Protein 8CWT (pdb70)

Solvent-accessible surface area: 28106 Å² total; per-residue (Å²): 91,124,30,1,99,104,3,66,10,79,76,89,100,20,54,18,4,5,27,66,82,65,24,170,47,192,48,85,80,110,60,34,98,167,0,10,94,13,13,147,134,21,95,13,44,114,36,10,93,42,25,0,40,147,89,32,4,56,67,10,4,1,5,2,32,8,76,72,55,3,62,130,113,95,189,120,68,29,21,8,13,26,1,33,32,137,111,78,93,27,8,0,38,84,79,47,14,93,42,5,10,102,63,16,59,148,81,21,7,0,1,2,84,46,69,11,1,36,114,96,42,96,49,70,76,12,79,70,0,3,154,97,70,68,47,92,114,92,61,0,114,64,9,30,34,23,0,12,0,31,3,31,2,3,5,30,0,81,26,1,51,93,2,30,84,14,47,24,6,86,56,23,14,8,27,49,5,0,144,29,4,72,94,92,116,47,0,89,101,1,54,11,122,78,77,95,22,52,17,3,6,24,66,82,64,26,158,51,219,50,74,75,131,60,29,75,143,0,9,114,20,12,148,159,21,92,13,45,114,37,10,92,57,20,0,39,150,83,32,3,53,66,9,3,1,4,2,33,8,73,71,58,3,60,115,113,95,175,120,68,32,22,9,12,26,1,34,38,136,109,78,95,29,10,0,36,90,73,42,14,76,44,4,8,100,64,18,58,166,73,18,6,11,0,1,70,52,70,11,1,35,115,94,42,100,48,69,74,14,69,63,0,3,144,97,69,70,45,92,111,85,65,0,108,62,9,31,35,23,1,11,0,32,2,30,2,4,6,28,0,81,25,2,42,74,1,32,79,10,52,20,4,81,58,13,12,9,23,48,2,0,145,30,4,83,94,58,127,115,49,10,88,100,2,66,12,92,61,77,112,12,54,13,4,2,9,65,77,64,26,168,52,189,52,54,78,106,65,28,92,154,0,17,99,16,12,145,137,20,93,13,47,114,37,12,94,55,42,0,41,147,84,31,7,61,50,1,2,1,5,2,34,2,35,75,59,4,76,134,110,95,190,118,67,32,22,8,12,22,0,39,40,138,112,78,88,17,8,0,46,84,78,46,15,77,43,1,5,99,57,16,59,152,74,16,5,13,0,0,62,49,69,13,1,35,114,95,42,94,50,70,74,12,80,64,0,3,157,95,69,69,46,91,114,80,66,0,96,62,8,30,34,20,0,10,0,23,2,56,3,3,4,28,0,81,29,4,16,92,1,7,65,11,54,24,4,84,59,14,12,9,22,49,5,0,139,30,3,74,94

Nearest PDB structures (foldseek):
  8cwr-assembly1_B  TM=9.914E-01  e=5.441E-19  Mycobacterium tuberculosis H37Rv
  6dcf-assembly1_F  TM=9.183E-01  e=1.509E-09  Mycolicibacterium smegmatis MC2 155
  6ccv-assembly1_F  TM=8.929E-01  e=2.202E-09  Mycolicibacterium smegmatis MC2 155
  5vi8-assembly1_F  TM=8.944E-01  e=2.202E-09  Mycolicibacterium smegmatis MC2 155
  6xlj-assembly1_F  TM=8.866E-01  e=2.905E-06  Escherichia coli O157:H7

Structure (mmCIF, N/CA/C/O backbone):
data_8CWT
#
_entry.id   8CWT
#
_cell.length_a   121.826
_cell.length_b   121.826
_cell.length_c   114.305
_cell.angle_alpha   90.000
_cell.angle_beta   90.000
_cell.angle_gamma   90.000
#
_symmetry.space_group_name_H-M   'P 43 21 2'
#
loop_
_entity.id
_entity.type
_entity.pdbx_description
1 polymer 'Redox- and pH-responsive transcriptional regulator WhiB3'
2 polymer 'RNA polymerase sigma factor SigA,DNA-directed RNA polymerase subunit beta'
3 non-polymer 'IRON/SULFUR CLUSTER'
4 non-polymer 'SULFATE ION'
5 non-polymer 'NICKEL (II) ION'
6 non-polymer 2-AMINO-2-HYDROXYMETHYL-PROPANE-1,3-DIOL
7 water water
#
loop_
_atom_site.group_PDB
_atom_site.id
_atom_site.type_symbol
_atom_site.label_atom_id
_atom_site.label_alt_id
_atom_site.label_comp_id
_atom_site.label_asym_id
_atom_site.label_entity_id
_atom_site.label_seq_id
_atom_site.pdbx_PDB_ins_code
_atom_site.Cartn_x
_atom_site.Cartn_y
_atom_site.Cartn_z
_atom_site.occupancy
_atom_site.B_iso_or_equiv
_atom_site.auth_seq_id
_atom_site.auth_comp_id
_atom_site.auth_asym_id
_atom_site.auth_atom_id
_atom_site.pdbx_PDB_model_num
ATOM 1 N N . TRP A 1 15 ? 66.21000 39.45200 23.25500 1.000 38.29386 15 TRP A N 1
ATOM 2 C CA . TRP A 1 15 ? 66.56500 39.97000 21.92700 1.000 40.25776 15 TRP A CA 1
ATOM 3 C C . TRP A 1 15 ? 67.98300 40.54900 22.05800 1.000 35.83260 15 TRP A C 1
ATOM 4 O O . TRP A 1 15 ? 68.14500 41.73800 22.31200 1.000 38.29498 15 TRP A O 1
ATOM 15 N N . ASN A 1 16 ? 68.99400 39.67300 22.01100 1.000 40.69668 16 ASN A N 1
ATOM 16 C CA A ASN A 1 16 ? 70.41400 39.89100 22.29500 0.436 39.30556 16 ASN A CA 1
ATOM 17 C CA B ASN A 1 16 ? 70.32800 40.04200 22.45100 0.564 38.60952 16 ASN A CA 1
ATOM 18 C C . ASN A 1 16 ? 71.03400 41.11200 21.60100 1.000 35.72413 16 ASN A C 1
ATOM 19 O O . ASN A 1 16 ? 71.80100 41.89500 22.16500 1.000 31.34997 16 ASN A O 1
ATOM 28 N N . TRP A 1 17 ? 70.76200 41.22300 20.30300 1.000 32.44360 17 TRP A N 1
ATOM 29 C CA . TRP A 1 17 ? 71.13900 42.40000 19.53500 1.000 28.86827 17 TRP A CA 1
ATOM 30 C C . TRP A 1 17 ? 70.68300 43.70100 20.22200 1.000 25.50388 17 TRP A C 1
ATOM 31 O O . TRP A 1 17 ? 71.29800 44.76300 20.04700 1.000 24.81295 17 TRP A O 1
ATOM 42 N N . GLN A 1 18 ? 69.57900 43.66100 20.97700 1.000 26.04919 18 GLN A N 1
ATOM 43 C CA . GLN A 1 18 ? 69.05600 44.88300 21.55200 1.000 26.03270 18 GLN A CA 1
ATOM 44 C C . GLN A 1 18 ? 70.01800 45.52300 22.54700 1.000 27.20650 18 GLN A C 1
ATOM 45 O O . GLN A 1 18 ? 69.93000 46.72800 22.76900 1.000 27.65845 18 GLN A O 1
ATOM 51 N N . LEU A 1 19 ? 70.94700 44.73400 23.09800 1.000 27.10114 19 LEU A N 1
ATOM 52 C CA . LEU A 1 19 ? 71.89400 45.29200 24.05500 1.000 28.28415 19 LEU A CA 1
ATOM 53 C C . LEU A 1 19 ? 72.81700 46.32800 23.42300 1.000 26.69770 19 LEU A C 1
ATOM 54 O O . LEU A 1 19 ? 73.45900 47.07200 24.17100 1.000 28.91292 19 LEU A O 1
ATOM 59 N N . GLN A 1 20 ? 72.89200 46.35700 22.09500 1.000 24.01891 20 GLN A N 1
ATOM 60 C CA . GLN A 1 20 ? 73.74800 47.28600 21.37700 1.000 24.14538 20 GLN A CA 1
ATOM 61 C C . GLN A 1 20 ? 72.92200 48.38700 20.70200 1.000 23.33650 20 GLN A C 1
ATOM 62 O O . GLN A 1 20 ? 73.48300 49.15900 19.95500 1.000 25.17804 20 GLN A O 1
ATOM 68 N N . GLY A 1 21 ? 71.60400 48.43400 20.90100 1.000 22.08555 21 GLY A N 1
ATOM 69 C CA . GLY A 1 21 ? 70.83800 49.41900 20.14400 1.000 23.44825 21 GLY A CA 1
ATOM 70 C C . GLY A 1 21 ? 71.21800 50.86200 20.49000 1.000 23.63059 21 GLY A C 1
ATOM 71 O O . GLY A 1 21 ? 71.31000 51.23200 21.66800 1.000 24.05340 21 GLY A O 1
ATOM 72 N N . LEU A 1 22 ? 71.36700 51.70600 19.46000 1.000 23.49003 22 LEU A N 1
ATOM 73 C CA . LEU A 1 22 ? 71.80700 53.07100 19.72200 1.000 23.69370 22 LEU A CA 1
ATOM 74 C C . LEU A 1 22 ? 70.72800 53.88400 20.44300 1.000 24.81715 22 LEU A C 1
ATOM 75 O O . LEU A 1 22 ? 71.02100 54.83700 21.19500 1.000 25.32353 22 LEU A O 1
ATOM 80 N N . CYS A 1 23 ? 69.46300 53.49000 20.24400 1.000 23.24859 23 CYS A N 1
ATOM 81 C CA . CYS A 1 23 ? 68.34200 54.20400 20.85100 1.000 22.76739 23 CYS A CA 1
ATOM 82 C C . CYS A 1 23 ? 68.10500 53.78800 22.31100 1.000 23.11037 23 CYS A C 1
ATOM 83 O O . CYS A 1 23 ? 67.17800 54.33500 22.93300 1.000 25.35920 23 CYS A O 1
ATOM 86 N N A ARG A 1 24 ? 68.80300 52.79700 22.85900 0.664 25.87408 24 ARG A N 1
ATOM 87 N N C ARG A 1 24 ? 68.81400 52.80100 22.86000 0.336 28.64702 24 ARG A N 1
ATOM 88 C CA A ARG A 1 24 ? 68.51200 52.29200 24.23900 0.664 27.93672 24 ARG A CA 1
ATOM 89 C CA C ARG A 1 24 ? 68.50200 52.29300 24.23500 0.336 30.70133 24 ARG A CA 1
ATOM 90 C C A ARG A 1 24 ? 68.33500 53.37000 25.31400 0.664 32.18063 24 ARG A C 1
ATOM 91 C C C ARG A 1 24 ? 68.34400 53.36400 25.32000 0.336 33.31091 24 ARG A C 1
ATOM 92 O O A ARG A 1 24 ? 67.37200 53.31000 26.05600 0.664 36.49518 24 ARG A O 1
ATOM 93 O O C ARG A 1 24 ? 67.37300 53.31300 26.05400 0.336 37.49342 24 ARG A O 1
ATOM 108 N N . GLY A 1 25 ? 69.20700 54.34800 25.29900 1.000 27.38326 25 GLY A N 1
ATOM 109 C CA . GLY A 1 25 ? 69.25500 55.49500 26.22600 1.000 35.58731 25 GLY A CA 1
ATOM 110 C C . GLY A 1 25 ? 68.47400 56.72100 25.76000 1.000 41.04881 25 GLY A C 1
ATOM 111 O O . GLY A 1 25 ? 68.51100 57.71500 26.46300 1.000 44.30204 25 GLY A O 1
ATOM 112 N N . MET A 1 26 ? 67.81900 56.66700 24.60000 1.000 43.24695 26 MET A N 1
ATOM 113 C CA . MET A 1 26 ? 66.96900 57.77300 24.08500 1.000 44.88887 26 MET A CA 1
ATOM 114 C C . MET A 1 26 ? 65.51700 57.53300 24.52200 1.000 42.34513 26 MET A C 1
ATOM 115 O O . MET A 1 26 ? 65.21300 56.49300 24.95600 1.000 42.05448 26 MET A O 1
ATOM 120 N N . ASP A 1 27 ? 64.66300 58.53300 24.33400 1.000 44.00587 27 ASP A N 1
ATOM 121 C CA . ASP A 1 27 ? 63.21600 58.48300 24.64300 1.000 44.99220 27 ASP A CA 1
ATOM 122 C C . ASP A 1 27 ? 62.49500 57.75400 23.51100 1.000 40.76620 27 ASP A C 1
ATOM 123 O O . ASP A 1 27 ? 62.76400 58.02600 22.39500 1.000 39.23981 27 ASP A O 1
ATOM 128 N N . SER A 1 28 ? 61.51900 56.94600 23.82500 1.000 39.21853 28 SER A N 1
ATOM 129 C CA . SER A 1 28 ? 60.82500 56.14200 22.80500 1.000 38.10070 28 SER A CA 1
ATOM 130 C C . SER A 1 28 ? 59.90300 56.99700 21.93200 1.000 35.02383 28 SER A C 1
ATOM 131 O O . SER A 1 28 ? 59.49400 56.54600 20.91000 1.000 33.19661 28 SER A O 1
ATOM 134 N N . SER A 1 29 ? 59.48300 58.14100 22.44400 1.000 37.32153 29 SER A N 1
ATOM 135 C CA . SER A 1 29 ? 58.65800 59.02700 21.63300 1.000 35.02717 29 SER A CA 1
ATOM 136 C C . SER A 1 29 ? 59.39300 59.38400 20.34400 1.000 30.91001 29 SER A C 1
ATOM 137 O O . SER A 1 29 ? 58.78700 59.82800 19.38700 1.000 30.90154 29 SER A O 1
ATOM 140 N N . MET A 1 30 ? 60.70100 59.15900 20.28900 1.000 31.26666 30 MET A N 1
ATOM 141 C CA . MET A 1 30 ? 61.45200 59.37100 19.06900 1.000 32.05844 30 MET A CA 1
ATOM 142 C C . MET A 1 30 ? 60.99700 58.35000 18.01600 1.000 28.88219 30 MET A C 1
ATOM 143 O O . MET A 1 30 ? 61.01200 58.61300 16.82500 1.000 31.56408 30 MET A O 1
ATOM 148 N N . PHE A 1 31 ? 60.56300 57.15800 18.44100 1.000 25.57588 31 PHE A N 1
ATOM 149 C CA . PHE A 1 31 ? 60.34900 56.04000 17.52000 1.000 23.57079 31 PHE A CA 1
ATOM 150 C C . PHE A 1 31 ? 58.86500 55.71700 17.31800 1.000 23.42884 31 PHE A C 1
ATOM 151 O O . PHE A 1 31 ? 58.53500 54.92500 16.42700 1.000 24.68311 31 PHE A O 1
ATOM 159 N N . PHE A 1 32 ? 57.97800 56.35400 18.09000 1.000 24.32427 32 PHE A N 1
ATOM 160 C CA . PHE A 1 32 ? 56.54500 56.09500 17.99500 1.000 25.29349 32 PHE A CA 1
ATOM 161 C C . PHE A 1 32 ? 55.82600 57.42400 17.84400 1.000 28.62662 32 PHE A C 1
ATOM 162 O O . PHE A 1 32 ? 56.14500 58.37500 18.56100 1.000 30.63672 32 PHE A O 1
ATOM 170 N N . HIS A 1 33 ? 54.85300 57.48300 16.93200 1.000 29.02296 33 HIS A N 1
ATOM 171 C CA . HIS A 1 33 ? 54.09100 58.71100 16.72200 1.000 32.05844 33 HIS A CA 1
ATOM 172 C C . HIS A 1 33 ? 52.97100 58.81600 17.74800 1.000 35.84334 33 HIS A C 1
ATOM 173 O O . HIS A 1 33 ? 52.28500 57.82100 17.99000 1.000 36.63260 33 HIS A O 1
ATOM 180 N N . PRO A 1 34 ? 52.70800 60.02300 18.31900 1.000 36.51741 34 PRO A N 1
ATOM 181 C CA . PRO A 1 34 ? 51.50500 60.23700 19.12700 1.000 40.14109 34 PRO A CA 1
ATOM 182 C C . PRO A 1 34 ? 50.27900 59.93400 18.27000 1.000 42.84707 34 PRO A C 1
ATOM 183 O O . PRO A 1 34 ? 50.27900 60.12100 17.04000 1.000 41.15306 34 PRO A O 1
ATOM 187 N N . ASP A 1 35 ? 49.23500 59.44800 18.94800 1.000 47.73953 35 ASP A N 1
ATOM 188 C CA . ASP A 1 35 ? 47.95400 59.23500 18.30200 1.000 52.52337 35 ASP A CA 1
ATOM 189 C C . ASP A 1 35 ? 47.56100 60.52800 17.57700 1.000 50.42181 35 ASP A C 1
ATOM 190 O O . ASP A 1 35 ? 47.67100 61.62400 18.13500 1.000 47.55611 35 ASP A O 1
ATOM 195 N N . GLY A 1 36 ? 47.15300 60.39900 16.30800 1.000 49.28022 36 GLY A N 1
ATOM 196 C CA . GLY A 1 36 ? 46.61200 61.51800 15.55500 1.000 51.39396 36 GLY A CA 1
ATOM 197 C C . GLY A 1 36 ? 47.66000 62.38700 14.86100 1.000 50.08676 36 GLY A C 1
ATOM 198 O O . GLY A 1 36 ? 47.28600 63.29700 14.13200 1.000 51.54558 36 GLY A O 1
ATOM 199 N N . GLU A 1 37 ? 48.95800 62.12500 15.07000 1.000 43.34761 37 GLU A N 1
ATOM 200 C CA . GLU A 1 37 ? 49.98400 62.94700 14.43600 1.000 41.80699 37 GLU A CA 1
ATOM 201 C C . GLU A 1 37 ? 50.00100 62.67700 12.92900 1.000 43.12242 37 GLU A C 1
ATOM 202 O O . GLU A 1 37 ? 50.11000 61.53300 12.47700 1.000 44.14677 37 GLU A O 1
ATOM 208 N N . ARG A 1 38 ? 49.88600 63.76400 12.14400 1.000 43.94015 38 ARG A N 1
ATOM 209 C CA . ARG A 1 38 ? 49.87300 63.62900 10.70000 1.000 47.10943 38 ARG A CA 1
ATOM 210 C C . ARG A 1 38 ? 50.74600 64.71200 10.08600 1.000 46.89395 38 ARG A C 1
ATOM 211 O O . ARG A 1 38 ? 51.25900 65.59000 10.77700 1.000 46.28044 38 ARG A O 1
ATOM 219 N N . GLY A 1 39 ? 50.90000 64.62000 8.76500 1.000 50.08045 39 GLY A N 1
ATOM 220 C CA . GLY A 1 39 ? 51.57700 65.66000 8.01900 1.000 50.85684 39 GLY A CA 1
ATOM 221 C C . GLY A 1 39 ? 53.04900 65.80700 8.40100 1.000 49.22940 39 GLY A C 1
ATOM 222 O O . GLY A 1 39 ? 53.76700 64.83700 8.65200 1.000 39.41063 39 GLY A O 1
ATOM 223 N N . ARG A 1 40 ? 53.50200 67.05600 8.44800 1.000 50.92495 40 ARG A N 1
ATOM 224 C CA . ARG A 1 40 ? 54.92100 67.35800 8.49700 1.000 51.57742 40 ARG A CA 1
ATOM 225 C C . ARG A 1 40 ? 55.49100 66.90400 9.83200 1.000 47.42141 40 ARG A C 1
ATOM 226 O O . ARG A 1 40 ? 56.61900 66.41900 9.86700 1.000 41.05426 40 ARG A O 1
ATOM 234 N N . ALA A 1 41 ? 54.71600 67.03600 10.91700 1.000 47.31201 41 ALA A N 1
ATOM 235 C CA . ALA A 1 41 ? 55.18400 66.61000 12.23100 1.000 45.11556 41 ALA A CA 1
ATOM 236 C C . ALA A 1 41 ? 55.52700 65.11700 12.22100 1.000 39.66395 41 ALA A C 1
ATOM 237 O O . ALA A 1 41 ? 56.51200 64.69600 12.82800 1.000 35.42505 41 ALA A O 1
ATOM 239 N N . ARG A 1 42 ? 54.68600 64.32100 11.54500 1.000 35.71049 42 ARG A N 1
ATOM 240 C CA . ARG A 1 42 ? 54.89500 62.88100 11.45100 1.000 36.22411 42 ARG A CA 1
ATOM 241 C C . ARG A 1 42 ? 56.18100 62.58000 10.68200 1.000 35.03096 42 ARG A C 1
ATOM 242 O O . ARG A 1 42 ? 57.00800 61.77700 11.12200 1.000 32.30759 42 ARG A O 1
ATOM 250 N N . THR A 1 43 ? 56.34400 63.22800 9.52700 1.000 37.48103 43 THR A N 1
ATOM 251 C CA . THR A 1 43 ? 57.50300 62.99100 8.68600 1.000 38.08374 43 THR A CA 1
ATOM 252 C C . THR A 1 43 ? 58.77700 63.40300 9.42200 1.000 34.53755 43 THR A C 1
ATOM 253 O O . THR A 1 43 ? 59.80100 62.71300 9.33900 1.000 32.99691 43 THR A O 1
ATOM 257 N N . GLN A 1 44 ? 58.68400 64.54500 10.02700 1.000 34.08526 44 GLN A N 1
ATOM 258 C CA A GLN A 1 44 ? 59.78900 65.06800 10.86700 0.437 36.85267 44 GLN A CA 1
ATOM 259 C CA B GLN A 1 44 ? 59.82000 65.04600 10.83600 0.563 36.52775 44 GLN A CA 1
ATOM 260 C C . GLN A 1 44 ? 60.35400 64.11800 11.97300 1.000 32.57022 44 GLN A C 1
ATOM 261 O O . GLN A 1 44 ? 61.59700 63.77800 12.25800 1.000 31.51583 44 GLN A O 1
ATOM 272 N N . ARG A 1 45 ? 59.35500 63.52200 12.63700 1.000 31.21346 45 ARG A N 1
ATOM 273 C CA . ARG A 1 45 ? 59.67100 62.57900 13.70800 1.000 28.90926 45 ARG A CA 1
ATOM 274 C C . ARG A 1 45 ? 60.31400 61.32800 13.10700 1.000 29.02009 45 ARG A C 1
ATOM 275 O O . ARG A 1 45 ? 61.32400 60.81600 13.60800 1.000 26.07781 45 ARG A O 1
ATOM 283 N N . GLU A 1 46 ? 59.73200 60.82100 12.02000 1.000 27.96637 46 GLU A N 1
ATOM 284 C CA . GLU A 1 46 ? 60.26100 59.61500 11.38600 1.000 28.36245 46 GLU A CA 1
ATOM 285 C C . GLU A 1 46 ? 61.69300 59.84500 10.90100 1.000 25.84122 46 GLU A C 1
ATOM 286 O O . GLU A 1 46 ? 62.55700 58.97500 11.02800 1.000 24.20242 46 GLU A O 1
ATOM 292 N N . GLN A 1 47 ? 61.95400 61.02000 10.30200 1.000 29.72668 47 GLN A N 1
ATOM 293 C CA . GLN A 1 47 ? 63.29100 61.31800 9.80700 1.000 29.44420 47 GLN A CA 1
ATOM 294 C C . GLN A 1 47 ? 64.31200 61.35100 10.94700 1.000 27.43287 47 GLN A C 1
ATOM 295 O O . GLN A 1 47 ? 65.42400 60.82600 10.80900 1.000 26.52680 47 GLN A O 1
ATOM 301 N N . ARG A 1 48 ? 63.93500 61.90700 12.10700 1.000 30.55798 48 ARG A N 1
ATOM 302 C CA A ARG A 1 48 ? 64.84900 61.96500 13.23800 0.420 30.39075 48 ARG A CA 1
ATOM 303 C CA B ARG A 1 48 ? 64.85300 61.96600 13.23700 0.580 29.03065 48 ARG A CA 1
ATOM 304 C C . ARG A 1 48 ? 65.14300 60.55000 13.73900 1.000 27.20998 48 ARG A C 1
ATOM 305 O O . ARG A 1 48 ? 66.28500 60.21700 14.08100 1.000 25.36565 48 ARG A O 1
ATOM 320 N N . ALA A 1 49 ? 64.11900 59.68700 13.77200 1.000 24.64168 49 ALA A N 1
ATOM 321 C CA . ALA A 1 49 ? 64.33500 58.30600 14.20600 1.000 21.86762 49 ALA A CA 1
ATOM 322 C C . ALA A 1 49 ? 65.29500 57.59100 13.25700 1.000 21.28557 49 ALA A C 1
ATOM 323 O O . ALA A 1 49 ? 66.27600 56.96500 13.70200 1.000 21.44185 49 ALA A O 1
ATOM 325 N N . LYS A 1 50 ? 65.01900 57.68900 11.94900 1.000 22.57390 50 LYS A N 1
ATOM 326 C CA . LYS A 1 50 ? 65.84200 57.00200 10.96700 1.000 21.74898 50 LYS A CA 1
ATOM 327 C C . LYS A 1 50 ? 67.29400 57.48200 11.00500 1.000 23.06566 50 LYS A C 1
ATOM 328 O O . LYS A 1 50 ? 68.19700 56.68600 10.71300 1.000 23.59870 50 LYS A O 1
ATOM 334 N N . GLU A 1 51 ? 67.52300 58.76400 11.33200 1.000 23.99340 51 GLU A N 1
ATOM 335 C CA A GLU A 1 51 ? 68.87800 59.31200 11.41600 0.494 25.47834 51 GLU A CA 1
ATOM 336 C CA B GLU A 1 51 ? 68.88400 59.28100 11.39500 0.506 26.45378 51 GLU A CA 1
ATOM 337 C C . GLU A 1 51 ? 69.65900 58.54700 12.48200 1.000 25.52929 51 GLU A C 1
ATOM 338 O O . GLU A 1 51 ? 70.87200 58.36900 12.35300 1.000 27.63171 51 GLU A O 1
ATOM 349 N N . MET A 1 52 ? 68.96600 58.16100 13.56400 1.000 22.94707 52 MET A N 1
ATOM 350 C CA . MET A 1 52 ? 69.60900 57.38400 14.61300 1.000 22.43849 52 MET A CA 1
ATOM 351 C C . MET A 1 52 ? 69.83200 55.93500 14.16300 1.000 21.78268 52 MET A C 1
ATOM 352 O O . MET A 1 52 ? 70.94500 55.37700 14.34000 1.000 21.57841 52 MET A O 1
ATOM 357 N N . CYS A 1 53 ? 68.80400 55.28600 13.60400 1.000 20.01789 53 CYS A N 1
ATOM 358 C CA . CYS A 1 53 ? 68.98700 53.90600 13.13000 1.000 18.69597 53 CYS A CA 1
ATOM 359 C C . CYS A 1 53 ? 70.17900 53.79100 12.19000 1.000 19.43414 53 CYS A C 1
ATOM 360 O O . CYS A 1 53 ? 70.90100 52.77400 12.19400 1.000 19.56227 53 CYS A O 1
ATOM 363 N N . ARG A 1 54 ? 70.38100 54.80400 11.34800 1.000 20.12458 54 ARG A N 1
ATOM 364 C CA . ARG A 1 54 ? 71.43900 54.72900 10.35900 1.000 20.35097 54 ARG A CA 1
ATOM 365 C C . ARG A 1 54 ? 72.82400 55.05800 10.94000 1.000 20.14731 54 ARG A C 1
ATOM 366 O O . ARG A 1 54 ? 73.80700 55.10700 10.18900 1.000 22.84485 54 ARG A O 1
ATOM 374 N N . ARG A 1 55 ? 72.87900 55.24000 12.25500 1.000 21.34608 55 ARG A N 1
ATOM 375 C CA . ARG A 1 55 ? 74.13400 55.29900 13.00100 1.000 22.59217 55 ARG A CA 1
ATOM 376 C C . ARG A 1 55 ? 74.23500 54.10300 13.95100 1.000 20.21154 55 ARG A C 1
ATOM 377 O O . ARG A 1 55 ? 75.15100 54.08100 14.76300 1.000 22.61440 55 ARG A O 1
ATOM 385 N N . CYS A 1 56 ? 73.29800 53.12200 13.85800 1.000 19.11970 56 CYS A N 1
ATOM 386 C CA . CYS A 1 56 ? 73.20100 52.09600 14.88400 1.000 18.49654 56 CYS A CA 1
ATOM 387 C C . CYS A 1 56 ? 73.90400 50.80500 14.44200 1.000 18.48224 56 CYS A C 1
ATOM 388 O O . CYS A 1 56 ? 73.72000 50.33800 13.32100 1.000 19.63222 56 CYS A O 1
ATOM 391 N N . PRO A 1 57 ? 74.65200 50.13900 15.35200 1.000 19.23431 57 PRO A N 1
ATOM 392 C CA . PRO A 1 57 ? 75.37800 48.92400 14.97000 1.000 19.23436 57 PRO A CA 1
ATOM 393 C C . PRO A 1 57 ? 74.49600 47.68300 14.78000 1.000 19.63003 57 PRO A C 1
ATOM 394 O O . PRO A 1 57 ? 74.98900 46.67000 14.28700 1.000 20.57122 57 PRO A O 1
ATOM 398 N N . VAL A 1 58 ? 73.20500 47.75500 15.16000 1.000 18.68058 58 VAL A N 1
ATOM 399 C CA . VAL A 1 58 ? 72.33500 46.59100 15.04600 1.000 19.77841 58 VAL A CA 1
ATOM 400 C C . VAL A 1 58 ? 71.13600 46.86900 14.14400 1.000 19.20952 58 VAL A C 1
ATOM 401 O O . VAL A 1 58 ? 70.12400 46.15000 14.20000 1.000 20.02580 58 VAL A O 1
ATOM 405 N N . ILE A 1 59 ? 71.27000 47.85300 13.25400 1.000 18.14690 59 ILE A N 1
ATOM 406 C CA . ILE A 1 59 ? 70.17000 48.17000 12.35300 1.000 18.68346 59 ILE A CA 1
ATOM 407 C C . ILE A 1 59 ? 69.65900 46.93600 11.60300 1.000 18.86993 59 ILE A C 1
ATOM 408 O O . ILE A 1 59 ? 68.45700 46.76200 11.42600 1.000 19.84370 59 ILE A O 1
ATOM 413 N N . GLU A 1 60 ? 70.57400 46.08200 11.10800 1.000 19.22747 60 GLU A N 1
ATOM 414 C CA . GLU A 1 60 ? 70.11700 44.95200 10.30300 1.000 21.09401 60 GLU A CA 1
ATOM 415 C C . GLU A 1 60 ? 69.37500 43.92000 11.16000 1.000 22.27314 60 GLU A C 1
ATOM 416 O O . GLU A 1 60 ? 68.37900 43.34000 10.69900 1.000 22.97664 60 GLU A O 1
ATOM 422 N N . ALA A 1 61 ? 69.83300 43.68600 12.39700 1.000 21.27337 61 ALA A N 1
ATOM 423 C CA . ALA A 1 61 ? 69.15100 42.76100 13.29400 1.000 21.84203 61 ALA A CA 1
ATOM 424 C C . ALA A 1 61 ? 67.78800 43.30700 13.68900 1.000 20.61798 61 ALA A C 1
ATOM 425 O O . ALA A 1 61 ? 66.83000 42.55300 13.83200 1.000 23.23702 61 ALA A O 1
ATOM 427 N N . CYS A 1 62 ? 67.70700 44.61600 13.91700 1.000 20.32757 62 CYS A N 1
ATOM 428 C CA . CYS A 1 62 ? 66.46500 45.28300 14.33200 1.000 20.22325 62 CYS A CA 1
ATOM 429 C C . CYS A 1 62 ? 65.46100 45.21100 13.17500 1.000 19.77482 62 CYS A C 1
ATOM 430 O O . CYS A 1 62 ? 64.30000 44.81000 13.36100 1.000 21.93709 62 CYS A O 1
ATOM 433 N N . ARG A 1 63 ? 65.93000 45.53700 11.96900 1.000 21.33606 63 ARG A N 1
ATOM 434 C CA . ARG A 1 63 ? 65.13400 45.42300 10.75400 1.000 24.10255 63 ARG A CA 1
ATOM 435 C C . ARG A 1 63 ? 64.60100 43.99400 10.60400 1.000 24.23220 63 ARG A C 1
ATOM 436 O O . ARG A 1 63 ? 63.41500 43.76900 10.33800 1.000 25.65871 63 ARG A O 1
ATOM 444 N N . SER A 1 64 ? 65.49600 43.00600 10.75200 1.000 25.07754 64 SER A N 1
ATOM 445 C CA A SER A 1 64 ? 65.13600 41.60400 10.59200 0.714 26.11682 64 SER A CA 1
ATOM 446 C CA B SER A 1 64 ? 65.13400 41.60800 10.58800 0.286 26.74374 64 SER A CA 1
ATOM 447 C C . SER A 1 64 ? 64.03600 41.21100 11.57600 1.000 25.85033 64 SER A C 1
ATOM 448 O O . SER A 1 64 ? 63.07400 40.53100 11.19800 1.000 28.77170 64 SER A O 1
ATOM 453 N N . HIS A 1 65 ? 64.21500 41.58400 12.86300 1.000 26.16037 65 HIS A N 1
ATOM 454 C CA . HIS A 1 65 ? 63.19800 41.31400 13.87800 1.000 28.67827 65 HIS A CA 1
ATOM 455 C C . HIS A 1 65 ? 61.85400 41.89000 13.44000 1.000 26.40138 65 HIS A C 1
ATOM 456 O O . HIS A 1 65 ? 60.83400 41.20400 13.45700 1.000 28.59154 65 HIS A O 1
ATOM 463 N N . ALA A 1 66 ? 61.84400 43.17400 13.08700 1.000 25.28081 66 ALA A N 1
ATOM 464 C CA . ALA A 1 66 ? 60.58100 43.86000 12.83100 1.000 24.63530 66 ALA A CA 1
ATOM 465 C C . ALA A 1 66 ? 59.87900 43.24600 11.62200 1.000 24.60610 66 ALA A C 1
ATOM 466 O O . ALA A 1 66 ? 58.64900 43.18700 11.60400 1.000 26.75027 66 ALA A O 1
ATOM 468 N N . LEU A 1 67 ? 60.65200 42.82300 10.60400 1.000 27.07548 67 LEU A N 1
ATOM 469 C CA . LEU A 1 67 ? 60.06800 42.20800 9.41200 1.000 28.33193 67 LEU A CA 1
ATOM 470 C C . LEU A 1 67 ? 59.57900 40.78900 9.71200 1.000 29.99265 67 LEU A C 1
ATOM 471 O O . LEU A 1 67 ? 58.51800 40.38600 9.21600 1.000 32.68922 67 LEU A O 1
ATOM 476 N N . GLU A 1 68 ? 60.34400 40.03500 10.51200 1.000 32.22381 68 GLU A N 1
ATOM 477 C CA A GLU A 1 68 ? 60.02500 38.64900 10.81600 0.545 34.37149 68 GLU A CA 1
ATOM 478 C CA B GLU A 1 68 ? 60.02900 38.64400 10.82200 0.455 34.05029 68 GLU A CA 1
ATOM 479 C C . GLU A 1 68 ? 58.69900 38.55700 11.57000 1.000 32.42605 68 GLU A C 1
ATOM 480 O O . GLU A 1 68 ? 57.88400 37.66700 11.30000 1.000 34.03841 68 GLU A O 1
ATOM 491 N N . VAL A 1 69 ? 58.47300 39.48000 12.50200 1.000 33.58928 69 VAL A N 1
ATOM 492 C CA . VAL A 1 69 ? 57.26000 39.40500 13.31100 1.000 37.40792 69 VAL A CA 1
ATOM 493 C C . VAL A 1 69 ? 56.20300 40.40500 12.85200 1.000 37.71511 69 VAL A C 1
ATOM 494 O O . VAL A 1 69 ? 55.07000 40.36600 13.33400 1.000 37.83877 69 VAL A O 1
ATOM 498 N N . GLY A 1 70 ? 56.54900 41.27100 11.90200 1.000 32.84136 70 GLY A N 1
ATOM 499 C CA . GLY A 1 70 ? 55.62600 42.29900 11.44600 1.000 32.88733 70 GLY A CA 1
ATOM 500 C C . GLY A 1 70 ? 55.21600 43.24600 12.58000 1.000 31.91835 70 GLY A C 1
ATOM 501 O O . GLY A 1 70 ? 54.02000 43.47500 12.78800 1.000 33.27839 70 GLY A O 1
ATOM 502 N N . GLU A 1 71 ? 56.20100 43.85400 13.25900 1.000 29.23092 71 GLU A N 1
ATOM 503 C CA . GLU A 1 71 ? 55.90000 44.78100 14.35100 1.000 28.43028 71 GLU A CA 1
ATOM 504 C C . GLU A 1 71 ? 54.93100 45.86400 13.85300 1.000 27.19127 71 GLU A C 1
ATOM 505 O O . GLU A 1 71 ? 55.18800 46.56600 12.86400 1.000 27.72219 71 GLU A O 1
ATOM 511 N N . PRO A 1 72 ? 53.75500 46.01600 14.47700 1.000 27.57434 72 PRO A N 1
ATOM 512 C CA . PRO A 1 72 ? 52.72000 46.88200 13.88600 1.000 28.46156 72 PRO A CA 1
ATOM 513 C C . PRO A 1 72 ? 52.86600 48.38900 14.06200 1.000 28.93434 72 PRO A C 1
ATOM 514 O O . PRO A 1 72 ? 52.15200 49.14700 13.38500 1.000 31.07717 72 PRO A O 1
ATOM 518 N N . TYR A 1 73 ? 53.71900 48.81000 15.01100 1.000 25.60393 73 TYR A N 1
ATOM 519 C CA . TYR A 1 73 ? 53.95100 50.23200 15.24600 1.000 24.75712 73 TYR A CA 1
ATOM 520 C C . TYR A 1 73 ? 55.44000 50.47000 15.45500 1.000 25.46716 73 TYR A C 1
ATOM 521 O O . TYR A 1 73 ? 56.17900 49.57800 15.91600 1.000 25.89951 73 TYR A O 1
ATOM 530 N N . GLY A 1 74 ? 55.84900 51.71700 15.18900 1.000 24.57758 74 GLY A N 1
ATOM 531 C CA . GLY A 1 74 ? 57.18500 52.20700 15.50500 1.000 22.53271 74 GLY A CA 1
ATOM 532 C C . GLY A 1 74 ? 58.11000 52.16000 14.29400 1.000 21.79042 74 GLY A C 1
ATOM 533 O O . GLY A 1 74 ? 57.87600 51.40600 13.32700 1.000 22.57016 74 GLY A O 1
ATOM 534 N N . VAL A 1 75 ? 59.16500 52.98300 14.37500 1.000 20.24136 75 VAL A N 1
ATOM 535 C CA . VAL A 1 75 ? 60.30500 52.86700 13.48600 1.000 19.35584 75 VAL A CA 1
ATOM 536 C C . VAL A 1 75 ? 61.22500 51.80200 14.09800 1.000 18.73829 75 VAL A C 1
ATOM 537 O O . VAL A 1 75 ? 61.57700 51.90400 15.27800 1.000 19.92156 75 VAL A O 1
ATOM 541 N N . TRP A 1 76 ? 61.62100 50.82500 13.25600 1.000 18.61703 76 TRP A N 1
ATOM 542 C CA . TRP A 1 76 ? 62.57800 49.77800 13.63500 1.000 18.81041 76 TRP A CA 1
ATOM 543 C C . TRP A 1 76 ? 63.50400 49.62100 12.43700 1.000 19.04927 76 TRP A C 1
ATOM 544 O O . TRP A 1 76 ? 63.03500 49.58700 11.29100 1.000 19.68516 76 TRP A O 1
ATOM 555 N N . GLY A 1 77 ? 64.80500 49.44700 12.68900 1.000 18.14999 77 GLY A N 1
ATOM 556 C CA . GLY A 1 77 ? 65.71800 49.07800 11.61500 1.000 18.93881 77 GLY A CA 1
ATOM 557 C C . GLY A 1 77 ? 65.77100 50.12300 10.50400 1.000 19.30715 77 GLY A C 1
ATOM 558 O O . GLY A 1 77 ? 66.03500 49.76700 9.35400 1.000 19.59602 77 GLY A O 1
ATOM 559 N N . GLY A 1 78 ? 65.53100 51.41000 10.84400 1.000 18.87190 78 GLY A N 1
ATOM 560 C CA . GLY A 1 78 ? 65.55000 52.45500 9.82000 1.000 19.10127 78 GLY A CA 1
ATOM 561 C C . GLY A 1 78 ? 64.31700 52.47900 8.91000 1.000 20.15602 78 GLY A C 1
ATOM 562 O O . GLY A 1 78 ? 64.32100 53.20800 7.91600 1.000 21.58643 78 GLY A O 1
ATOM 563 N N . LEU A 1 79 ? 63.27500 51.68800 9.26100 1.000 20.12960 79 LEU A N 1
ATOM 564 C CA . LEU A 1 79 ? 62.08800 51.59400 8.41700 1.000 21.68889 79 LEU A CA 1
ATOM 565 C C . LEU A 1 79 ? 60.86400 52.04300 9.21400 1.000 21.94991 79 LEU A C 1
ATOM 566 O O . LEU A 1 79 ? 60.65400 51.62100 10.35300 1.000 21.97392 79 LEU A O 1
ATOM 571 N N . SER A 1 80 ? 59.99100 52.80900 8.55100 1.000 23.13359 80 SER A N 1
ATOM 572 C CA . SER A 1 80 ? 58.67800 53.11700 9.10300 1.000 24.49838 80 SER A CA 1
ATOM 573 C C . SER A 1 80 ? 57.75700 51.89400 9.00800 1.000 25.09027 80 SER A C 1
ATOM 574 O O . SER A 1 80 ? 58.00800 50.96300 8.24200 1.000 24.58831 80 SER A O 1
ATOM 577 N N . GLU A 1 81 ? 56.64400 51.92200 9.75300 1.000 25.61466 81 GLU A N 1
ATOM 578 C CA . GLU A 1 81 ? 55.66700 50.84000 9.61100 1.000 27.98171 81 GLU A CA 1
ATOM 579 C C . GLU A 1 81 ? 55.18800 50.71300 8.16400 1.000 27.41364 81 GLU A C 1
ATOM 580 O O . GLU A 1 81 ? 55.02400 49.58500 7.66800 1.000 29.20956 81 GLU A O 1
ATOM 586 N N . SER A 1 82 ? 54.91200 51.84700 7.49800 1.000 28.64072 82 SER A N 1
ATOM 587 C CA . SER A 1 82 ? 54.38200 51.74000 6.14200 1.000 30.85954 82 SER A CA 1
ATOM 588 C C . SER A 1 82 ? 55.42600 51.15500 5.17400 1.000 30.84083 82 SER A C 1
ATOM 589 O O . SER A 1 82 ? 55.07600 50.39800 4.26100 1.000 32.57170 82 SER A O 1
ATOM 592 N N . GLU A 1 83 ? 56.71300 51.45300 5.40600 1.000 26.75956 83 GLU A N 1
ATOM 593 C CA . GLU A 1 83 ? 57.78500 50.90600 4.58700 1.000 27.72615 83 GLU A CA 1
ATOM 594 C C . GLU A 1 83 ? 57.87900 49.39700 4.80800 1.000 27.26358 83 GLU A C 1
ATOM 595 O O . GLU A 1 83 ? 58.03500 48.64500 3.84700 1.000 28.88440 83 GLU A O 1
ATOM 601 N N . ARG A 1 84 ? 57.74000 48.95800 6.07000 1.000 26.47862 84 ARG A N 1
ATOM 602 C CA . ARG A 1 84 ? 57.77100 47.52900 6.35000 1.000 27.37126 84 ARG A CA 1
ATOM 603 C C . ARG A 1 84 ? 56.57000 46.83300 5.70100 1.000 31.06793 84 ARG A C 1
ATOM 604 O O . ARG A 1 84 ? 56.71100 45.73900 5.15700 1.000 32.01104 84 ARG A O 1
ATOM 612 N N . ASP A 1 85 ? 55.38800 47.45900 5.74600 1.000 31.66627 85 ASP A N 1
ATOM 613 C CA . ASP A 1 85 ? 54.20300 46.84100 5.15700 1.000 35.99928 85 ASP A CA 1
ATOM 614 C C . ASP A 1 85 ? 54.42700 46.56600 3.66300 1.000 36.69406 85 ASP A C 1
ATOM 615 O O . ASP A 1 85 ? 54.04400 45.50800 3.15300 1.000 36.86258 85 ASP A O 1
ATOM 620 N N . LEU A 1 86 ? 55.03700 47.53500 2.96500 1.000 33.96634 86 LEU A N 1
ATOM 621 C CA . LEU A 1 86 ? 55.29900 47.39800 1.53900 1.000 37.72971 86 LEU A CA 1
ATOM 622 C C . LEU A 1 86 ? 56.24200 46.22300 1.28000 1.000 37.08064 86 LEU A C 1
ATOM 623 O O . LEU A 1 86 ? 56.05100 45.47700 0.31900 1.000 39.20160 86 LEU A O 1
ATOM 628 N N . LEU A 1 87 ? 57.27800 46.08100 2.11900 1.000 35.48974 87 LEU A N 1
ATOM 629 C CA . LEU A 1 87 ? 58.22700 44.98600 1.96800 1.000 36.81499 87 LEU A CA 1
ATOM 630 C C . LEU A 1 87 ? 57.56500 43.63900 2.24200 1.000 38.15532 87 LEU A C 1
ATOM 631 O O . LEU A 1 87 ? 57.93100 42.65000 1.61500 1.000 39.46674 87 LEU A O 1
ATOM 636 N N . LEU A 1 88 ? 56.59600 43.60600 3.17100 1.000 36.97051 88 LEU A N 1
ATOM 637 C CA . LEU A 1 88 ? 55.96500 42.34500 3.54200 1.000 40.28078 88 LEU A CA 1
ATOM 638 C C . LEU A 1 88 ? 54.84100 41.96400 2.58300 1.000 47.79332 88 LEU A C 1
ATOM 639 O O . LEU A 1 88 ? 54.47100 40.79200 2.52800 1.000 50.07353 88 LEU A O 1
ATOM 644 N N . LYS A 1 89 ? 54.28700 42.94100 1.85200 1.000 54.85982 89 LYS A N 1
ATOM 645 C CA . LYS A 1 89 ? 53.20600 42.67000 0.90800 1.000 58.56476 89 LYS A CA 1
ATOM 646 C C . LYS A 1 89 ? 53.56200 41.47600 0.01500 1.000 57.12661 89 LYS A C 1
ATOM 647 O O . LYS A 1 89 ? 54.26700 41.70500 -0.98900 1.000 56.13085 89 LYS A O 1
ATOM 653 N N . ALA B 2 2 ? 57.30700 43.21500 51.59500 1.000 28.13629 439 ALA B N 1
ATOM 654 C CA . ALA B 2 2 ? 57.61300 44.69300 51.55800 1.000 33.40585 439 ALA B CA 1
ATOM 655 C C . ALA B 2 2 ? 58.31900 44.99300 50.23200 1.000 31.19398 439 ALA B C 1
ATOM 656 O O . ALA B 2 2 ? 58.51200 46.14500 49.84000 1.000 33.48327 439 ALA B O 1
ATOM 658 N N . HIS B 2 3 ? 58.73500 43.90800 49.58600 1.000 25.04836 440 HIS B N 1
ATOM 659 C CA . HIS B 2 3 ? 59.37700 43.92800 48.28300 1.000 25.80200 440 HIS B CA 1
ATOM 660 C C . HIS B 2 3 ? 59.43000 42.49900 47.77800 1.000 23.13324 440 HIS B C 1
ATOM 661 O O . HIS B 2 3 ? 60.01500 42.26100 46.70600 1.000 26.91664 440 HIS B O 1
ATOM 668 N N . HIS B 2 4 ? 58.89500 41.52500 48.56800 1.000 20.26161 441 HIS B N 1
ATOM 669 C CA . HIS B 2 4 ? 59.19000 40.15100 48.17600 1.000 18.68240 441 HIS B CA 1
ATOM 670 C C . HIS B 2 4 ? 58.25700 39.58000 47.12200 1.000 19.42818 441 HIS B C 1
ATOM 671 O O . HIS B 2 4 ? 58.68500 38.66600 46.43100 1.000 21.09712 441 HIS B O 1
ATOM 678 N N . HIS B 2 5 ? 57.06300 40.14300 46.91800 1.000 16.58011 442 HIS B N 1
ATOM 679 C CA . HIS B 2 5 ? 56.04400 39.53200 46.06500 1.000 16.65865 442 HIS B CA 1
ATOM 680 C C . HIS B 2 5 ? 56.61400 39.19700 44.70100 1.000 15.99969 442 HIS B C 1
ATOM 681 O O . HIS B 2 5 ? 57.08500 40.09200 43.97500 1.000 16.45859 442 HIS B O 1
ATOM 688 N N . HIS B 2 6 ? 56.55200 37.92300 44.31600 1.000 15.04819 443 HIS B N 1
ATOM 689 C CA . HIS B 2 6 ? 57.06100 37.50500 43.02000 1.000 15.03774 443 HIS B CA 1
ATOM 690 C C . HIS B 2 6 ? 56.29000 36.27900 42.55200 1.000 14.87019 443 HIS B C 1
ATOM 691 O O . HIS B 2 6 ? 55.63800 35.61100 43.37200 1.000 16.45124 443 HIS B O 1
ATOM 698 N N . HIS B 2 7 ? 56.41000 36.00600 41.24700 1.000 16.02833 444 HIS B N 1
ATOM 699 C CA . HIS B 2 7 ? 55.79300 34.83300 40.65900 1.000 15.61059 444 HIS B CA 1
ATOM 700 C C . HIS B 2 7 ? 56.79300 34.06200 39.82700 1.000 15.65843 444 HIS B C 1
ATOM 701 O O . HIS B 2 7 ? 57.55800 34.64400 39.05700 1.000 17.72281 444 HIS B O 1
ATOM 708 N N . HIS B 2 8 ? 56.73800 32.73800 39.96400 1.000 15.56773 445 HIS B N 1
ATOM 709 C CA . HIS B 2 8 ? 57.48700 31.81200 39.12900 1.000 15.27542 445 HIS B CA 1
ATOM 710 C C . HIS B 2 8 ? 56.64200 31.45100 37.92900 1.000 16.52119 445 HIS B C 1
ATOM 711 O O . HIS B 2 8 ? 55.51400 31.00300 38.11000 1.000 17.43826 445 HIS B O 1
ATOM 718 N N . VAL B 2 9 ? 57.15700 31.67000 36.72200 1.000 17.40042 446 VAL B N 1
ATOM 719 C CA A VAL B 2 9 ? 56.38200 31.39700 35.52000 0.757 19.57391 446 VAL B CA 1
ATOM 720 C CA B VAL B 2 9 ? 56.37300 31.36200 35.53700 0.243 19.65260 446 VAL B CA 1
ATOM 721 C C . VAL B 2 9 ? 57.28700 30.67500 34.53700 1.000 20.51876 446 VAL B C 1
ATOM 722 O O . VAL B 2 9 ? 58.41900 31.11200 34.31700 1.000 22.97475 446 VAL B O 1
ATOM 729 N N . ALA B 2 10 ? 56.75900 29.63600 33.90600 1.00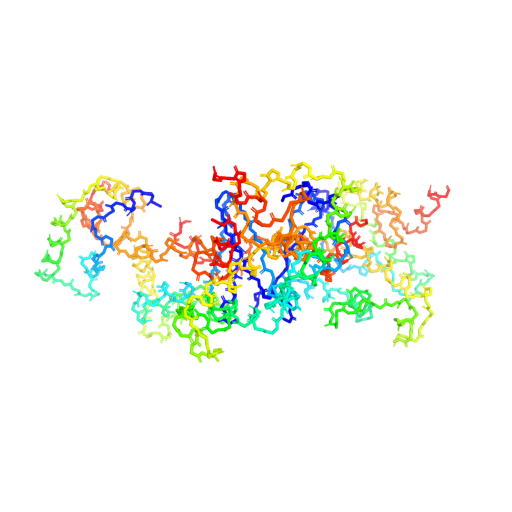0 21.68272 447 ALA B N 1
ATOM 730 C CA . ALA B 2 10 ? 57.47900 28.98900 32.82100 1.000 26.28577 447 ALA B CA 1
ATOM 731 C C . ALA B 2 10 ? 56.77900 29.31400 31.50300 1.000 29.42096 447 ALA B C 1
ATOM 732 O O . ALA B 2 10 ? 55.54800 29.28200 31.41600 1.000 30.64701 447 ALA B O 1
ATOM 734 N N . VAL B 2 11 ? 57.57300 29.64300 30.48700 1.000 31.64398 448 VAL B N 1
ATOM 735 C CA . VAL B 2 11 ? 57.08000 29.77300 29.12200 1.000 39.07487 448 VAL B CA 1
ATOM 736 C C . VAL B 2 11 ? 57.99000 28.89700 28.27100 1.000 43.76532 448 VAL B C 1
ATOM 737 O O . VAL B 2 11 ? 59.18500 29.16000 28.19300 1.000 42.81556 448 VAL B O 1
ATOM 741 N N . ASP B 2 12 ? 57.43500 27.86600 27.66000 1.000 50.02549 449 ASP B N 1
ATOM 742 C CA . ASP B 2 12 ? 58.25100 26.87200 26.97400 1.000 57.13337 449 ASP B CA 1
ATOM 743 C C . ASP B 2 12 ? 59.21500 26.24100 27.98100 1.000 55.23404 449 ASP B C 1
ATOM 744 O O . ASP B 2 12 ? 58.84800 26.01500 29.13100 1.000 55.41399 449 ASP B O 1
ATOM 749 N N . ALA B 2 13 ? 60.45600 25.93200 27.59700 1.000 55.84778 450 ALA B N 1
ATOM 750 C CA . ALA B 2 13 ? 61.44600 25.34000 28.48600 1.000 53.86928 450 ALA B CA 1
ATOM 751 C C . ALA B 2 13 ? 62.07500 26.38700 29.40500 1.000 49.10020 450 ALA B C 1
ATOM 752 O O . ALA B 2 13 ? 63.05200 26.08700 30.07900 1.000 53.26509 450 ALA B O 1
ATOM 754 N N . VAL B 2 14 ? 61.51700 27.60900 29.46000 1.000 44.10809 451 VAL B N 1
ATOM 755 C CA . VAL B 2 14 ? 62.23100 28.72200 30.07400 1.000 37.19292 451 VAL B CA 1
ATOM 756 C C . VAL B 2 14 ? 61.50500 29.18400 31.33800 1.000 32.66897 451 VAL B C 1
ATOM 757 O O . VAL B 2 14 ? 60.30400 29.45900 31.31400 1.000 33.20574 451 VAL B O 1
ATOM 761 N N . SER B 2 15 ? 62.26100 29.37200 32.42500 1.000 27.21087 452 SER B N 1
ATOM 762 C CA A SER B 2 15 ? 61.65600 29.78800 33.68000 0.657 25.65789 452 SER B CA 1
ATOM 763 C CA B SER B 2 15 ? 61.67100 29.77900 33.68700 0.343 26.22559 452 SER B CA 1
ATOM 764 C C . SER B 2 15 ? 62.02500 31.23200 33.98800 1.000 23.43810 452 SER B C 1
ATOM 765 O O . SER B 2 15 ? 63.15200 31.64900 33.72600 1.000 27.27906 452 SER B O 1
ATOM 770 N N . PHE B 2 16 ? 61.06700 31.96100 34.57200 1.000 20.21419 453 PHE B N 1
ATOM 771 C CA . PHE B 2 16 ? 61.28300 33.33300 34.99900 1.000 19.18445 453 PHE B CA 1
ATOM 772 C C . PHE B 2 16 ? 60.82600 33.50000 36.44600 1.000 17.23681 453 PHE B C 1
ATOM 773 O O . PHE B 2 16 ? 59.86500 32.84100 36.89000 1.000 18.19496 453 PHE B O 1
ATOM 781 N N . THR B 2 17 ? 61.47500 34.42600 37.15600 1.000 16.76301 454 THR B N 1
ATOM 782 C CA . THR B 2 17 ? 61.04600 34.84800 38.47000 1.000 16.14588 454 THR B CA 1
ATOM 783 C C . THR B 2 17 ? 60.75800 36.33500 38.35300 1.000 15.95166 454 THR B C 1
ATOM 784 O O . THR B 2 17 ? 61.66000 37.11800 38.02300 1.000 17.46944 454 THR B O 1
ATOM 788 N N . LEU B 2 18 ? 59.49400 36.71900 38.57000 1.000 16.04462 455 LEU B N 1
ATOM 789 C CA . LEU B 2 18 ? 59.01500 38.03300 38.15700 1.000 15.20893 455 LEU B CA 1
ATOM 790 C C . LEU B 2 18 ? 58.56700 38.82700 39.36900 1.000 15.48417 455 LEU B C 1
ATOM 791 O O . LEU B 2 18 ? 57.58500 38.45300 40.02300 1.000 16.32869 455 LEU B O 1
ATOM 796 N N . LEU B 2 19 ? 59.30500 39.90000 39.70800 1.000 16.17973 456 LEU B N 1
ATOM 797 C CA A LEU B 2 19 ? 59.03300 40.66200 40.91900 0.683 16.39431 456 LEU B CA 1
ATOM 798 C CA B LEU B 2 19 ? 59.02900 40.66200 40.91700 0.317 16.45623 456 LEU B CA 1
ATOM 799 C C . LEU B 2 19 ? 57.96000 41.72600 40.66100 1.000 15.76060 456 LEU B C 1
ATOM 800 O O . LEU B 2 19 ? 58.07100 42.51300 39.71200 1.000 16.75422 456 LEU B O 1
ATOM 809 N N . GLN B 2 20 ? 56.97200 41.79300 41.56500 1.000 15.78259 457 GLN B N 1
ATOM 810 C CA . GLN B 2 20 ? 55.92200 42.80900 41.44700 1.000 16.49901 457 GLN B CA 1
ATOM 811 C C . GLN B 2 20 ? 56.50900 44.23100 41.37700 1.000 16.73217 457 GLN B C 1
ATOM 812 O O . GLN B 2 20 ? 56.02900 45.07000 40.60700 1.000 18.17457 457 GLN B O 1
ATOM 818 N N . ASP B 2 21 ? 57.55300 44.53900 42.15000 1.000 17.89025 458 ASP B N 1
ATOM 819 C CA A ASP B 2 21 ? 58.10300 45.88900 42.15600 0.521 17.82424 458 ASP B CA 1
ATOM 820 C CA B ASP B 2 21 ? 58.05300 45.90900 42.14500 0.479 17.12626 458 ASP B CA 1
ATOM 821 C C . ASP B 2 21 ? 58.65900 46.26100 40.78500 1.000 18.13940 458 ASP B C 1
ATOM 822 O O . ASP B 2 21 ? 58.55700 47.41800 40.33200 1.000 19.23811 458 ASP B O 1
ATOM 831 N N . GLN B 2 22 ? 59.30900 45.30200 40.13500 1.000 16.60779 459 GLN B N 1
ATOM 832 C CA . GLN B 2 22 ? 59.88900 45.56900 38.82000 1.000 17.06418 459 GLN B CA 1
ATOM 833 C C . GLN B 2 22 ? 58.79800 45.62300 37.74500 1.000 17.65722 459 GLN B C 1
ATOM 834 O O . GLN B 2 22 ? 58.92500 46.38700 36.77600 1.000 18.66855 459 GLN B O 1
ATOM 840 N N . LEU B 2 23 ? 57.70500 44.84300 37.90700 1.000 17.10619 460 LEU B N 1
ATOM 841 C CA . LEU B 2 23 ? 56.57100 44.97600 36.98300 1.000 17.32893 460 LEU B CA 1
ATOM 842 C C . LEU B 2 23 ? 56.04400 46.41000 37.07700 1.000 18.27540 460 LEU B C 1
ATOM 843 O O . LEU B 2 23 ? 55.69700 47.02300 36.05000 1.000 19.45414 460 LEU B O 1
ATOM 848 N N . GLN B 2 24 ? 55.91500 46.86600 38.30500 1.000 18.78653 461 GLN B N 1
ATOM 849 C CA A GLN B 2 24 ? 55.49100 48.28300 38.49700 0.672 20.21477 461 GLN B CA 1
ATOM 850 C CA B GLN B 2 24 ? 55.49900 48.28400 38.50800 0.328 21.08487 461 GLN B CA 1
ATOM 851 C C . GLN B 2 24 ? 56.35400 49.36600 37.75300 1.000 20.53960 461 GLN B C 1
ATOM 852 O O . GLN B 2 24 ? 55.93900 50.34900 36.98600 1.000 22.32312 461 GLN B O 1
ATOM 863 N N . SER B 2 25 ? 57.67300 49.07800 37.74500 1.000 20.22429 462 SER B N 1
ATOM 864 C CA A SER B 2 25 ? 58.61500 49.93000 37.01300 0.835 20.96236 462 SER B CA 1
ATOM 865 C CA B SER B 2 25 ? 58.6160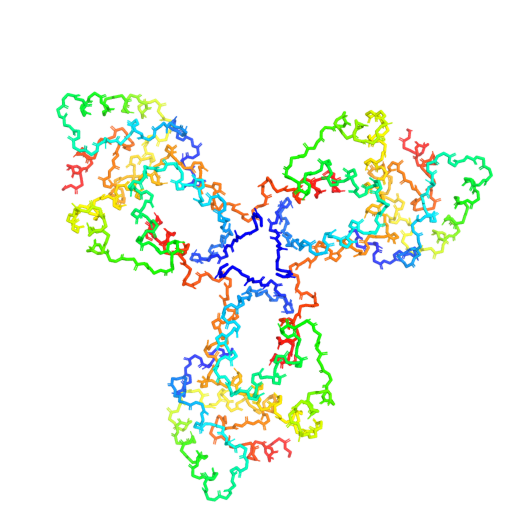0 49.91600 37.01900 0.165 20.51267 462 SER B CA 1
ATOM 866 C C . SER B 2 25 ? 58.38300 49.83900 35.51100 1.000 19.89578 462 SER B C 1
ATOM 867 O O . SER B 2 25 ? 58.44400 50.85400 34.81400 1.000 23.57214 462 SER B O 1
ATOM 872 N N . VAL B 2 26 ? 58.10400 48.62800 34.98800 1.000 20.43685 463 VAL B N 1
ATOM 873 C CA . VAL B 2 26 ? 57.77900 48.51400 33.56200 1.000 21.81472 463 VAL B CA 1
ATOM 874 C C . VAL B 2 26 ? 56.53600 49.35900 33.25600 1.000 22.84259 463 VAL B C 1
ATOM 875 O O . VAL B 2 26 ? 56.51300 50.13400 32.28600 1.000 23.87124 463 VAL B O 1
ATOM 879 N N . LEU B 2 27 ? 55.47700 49.22700 34.08500 1.000 21.25554 464 LEU B N 1
ATOM 880 C CA A LEU B 2 27 ? 54.24100 49.96500 33.82800 0.706 21.47317 464 LEU B CA 1
ATOM 881 C CA B LEU B 2 27 ? 54.24600 49.96200 33.81600 0.294 22.52007 464 LEU B CA 1
ATOM 882 C C . LEU B 2 27 ? 54.45800 51.47000 33.95000 1.000 22.93201 464 LEU B C 1
ATOM 883 O O . LEU B 2 27 ? 53.82900 52.25500 33.21200 1.000 24.17644 464 LEU B O 1
ATOM 892 N N . ASP B 2 28 ? 55.38100 51.88900 34.84100 1.000 23.93647 465 ASP B N 1
ATOM 893 C CA . ASP B 2 28 ? 55.63400 53.31400 35.06700 1.000 25.93599 465 ASP B CA 1
ATOM 894 C C . ASP B 2 28 ? 56.24400 53.97800 33.83500 1.000 26.44913 465 ASP B C 1
ATOM 895 O O . ASP B 2 28 ? 56.27400 55.20500 33.73800 1.000 28.28162 465 ASP B O 1
ATOM 900 N N . THR B 2 29 ? 56.82500 53.19600 32.94000 1.000 24.90081 466 THR B N 1
ATOM 901 C CA . THR B 2 29 ? 57.43000 53.73600 31.73300 1.000 25.13486 466 THR B CA 1
ATOM 902 C C . THR B 2 29 ? 56.38800 54.03100 30.65500 1.000 25.01133 466 THR B C 1
ATOM 903 O O . THR B 2 29 ? 56.73600 54.62100 29.62900 1.000 27.26638 466 THR B O 1
ATOM 907 N N . LEU B 2 30 ? 55.16400 53.52200 30.82900 1.000 23.80009 467 LEU B N 1
ATOM 908 C CA . LEU B 2 30 ? 54.09200 53.74200 29.84500 1.000 23.63620 467 LEU B CA 1
ATOM 909 C C . LEU B 2 30 ? 53.26700 54.96600 30.22900 1.000 23.77650 467 LEU B C 1
ATOM 910 O O . LEU B 2 30 ? 53.34400 55.46000 31.36100 1.000 26.34162 467 LEU B O 1
ATOM 915 N N . SER B 2 31 ? 52.42600 55.43800 29.29900 1.000 23.80392 468 SER B N 1
ATOM 916 C CA . SER B 2 31 ? 51.48500 56.49600 29.64600 1.000 23.98032 468 SER B CA 1
ATOM 917 C C . SER B 2 31 ? 50.44700 55.96900 30.63600 1.000 24.76923 468 SER B C 1
ATOM 918 O O . SER B 2 31 ? 50.26600 54.74800 30.79100 1.000 23.19659 468 SER B O 1
ATOM 921 N N . GLU B 2 32 ? 49.71200 56.86900 31.29100 1.000 27.35510 469 GLU B N 1
ATOM 922 C CA A GLU B 2 32 ? 48.68600 56.41900 32.22400 0.541 27.97708 469 GLU B CA 1
ATOM 923 C CA B GLU B 2 32 ? 48.64900 56.47500 32.21200 0.459 27.87441 469 GLU B CA 1
ATOM 924 C C . GLU B 2 32 ? 47.64500 55.54300 31.51500 1.000 24.24620 469 GLU B C 1
ATOM 925 O O . GLU B 2 32 ? 47.24800 54.48600 32.04900 1.000 24.05880 469 GLU B O 1
ATOM 936 N N . ARG B 2 33 ? 47.21600 55.92500 30.30300 1.000 22.84155 470 ARG B N 1
ATOM 937 C CA . ARG B 2 33 ? 46.20900 55.11900 29.62300 1.000 23.32658 470 ARG B CA 1
ATOM 938 C C . ARG B 2 33 ? 46.79300 53.78100 29.16600 1.000 21.54123 470 ARG B C 1
ATOM 939 O O . ARG B 2 33 ? 46.13700 52.74100 29.26700 1.000 21.57178 470 ARG B O 1
ATOM 947 N N . GLU B 2 34 ? 48.02000 53.77400 28.63500 1.000 20.50373 471 GLU B N 1
ATOM 948 C CA . GLU B 2 34 ? 48.61400 52.52000 28.20200 1.000 20.24979 471 GLU B CA 1
ATOM 949 C C . GLU B 2 34 ? 48.75100 51.56400 29.39200 1.000 19.40625 471 GLU B C 1
ATOM 950 O O . GLU B 2 34 ? 48.40200 50.38200 29.28100 1.000 19.40335 471 GLU B O 1
ATOM 956 N N . ALA B 2 35 ? 49.25500 52.05100 30.53000 1.000 18.87403 472 ALA B N 1
ATOM 957 C CA . ALA B 2 35 ? 49.42500 51.19400 31.69700 1.000 18.80232 472 ALA B CA 1
ATOM 958 C C . ALA B 2 35 ? 48.07000 50.69500 32.18800 1.000 18.64755 472 ALA B C 1
ATOM 959 O O . ALA B 2 35 ? 47.92400 49.56900 32.62700 1.000 19.24082 472 ALA B O 1
ATOM 961 N N . GLY B 2 36 ? 47.04700 51.57100 32.14900 1.000 19.38708 473 GLY B N 1
ATOM 962 C CA . GLY B 2 36 ? 45.72200 51.16900 32.61300 1.000 19.47501 473 GLY B CA 1
ATOM 963 C C . GLY B 2 36 ? 45.11000 50.09500 31.71700 1.000 19.49693 473 GLY B C 1
ATOM 964 O O . GLY B 2 36 ? 44.48900 49.12600 32.21500 1.000 19.83393 473 GLY B O 1
ATOM 965 N N . VAL B 2 37 ? 45.28200 50.24800 30.39300 1.000 19.83197 474 VAL B N 1
ATOM 966 C CA . VAL B 2 37 ? 44.78600 49.22600 29.46500 1.000 18.47231 474 VAL B CA 1
ATOM 967 C C . VAL B 2 37 ? 45.50900 47.89100 29.73300 1.000 19.20598 474 VAL B C 1
ATOM 968 O O . VAL B 2 37 ? 44.86900 46.84200 29.76400 1.000 19.70833 474 VAL B O 1
ATOM 972 N N . VAL B 2 38 ? 46.82800 47.91000 29.93400 1.000 18.67478 475 VAL B N 1
ATOM 973 C CA . VAL B 2 38 ? 47.57800 46.68000 30.22600 1.000 18.97136 475 VAL B CA 1
ATOM 974 C C . VAL B 2 38 ? 47.06700 46.05300 31.52300 1.000 18.98482 475 VAL B C 1
ATOM 975 O O . VAL B 2 38 ? 46.81800 44.83000 31.60000 1.000 18.46001 475 VAL B O 1
ATOM 979 N N . ARG B 2 39 ? 46.90500 46.85600 32.57500 1.000 18.77376 476 ARG B N 1
ATOM 980 C CA A ARG B 2 39 ? 46.44100 46.30500 33.84700 0.401 19.00616 476 ARG B CA 1
ATOM 981 C CA B ARG B 2 39 ? 46.44200 46.30100 33.84600 0.599 17.41178 476 ARG B CA 1
ATOM 982 C C . ARG B 2 39 ? 45.08000 45.63200 33.66800 1.000 18.88929 476 ARG B C 1
ATOM 983 O O . ARG B 2 39 ? 44.85300 44.52500 34.15600 1.000 19.25474 476 ARG B O 1
ATOM 998 N N . LEU B 2 40 ? 44.15100 46.29600 32.97700 1.000 17.99806 477 LEU B N 1
ATOM 999 C CA . LEU B 2 40 ? 42.81700 45.69500 32.82000 1.000 18.03972 477 LEU B CA 1
ATOM 1000 C C . LEU B 2 40 ? 42.86300 44.47300 31.91700 1.000 18.15988 477 LEU B C 1
ATOM 1001 O O . LEU B 2 40 ? 42.18500 43.47800 32.21600 1.000 19.17626 477 LEU B O 1
ATOM 1006 N N . ARG B 2 41 ? 43.59000 44.56600 30.79800 1.000 17.92328 478 ARG B N 1
ATOM 1007 C CA . ARG B 2 41 ? 43.57000 43.46900 29.83300 1.000 19.20242 478 ARG B CA 1
ATOM 1008 C C . ARG B 2 41 ? 44.08400 42.17200 30.46100 1.000 19.58710 478 ARG B C 1
ATOM 1009 O O . ARG B 2 41 ? 43.56100 41.08500 30.17200 1.000 21.19327 478 ARG B O 1
ATOM 1017 N N . PHE B 2 42 ? 45.12500 42.26000 31.29500 1.000 18.49065 479 PHE B N 1
ATOM 1018 C CA . PHE B 2 42 ? 45.77100 41.06200 31.81900 1.000 18.41728 479 PHE B CA 1
ATOM 1019 C C . PHE B 2 42 ? 45.31300 40.73400 33.22900 1.000 19.22134 479 PHE B C 1
ATOM 1020 O O . PHE B 2 42 ? 45.72300 39.70500 33.77900 1.000 20.08089 479 PHE B O 1
ATOM 1028 N N . GLY B 2 43 ? 44.47600 41.60200 33.81000 1.000 19.26410 480 GLY B N 1
ATOM 1029 C CA . GLY B 2 43 ? 43.98000 41.36400 35.15600 1.000 20.63892 480 GLY B CA 1
ATOM 1030 C C . GLY B 2 43 ? 45.04700 41.57100 36.22000 1.000 20.30787 480 GLY B C 1
ATOM 1031 O O . GLY B 2 43 ? 45.06700 40.84600 37.21300 1.000 23.37628 480 GLY B O 1
ATOM 1032 N N . LEU B 2 44 ? 45.92000 42.58100 36.03100 1.000 21.22658 481 LEU B N 1
ATOM 1033 C CA . LEU B 2 44 ? 47.05400 42.74900 36.92700 1.000 23.28756 481 LEU B CA 1
ATOM 1034 C C . LEU B 2 44 ? 46.62100 43.20700 38.32000 1.000 29.33579 481 LEU B C 1
ATOM 1035 O O . LEU B 2 44 ? 47.33500 42.88100 39.27500 1.000 32.25754 481 LEU B O 1
ATOM 1040 N N . THR B 2 45 ? 45.48100 43.91300 38.43300 1.000 26.45828 482 THR B N 1
ATOM 1041 C CA . THR B 2 45 ? 45.06200 44.48400 39.71500 1.000 31.26873 482 THR B CA 1
ATOM 1042 C C . THR B 2 45 ? 44.04500 43.61000 40.44600 1.000 31.12267 482 THR B C 1
ATOM 1043 O O . THR B 2 45 ? 44.24300 43.33600 41.63200 1.000 32.28952 482 THR B O 1
ATOM 1047 N N . ASP B 2 46 ? 42.92800 43.26300 39.77000 1.000 32.03861 483 ASP B N 1
ATOM 1048 C CA . ASP B 2 46 ? 41.82500 42.58200 40.44100 1.000 33.00902 483 ASP B CA 1
ATOM 1049 C C . ASP B 2 46 ? 41.77000 41.10400 40.03900 1.000 28.79813 483 ASP B C 1
ATOM 1050 O O . ASP B 2 46 ? 40.91600 40.34300 40.50800 1.000 31.24342 483 ASP B O 1
ATOM 1055 N N . GLY B 2 47 ? 42.69100 40.67500 39.17700 1.000 28.06789 484 GLY B N 1
ATOM 1056 C CA . GLY B 2 47 ? 42.84000 39.29000 38.76300 1.000 25.44316 484 GLY B CA 1
ATOM 1057 C C . GLY B 2 47 ? 41.91200 38.89400 37.61000 1.000 24.37908 484 GLY B C 1
ATOM 1058 O O . GLY B 2 47 ? 42.01100 37.77300 37.11300 1.000 25.95916 484 GLY B O 1
ATOM 1059 N N . GLN B 2 48 ? 41.01700 39.79400 37.17700 1.000 23.66820 485 GLN B N 1
ATOM 1060 C CA . GLN B 2 48 ? 40.02900 39.45300 36.15200 1.000 22.37881 485 GLN B CA 1
ATOM 1061 C C . GLN B 2 48 ? 40.45400 40.12500 34.85600 1.000 22.19994 485 GLN B C 1
ATOM 1062 O O . GLN B 2 48 ? 40.33800 41.35100 34.69500 1.000 23.79511 485 GLN B O 1
ATOM 1068 N N . PRO B 2 49 ? 40.97400 39.36300 33.87600 1.000 21.60663 486 PRO B N 1
ATOM 1069 C CA . PRO B 2 49 ? 41.33100 39.97600 32.58700 1.000 23.04016 486 PRO B CA 1
ATOM 1070 C C . PRO B 2 49 ? 40.05300 40.45200 31.91000 1.000 22.81859 486 PRO B C 1
ATOM 1071 O O . PRO B 2 49 ? 39.00600 39.76100 31.94800 1.000 25.12589 486 PRO B O 1
ATOM 1075 N N . ARG B 2 50 ? 40.10500 41.64100 31.33100 1.000 20.37071 487 ARG B N 1
ATOM 1076 C CA . ARG B 2 50 ? 38.89300 42.26600 30.80500 1.000 20.02067 487 ARG B CA 1
ATOM 1077 C C . ARG B 2 50 ? 38.83900 42.16600 29.28500 1.000 20.66742 487 ARG B C 1
ATOM 1078 O O . ARG B 2 50 ? 39.87000 42.17700 28.58600 1.000 21.70538 487 ARG B O 1
ATOM 1086 N N . THR B 2 51 ? 37.60800 42.12700 28.76100 1.000 22.55200 488 THR B N 1
ATOM 1087 C CA . THR B 2 51 ? 37.42700 42.11500 27.32300 1.000 22.96435 488 THR B CA 1
ATOM 1088 C C . THR B 2 51 ? 37.68900 43.50400 26.73900 1.000 22.10138 488 THR B C 1
ATOM 1089 O O . THR B 2 51 ? 37.71900 44.50200 27.46500 1.000 21.85536 488 THR B O 1
ATOM 1093 N N . LEU B 2 52 ? 37.89100 43.55200 25.42200 1.000 23.31872 489 LEU B N 1
ATOM 1094 C CA . LEU B 2 52 ? 38.11200 44.83700 24.77400 1.000 24.76527 489 LEU B CA 1
ATOM 1095 C C . LEU B 2 52 ? 36.92600 45.77300 24.97300 1.000 24.95073 489 LEU B C 1
ATOM 1096 O O . LEU B 2 52 ? 37.10600 46.96700 25.18500 1.000 24.39241 489 LEU B O 1
ATOM 1101 N N . ASP B 2 53 ? 35.71700 45.22000 24.93900 1.000 25.54578 490 ASP B N 1
ATOM 1102 C CA . ASP B 2 53 ? 34.51500 46.02700 25.16000 1.000 27.56460 490 ASP B CA 1
ATOM 1103 C C . ASP B 2 53 ? 34.49800 46.58100 26.58400 1.000 24.82577 490 ASP B C 1
ATOM 1104 O O . ASP B 2 53 ? 34.14400 47.75300 26.77600 1.000 25.71768 490 ASP B O 1
ATOM 1109 N N . GLU B 2 54 ? 34.87500 45.76500 27.58500 1.000 23.86490 491 GLU B N 1
ATOM 1110 C CA . GLU B 2 54 ? 34.88500 46.24900 28.96200 1.000 23.62517 491 GLU B CA 1
ATOM 1111 C C . GLU B 2 54 ? 35.87400 47.40200 29.10000 1.000 22.08826 491 GLU B C 1
ATOM 1112 O O . GLU B 2 54 ? 35.60800 48.38800 29.77700 1.000 22.95450 491 GLU B O 1
ATOM 1118 N N . ILE B 2 55 ? 37.04900 47.27300 28.48700 1.000 20.18835 492 ILE B N 1
ATOM 1119 C CA . ILE B 2 55 ? 38.08400 48.29200 28.61500 1.000 18.47999 492 ILE B CA 1
ATOM 1120 C C . ILE B 2 55 ? 37.62900 49.54800 27.85700 1.000 19.48595 492 ILE B C 1
ATOM 1121 O O . ILE B 2 55 ? 37.85200 50.67500 28.31100 1.000 20.23444 492 ILE B O 1
ATOM 1126 N N . GLY B 2 56 ? 37.01900 49.36600 26.67000 1.000 20.84300 493 GLY B N 1
ATOM 1127 C CA . GLY B 2 56 ? 36.48700 50.50300 25.93700 1.000 21.61884 493 GLY B CA 1
ATOM 1128 C C . GLY B 2 56 ? 35.50300 51.30500 26.79600 1.000 22.46302 493 GLY B C 1
ATOM 1129 O O . GLY B 2 56 ? 35.45900 52.54200 26.74000 1.000 23.02731 493 GLY B O 1
ATOM 1130 N N . GLN B 2 57 ? 34.66300 50.59600 27.55500 1.000 23.34747 494 GLN B N 1
ATOM 1131 C CA . GLN B 2 57 ? 33.68700 51.26900 28.39700 1.000 25.73033 494 GLN B CA 1
ATOM 1132 C C . GLN B 2 57 ? 34.37900 52.09400 29.48300 1.000 24.48986 494 GLN B C 1
ATOM 1133 O O . GLN B 2 57 ? 33.95000 53.19600 29.80300 1.000 26.64493 494 GLN B O 1
ATOM 1139 N N . VAL B 2 58 ? 35.46400 51.57600 30.07000 1.000 22.79521 495 VAL B N 1
ATOM 1140 C CA . VAL B 2 58 ? 36.20500 52.30100 31.09800 1.000 22.46724 495 VAL B CA 1
ATOM 1141 C C . VAL B 2 58 ? 36.74500 53.60800 30.52300 1.000 22.79455 495 VAL B C 1
ATOM 1142 O O . VAL B 2 58 ? 36.67400 54.65000 31.20200 1.000 24.51366 495 VAL B O 1
ATOM 1146 N N . TYR B 2 59 ? 37.30500 53.55900 29.31100 1.000 22.25004 496 TYR B N 1
ATOM 1147 C CA . TYR B 2 59 ? 37.99800 54.72200 28.75600 1.000 23.92795 496 TYR B CA 1
ATOM 1148 C C . TYR B 2 59 ? 37.14500 55.56900 27.81900 1.000 25.66569 496 TYR B C 1
ATOM 1149 O O . TYR B 2 59 ? 37.61400 56.62800 27.38100 1.000 27.87339 496 TYR B O 1
ATOM 1158 N N . GLY B 2 60 ? 35.90700 55.14500 27.53300 1.000 24.55446 497 GLY B N 1
ATOM 1159 C CA . GLY B 2 60 ? 35.03300 55.88400 26.62900 1.000 26.45316 497 GLY B CA 1
ATOM 1160 C C . GLY B 2 60 ? 35.52100 55.86200 25.18300 1.000 27.33387 497 GLY B C 1
ATOM 1161 O O . GLY B 2 60 ? 35.36200 56.86500 24.47800 1.000 30.01161 497 GLY B O 1
ATOM 1162 N N . VAL B 2 61 ? 36.06000 54.72700 24.72700 1.000 24.94868 498 VAL B N 1
ATOM 1163 C CA . VAL B 2 61 ? 36.48000 54.55500 23.33800 1.000 26.13921 498 VAL B CA 1
ATOM 1164 C C . VAL B 2 61 ? 35.97000 53.21500 22.79500 1.000 26.21221 498 VAL B C 1
ATOM 1165 O O . VAL B 2 61 ? 35.49000 52.36400 23.55800 1.000 25.96689 498 VAL B O 1
ATOM 1169 N N . THR B 2 62 ? 36.12100 53.00800 21.47900 1.000 26.05316 499 THR B N 1
ATOM 1170 C CA . THR B 2 62 ? 35.64800 51.77200 20.85700 1.000 26.64460 499 THR B CA 1
ATOM 1171 C C . THR B 2 62 ? 36.56000 50.58700 21.19000 1.000 25.39025 499 THR B C 1
ATOM 1172 O O . THR B 2 62 ? 37.72900 50.74100 21.56500 1.000 24.58598 499 THR B O 1
ATOM 1176 N N . ARG B 2 63 ? 36.02100 49.38500 20.96200 1.000 25.89175 500 ARG B N 1
ATOM 1177 C CA . ARG B 2 63 ? 36.79000 48.14800 21.05400 1.000 28.62207 500 ARG B CA 1
ATOM 1178 C C . ARG B 2 63 ? 38.00200 48.21700 20.12200 1.000 25.54659 500 ARG B C 1
ATOM 1179 O O . ARG B 2 63 ? 39.11100 47.81800 20.51500 1.000 24.62835 500 ARG B O 1
ATOM 1187 N N . GLU B 2 64 ? 37.81800 48.75100 18.91100 1.000 27.30249 501 GLU B N 1
ATOM 1188 C CA . GLU B 2 64 ? 38.92000 48.85000 17.95400 1.000 28.76920 501 GLU B CA 1
ATOM 1189 C C . GLU B 2 64 ? 40.02300 49.76900 18.48700 1.000 25.30829 501 GLU B C 1
ATOM 1190 O O . GLU B 2 64 ? 41.21200 49.48800 18.31600 1.000 26.05197 501 GLU B O 1
ATOM 1196 N N . ARG B 2 65 ? 39.62600 50.87600 19.12600 1.000 25.67037 502 ARG B N 1
ATOM 1197 C CA . ARG B 2 65 ? 40.63200 51.75900 19.70000 1.000 24.34125 502 ARG B CA 1
ATOM 1198 C C . ARG B 2 65 ? 41.43700 51.01300 20.76700 1.000 23.61641 502 ARG B C 1
ATOM 1199 O O . ARG B 2 65 ? 42.66700 51.16200 20.84200 1.000 23.26629 502 ARG B O 1
ATOM 1207 N N . ILE B 2 66 ? 40.76500 50.24800 21.64100 1.000 22.36901 503 ILE B N 1
ATOM 1208 C CA . ILE B 2 66 ? 41.52600 49.50800 22.65100 1.000 21.93677 503 ILE B CA 1
ATOM 1209 C C . ILE B 2 66 ? 42.46600 48.49400 21.97900 1.000 21.63749 503 ILE B C 1
ATOM 1210 O O . ILE B 2 66 ? 43.60500 48.31900 22.42500 1.000 22.02531 503 ILE B O 1
ATOM 1215 N N . ARG B 2 67 ? 42.01100 47.82000 20.92000 1.000 24.75955 504 ARG B N 1
ATOM 1216 C CA A ARG B 2 67 ? 42.87900 46.88300 20.21700 0.589 24.78213 504 ARG B CA 1
ATOM 1217 C CA B ARG B 2 67 ? 42.87600 46.88300 20.21100 0.411 25.42052 504 ARG B CA 1
ATOM 1218 C C . ARG B 2 67 ? 44.14900 47.59300 19.73400 1.000 24.87168 504 ARG B C 1
ATOM 1219 O O . ARG B 2 67 ? 45.25400 47.03900 19.85600 1.000 24.15031 504 ARG B O 1
ATOM 1234 N N . GLN B 2 68 ? 43.98900 48.80100 19.16500 1.000 25.27899 505 GLN B N 1
ATOM 1235 C CA . GLN B 2 68 ? 45.12400 49.57900 18.67000 1.000 26.11827 505 GLN B CA 1
ATOM 1236 C C . GLN B 2 68 ? 46.05000 49.98600 19.82000 1.000 23.27679 505 GLN B C 1
ATOM 1237 O O . GLN B 2 68 ? 47.27100 49.93300 19.67500 1.000 24.19728 505 GLN B O 1
ATOM 1243 N N . ILE B 2 69 ? 45.47800 50.44100 20.94700 1.000 23.83523 506 ILE B N 1
ATOM 1244 C CA . ILE B 2 69 ? 46.30800 50.81400 22.09200 1.000 23.46396 506 ILE B CA 1
ATOM 1245 C C . ILE B 2 69 ? 47.10300 49.60200 22.57400 1.000 23.52317 506 ILE B C 1
ATOM 1246 O O . ILE B 2 69 ? 48.29200 49.71300 22.85800 1.000 23.04063 506 ILE B O 1
ATOM 1251 N N . GLU B 2 70 ? 46.44000 48.43700 22.71300 1.000 22.77727 507 GLU B N 1
ATOM 1252 C CA . GLU B 2 70 ? 47.15400 47.26200 23.18900 1.000 23.85860 507 GLU B CA 1
ATOM 1253 C C . GLU B 2 70 ? 48.28600 46.92000 22.21900 1.000 22.72079 507 GLU B C 1
ATOM 1254 O O . GLU B 2 70 ? 49.40400 46.62100 22.65600 1.000 22.55720 507 GLU B O 1
ATOM 1260 N N . SER B 2 71 ? 47.99700 46.94700 20.92100 1.000 24.12943 508 SER B N 1
ATOM 1261 C CA A SER B 2 71 ? 48.97600 46.56900 19.90400 0.745 23.19758 508 SER B CA 1
ATOM 1262 C CA B SER B 2 71 ? 48.97900 46.56900 19.90800 0.255 24.68854 508 SER B CA 1
ATOM 1263 C C . SER B 2 71 ? 50.19200 47.49300 19.95100 1.000 23.44656 508 SER B C 1
ATOM 1264 O O . SER B 2 71 ? 51.34900 47.03900 19.90200 1.000 23.39437 508 SER B O 1
ATOM 1269 N N . LYS B 2 72 ? 49.92900 48.79800 20.00100 1.000 23.45861 509 LYS B N 1
ATOM 1270 C CA . LYS B 2 72 ? 51.02300 49.75300 20.04500 1.000 22.75026 509 LYS B CA 1
ATOM 1271 C C . LYS B 2 72 ? 51.83100 49.59500 21.33000 1.000 22.12549 509 LYS B C 1
ATOM 1272 O O . LYS B 2 72 ? 53.06000 49.71600 21.30000 1.000 22.15883 509 LYS B O 1
ATOM 1278 N N . THR B 2 73 ? 51.15300 49.33000 22.44600 1.000 22.19749 510 THR B N 1
ATOM 1279 C CA . THR B 2 73 ? 51.83800 49.19600 23.71300 1.000 22.00152 510 THR B CA 1
ATOM 1280 C C . THR B 2 73 ? 52.77300 47.98800 23.68800 1.000 22.25902 510 THR B C 1
ATOM 1281 O O . THR B 2 73 ? 53.87700 48.06900 24.21600 1.000 21.98735 510 THR B O 1
ATOM 1285 N N . MET B 2 74 ? 52.33500 46.87000 23.08400 1.000 21.77646 511 MET B N 1
ATOM 1286 C CA . MET B 2 74 ? 53.21200 45.69400 23.03300 1.000 22.63173 511 MET B CA 1
ATOM 1287 C C . MET B 2 74 ? 54.43300 45.99100 22.14800 1.000 22.41402 511 MET B C 1
ATOM 1288 O O . MET B 2 74 ? 55.54300 45.57300 22.48300 1.000 23.29325 511 MET B O 1
ATOM 1293 N N . SER B 2 75 ? 54.25800 46.72500 21.03200 1.000 23.16680 512 SER B N 1
ATOM 1294 C CA . SER B 2 75 ? 55.41500 47.13100 20.22300 1.000 22.06353 512 SER B CA 1
ATOM 1295 C C . SER B 2 75 ? 56.37400 47.99500 21.03600 1.000 22.74799 512 SER B C 1
ATOM 1296 O O . SER B 2 75 ? 57.59500 47.82900 20.94700 1.000 23.53008 512 SER B O 1
ATOM 1299 N N . LYS B 2 76 ? 55.81100 48.93500 21.81200 1.000 22.18792 513 LYS B N 1
ATOM 1300 C CA . LYS B 2 76 ? 56.66200 49.76800 22.65400 1.000 23.12360 513 LYS B CA 1
ATOM 1301 C C . LYS B 2 76 ? 57.42600 48.92800 23.67200 1.000 22.35782 513 LYS B C 1
ATOM 1302 O O . LYS B 2 76 ? 58.62200 49.17500 23.88800 1.000 23.07474 513 LYS B O 1
ATOM 1308 N N . LEU B 2 77 ? 56.74300 47.95400 24.30400 1.000 22.59630 514 LEU B N 1
ATOM 1309 C CA . LEU B 2 77 ? 57.42900 47.17800 25.33400 1.000 23.39248 514 LEU B CA 1
ATOM 1310 C C . LEU B 2 77 ? 58.62700 46.42400 24.76300 1.000 23.88926 514 LEU B C 1
ATOM 1311 O O . LEU B 2 77 ? 59.60800 46.22800 25.49700 1.000 27.08877 514 LEU B O 1
ATOM 1316 N N . ARG B 2 78 ? 58.55000 45.99400 23.49000 1.000 24.49782 515 ARG B N 1
ATOM 1317 C CA . ARG B 2 78 ? 59.58800 45.18300 22.84700 1.000 25.02001 515 ARG B CA 1
ATOM 1318 C C . ARG B 2 78 ? 60.62100 46.05400 22.13500 1.000 25.00133 515 ARG B C 1
ATOM 1319 O O . ARG B 2 78 ? 61.65300 45.53200 21.70000 1.000 26.50679 515 ARG B O 1
ATOM 1327 N N . HIS B 2 79 ? 60.35700 47.35200 21.99300 1.000 23.80559 516 HIS B N 1
ATOM 1328 C CA . HIS B 2 79 ? 61.26600 48.19000 21.20600 1.000 22.85653 516 HIS B CA 1
ATOM 1329 C C . HIS B 2 79 ? 62.58800 48.39900 21.94800 1.000 23.72446 516 HIS B C 1
ATOM 1330 O O . HIS B 2 79 ? 62.62100 48.60400 23.17100 1.000 26.23424 516 HIS B O 1
ATOM 1337 N N . PRO B 2 80 ? 63.74000 48.36300 21.24100 1.000 22.36803 517 PRO B N 1
ATOM 1338 C CA . PRO B 2 80 ? 65.01300 48.48700 21.96400 1.000 23.54350 517 PRO B CA 1
ATOM 1339 C C . PRO B 2 80 ? 65.20800 49.76300 22.78000 1.000 28.02409 517 PRO B C 1
ATOM 1340 O O . PRO B 2 80 ? 66.02600 49.78700 23.70200 1.000 29.45717 517 PRO B O 1
ATOM 1344 N N . SER B 2 81 ? 64.44800 50.81800 22.44600 1.000 28.01976 518 SER B N 1
ATOM 1345 C CA . SER B 2 81 ? 64.63500 52.08100 23.13500 1.000 30.82899 518 SER B CA 1
ATOM 1346 C C . SER B 2 81 ? 64.15000 52.00400 24.57100 1.000 31.36034 518 SER B C 1
ATOM 1347 O O . SER B 2 81 ? 64.58900 52.81700 25.38600 1.000 33.40058 518 SER B O 1
ATOM 1350 N N . ARG B 2 82 ? 63.33300 51.02000 24.91400 1.000 28.97167 519 ARG B N 1
ATOM 1351 C CA . ARG B 2 82 ? 62.76500 51.12400 26.25500 1.000 28.44148 519 ARG B CA 1
ATOM 1352 C C . ARG B 2 82 ? 62.69600 49.73300 26.85800 1.000 27.45326 519 ARG B C 1
ATOM 1353 O O . ARG B 2 82 ? 62.24400 49.53900 27.98100 1.000 32.10455 519 ARG B O 1
ATOM 1361 N N . SER B 2 83 ? 63.36200 48.80300 26.19900 1.000 30.31492 520 SER B N 1
ATOM 1362 C CA A SER B 2 83 ? 63.23400 47.40500 26.55100 0.267 31.45374 520 SER B CA 1
ATOM 1363 C CA B SER B 2 83 ? 63.15500 47.41800 26.59700 0.733 31.55853 520 SER B CA 1
ATOM 1364 C C . SER B 2 83 ? 64.07700 47.04200 27.77000 1.000 29.72213 520 SER B C 1
ATOM 1365 O O . SER B 2 83 ? 63.75700 46.04000 28.36400 1.000 28.40859 520 SER B O 1
ATOM 1370 N N . GLN B 2 84 ? 65.10200 47.85700 28.05100 1.000 28.15176 521 GLN B N 1
ATOM 1371 C CA A GLN B 2 84 ? 66.00300 47.61800 29.23300 0.540 25.85746 521 GLN B CA 1
ATOM 1372 C CA B GLN B 2 84 ? 65.97800 47.58300 29.22100 0.460 26.20934 521 GLN B CA 1
ATOM 1373 C C . GLN B 2 84 ? 65.25300 47.29200 30.58100 1.000 25.46314 521 GLN B C 1
ATOM 1374 O O . GLN B 2 84 ? 65.52400 46.38200 31.47800 1.000 26.05447 521 GLN B O 1
ATOM 1385 N N . VAL B 2 85 ? 64.18600 48.07600 30.78700 1.000 25.09940 522 VAL B N 1
ATOM 1386 C CA . VAL B 2 85 ? 63.33000 47.88800 31.95700 1.000 24.17852 522 VAL B CA 1
ATOM 1387 C C . VAL B 2 85 ? 62.69200 46.49100 31.91700 1.000 24.08860 522 VAL B C 1
ATOM 1388 O O . VAL B 2 85 ? 62.51300 45.82600 32.94800 1.000 23.53045 522 VAL B O 1
ATOM 1392 N N . LEU B 2 86 ? 62.34600 46.02300 30.71100 1.000 26.23738 523 LEU B N 1
ATOM 1393 C CA . LEU B 2 86 ? 61.74300 44.71800 30.51600 1.000 24.58889 523 LEU B CA 1
ATOM 1394 C C . LEU B 2 86 ? 62.77000 43.60000 30.72300 1.000 23.54369 523 LEU B C 1
ATOM 1395 O O . LEU B 2 86 ? 62.47400 42.59300 31.37100 1.000 23.43197 523 LEU B O 1
ATOM 1400 N N . ARG B 2 87 ? 63.99300 43.74500 30.19500 1.000 25.42389 524 ARG B N 1
ATOM 1401 C CA A ARG B 2 87 ? 65.03400 42.76200 30.45900 0.573 24.69857 524 ARG B CA 1
ATOM 1402 C CA B ARG B 2 87 ? 65.06800 42.79800 30.45400 0.427 24.72289 524 ARG B CA 1
ATOM 1403 C C . ARG B 2 87 ? 65.26900 42.61900 31.96100 1.000 22.64633 524 ARG B C 1
ATOM 1404 O O . ARG B 2 87 ? 65.44600 41.50600 32.47900 1.000 22.94753 524 ARG B O 1
ATOM 1419 N N . ASP B 2 88 ? 65.29800 43.74000 32.69600 1.000 21.43062 525 ASP B N 1
ATOM 1420 C CA . ASP B 2 88 ? 65.53700 43.65800 34.13500 1.000 20.38108 525 ASP B CA 1
ATOM 1421 C C . ASP B 2 88 ? 64.38200 42.92000 34.82500 1.000 19.00365 525 ASP B C 1
ATOM 1422 O O . ASP B 2 88 ? 64.59100 42.13200 35.75600 1.000 20.71250 525 ASP B O 1
ATOM 1427 N N . TYR B 2 89 ? 63.14100 43.13300 34.36500 1.000 18.98868 526 TYR B N 1
ATOM 1428 C CA . TYR B 2 89 ? 61.98700 42.38700 34.88100 1.000 18.27437 526 TYR B CA 1
ATOM 1429 C C . TYR B 2 89 ? 62.15200 40.88600 34.62800 1.000 18.23365 526 TYR B C 1
ATOM 1430 O O . TYR B 2 89 ? 61.96900 40.07700 35.54900 1.000 17.96404 526 TYR B O 1
ATOM 1439 N N . LEU B 2 90 ? 62.49000 40.52000 33.40400 1.000 20.37239 527 LEU B N 1
ATOM 1440 C CA . LEU B 2 90 ? 62.57200 39.11000 33.06900 1.000 20.61119 527 LEU B CA 1
ATOM 1441 C C . LEU B 2 90 ? 63.73300 38.40600 33.79500 1.000 22.25073 527 LEU B C 1
ATOM 1442 O O . LEU B 2 90 ? 63.71800 37.17300 33.93300 1.000 23.93958 527 LEU B O 1
ATOM 1447 N N . ASP B 2 91 ? 64.74900 39.16300 34.20900 1.000 22.01608 528 ASP B N 1
ATOM 1448 C CA . ASP B 2 91 ? 65.89000 38.60500 34.93700 1.000 22.63730 528 ASP B CA 1
ATOM 1449 C C . ASP B 2 91 ? 65.70300 38.65800 36.46000 1.000 21.24944 528 ASP B C 1
ATOM 1450 O O . ASP B 2 91 ? 66.68700 38.60100 37.18800 1.000 22.31586 528 ASP B O 1
ATOM 1455 N N . GLY B 2 92 ? 64.46000 38.63600 36.95800 1.000 19.65789 529 GLY B N 1
ATOM 1456 C CA . GLY B 2 92 ? 64.24100 38.73700 38.39200 1.000 20.43749 529 GLY B CA 1
ATOM 1457 C C . GLY B 2 92 ? 64.88700 37.62100 39.21400 1.000 18.27989 529 GLY B C 1
ATOM 1458 O O . GLY B 2 92 ? 65.15900 37.83800 40.38900 1.000 20.36944 529 GLY B O 1
ATOM 1459 N N . SER B 2 93 ? 65.12500 36.43000 38.63500 1.000 18.46264 530 SER B N 1
ATOM 1460 C CA A SER B 2 93 ? 65.74800 35.33000 39.37000 0.181 19.16112 530 SER B CA 1
ATOM 1461 C CA B SER B 2 93 ? 65.74300 35.33400 39.39300 0.819 19.52269 530 SER B CA 1
ATOM 1462 C C . SER B 2 93 ? 67.14700 35.69700 39.88300 1.000 19.54561 530 SER B C 1
ATOM 1463 O O . SER B 2 93 ? 67.66900 35.04200 40.77400 1.000 21.60660 530 SER B O 1
ATOM 1468 N N . SER B 2 94 ? 67.78200 36.72600 39.30400 1.000 19.68328 531 SER B N 1
ATOM 1469 C CA A SER B 2 94 ? 69.15000 37.04600 39.68000 0.780 19.95691 531 SER B CA 1
ATOM 1470 C CA B SER B 2 94 ? 69.14900 37.04000 39.68500 0.220 20.74074 531 SER B CA 1
ATOM 1471 C C . SER B 2 94 ? 69.24600 37.61400 41.09300 1.000 19.70319 531 SER B C 1
ATOM 1472 O O . SER B 2 94 ? 70.29500 37.49700 41.72800 1.000 20.03984 531 SER B O 1
ATOM 1477 N N . GLY B 2 95 ? 68.17600 38.27300 41.57000 1.000 18.48314 532 GLY B N 1
ATOM 1478 C CA . GLY B 2 95 ? 68.24800 38.93600 42.85700 1.000 19.21970 532 GLY B CA 1
ATOM 1479 C C . GLY B 2 95 ? 69.20800 40.11900 42.85600 1.000 18.86236 532 GLY B C 1
ATOM 1480 O O . GLY B 2 95 ? 69.63800 40.57200 43.91700 1.000 19.48612 532 GLY B O 1
ATOM 1481 N N . SER B 2 96 ? 69.49000 40.58000 41.65900 1.000 20.94797 533 SER B N 1
ATOM 1482 C CA A SER B 2 96 ? 70.30400 41.82000 41.49700 0.794 21.73390 533 SER B CA 1
ATOM 1483 C CA B SER B 2 96 ? 70.31900 41.81600 41.51900 0.206 22.38022 533 SER B CA 1
ATOM 1484 C C . SER B 2 96 ? 69.66200 43.06100 42.21400 1.000 22.91792 533 SER B C 1
ATOM 1485 O O . SER B 2 96 ? 68.39800 43.41500 42.20200 1.000 26.18271 533 SER B O 1
ATOM 1490 N N . GLY B 2 97 ? 70.44600 43.65000 43.09800 1.000 20.69594 534 GLY B N 1
ATOM 1491 C CA . GLY B 2 97 ? 69.96900 44.83200 43.81800 1.000 21.12231 534 GLY B CA 1
ATOM 1492 C C . GLY B 2 97 ? 69.34800 44.52000 45.18100 1.000 20.55500 534 GLY B C 1
ATOM 1493 O O . GLY B 2 97 ? 68.90400 45.46100 45.87400 1.000 23.12217 534 GLY B O 1
ATOM 1494 N N . THR B 2 98 ? 69.28100 43.23800 45.58200 1.000 19.68225 535 THR B N 1
ATOM 1495 C CA . THR B 2 98 ? 68.72100 42.94700 46.89300 1.000 19.45401 535 THR B CA 1
ATOM 1496 C C . THR B 2 98 ? 69.74900 43.18700 48.00900 1.000 19.35058 535 THR B C 1
ATOM 1497 O O . THR B 2 98 ? 70.97400 43.09400 47.81200 1.000 19.63033 535 THR B O 1
ATOM 1501 N N . PRO B 2 99 ? 69.27500 43.42100 49.25100 1.000 18.71861 536 PRO B N 1
ATOM 1502 C CA . PRO B 2 99 ? 70.17300 43.40400 50.40800 1.000 18.67426 536 PRO B CA 1
ATOM 1503 C C . PRO B 2 99 ? 70.91600 42.07400 50.53400 1.000 19.16459 536 PRO B C 1
ATOM 1504 O O . PRO B 2 99 ? 72.11300 42.03500 50.83500 1.000 18.93330 536 PRO B O 1
ATOM 1508 N N . GLU B 2 100 ? 70.19700 40.98900 50.25100 1.000 18.02470 537 GLU B N 1
ATOM 1509 C CA . GLU B 2 100 ? 70.78700 39.65600 50.31200 1.000 17.97436 537 GLU B CA 1
ATOM 1510 C C . GLU B 2 100 ? 71.98100 39.52300 49.36300 1.000 17.86239 537 GLU B C 1
ATOM 1511 O O . GLU B 2 100 ? 73.00200 38.91600 49.73600 1.000 18.98506 537 GLU B O 1
ATOM 1517 N N . GLU B 2 101 ? 71.89200 40.07400 48.15000 1.000 17.91248 538 GLU B N 1
ATOM 1518 C CA . GLU B 2 101 ? 73.03400 40.00600 47.23600 1.000 18.73788 538 GLU B CA 1
ATOM 1519 C C . GLU B 2 101 ? 74.23700 40.75400 47.82900 1.000 18.82956 538 GLU B C 1
ATOM 1520 O O . GLU B 2 101 ? 75.35900 40.24400 47.73700 1.000 20.03789 538 GLU B O 1
ATOM 1526 N N . ARG B 2 102 ? 74.02800 41.92300 48.47300 1.000 18.62472 539 ARG B N 1
ATOM 1527 C CA . ARG B 2 102 ? 75.15000 42.62300 49.07600 1.000 18.85470 539 ARG B CA 1
ATOM 1528 C C . ARG B 2 102 ? 75.75500 41.76700 50.18800 1.000 18.22390 539 ARG B C 1
ATOM 1529 O O . ARG B 2 102 ? 76.96900 41.71600 50.36600 1.000 19.32808 539 ARG B O 1
ATOM 1537 N N . LEU B 2 103 ? 74.91600 41.12300 51.00900 1.000 18.50483 540 LEU B N 1
ATOM 1538 C CA . LEU B 2 103 ? 75.43600 40.31000 52.10200 1.000 18.31400 540 LEU B CA 1
ATOM 1539 C C . LEU B 2 103 ? 76.25000 39.13500 51.55000 1.000 18.10763 540 LEU B C 1
ATOM 1540 O O . LEU B 2 103 ? 77.33900 38.83700 52.06200 1.000 19.03761 540 LEU B O 1
ATOM 1545 N N . LEU B 2 104 ? 75.72500 38.45300 50.52800 1.000 18.80818 541 LEU B N 1
ATOM 1546 C CA . LEU B 2 104 ? 76.44800 37.30400 49.99000 1.000 20.59526 541 LEU B CA 1
ATOM 1547 C C . LEU B 2 104 ? 77.75500 37.75600 49.32800 1.000 19.83010 541 LEU B C 1
ATOM 1548 O O . LEU B 2 104 ? 78.75800 37.04100 49.43500 1.000 21.56718 541 LEU B O 1
ATOM 1553 N N . ARG B 2 105 ? 77.79300 38.94200 48.67500 1.000 21.27110 542 ARG B N 1
ATOM 1554 C CA . ARG B 2 105 ? 79.05400 39.45600 48.10700 1.000 22.57429 542 ARG B CA 1
ATOM 1555 C C . ARG B 2 105 ? 80.08600 39.58600 49.23100 1.000 20.91886 542 ARG B C 1
ATOM 1556 O O . ARG B 2 105 ? 81.27600 39.29500 49.05700 1.000 23.32743 542 ARG B O 1
ATOM 1564 N N . ALA B 2 106 ? 79.65800 40.07000 50.40200 1.000 20.35003 543 ALA B N 1
ATOM 1565 C CA . ALA B 2 106 ? 80.59900 40.32400 51.48800 1.000 21.30435 543 ALA B CA 1
ATOM 1566 C C . ALA B 2 106 ? 81.08400 39.01300 52.09800 1.000 21.86108 543 ALA B C 1
ATOM 1567 O O . ALA B 2 106 ? 82.26500 38.85500 52.40500 1.000 24.85380 543 ALA B O 1
ATOM 1569 N N . ILE B 2 107 ? 80.17700 38.05200 52.26700 1.000 20.06980 544 ILE B N 1
ATOM 1570 C CA . ILE B 2 107 ? 80.57800 36.76900 52.83400 1.000 21.71152 544 ILE B CA 1
ATOM 1571 C C . ILE B 2 107 ? 81.52100 36.02900 51.88500 1.000 22.69458 544 ILE B C 1
ATOM 1572 O O . ILE B 2 107 ? 82.54600 35.48200 52.33100 1.000 24.18023 544 ILE B O 1
ATOM 1577 N N . PHE B 2 108 ? 81.15800 35.96100 50.60100 1.000 21.87668 545 PHE B N 1
ATOM 1578 C CA . PHE B 2 108 ? 81.87600 35.11100 49.65700 1.000 27.10183 545 PHE B CA 1
ATOM 1579 C C . PHE B 2 108 ? 83.04600 35.82100 48.97900 1.000 31.12057 545 PHE B C 1
ATOM 1580 O O . PHE B 2 108 ? 83.86300 35.14800 48.34100 1.000 32.91644 545 PHE B O 1
ATOM 1588 N N . GLY B 2 109 ? 83.16500 37.13100 49.16000 1.000 33.01131 546 GLY B N 1
ATOM 1589 C CA . GLY B 2 109 ? 84.38700 37.82900 48.77400 1.000 38.97092 546 GLY B CA 1
ATOM 1590 C C . GLY B 2 109 ? 84.34400 38.20900 47.30900 1.000 51.01742 546 GLY B C 1
ATOM 1591 O O . GLY B 2 109 ? 83.27300 37.96900 46.71100 1.000 47.98756 546 GLY B O 1
ATOM 1592 N N . TRP C 1 15 ? 81.80500 25.03700 52.02800 1.000 39.57930 15 TRP C N 1
ATOM 1593 C CA . TRP C 1 15 ? 83.17900 24.61900 52.44600 1.000 41.28091 15 TRP C CA 1
ATOM 1594 C C . TRP C 1 15 ? 83.03500 23.22800 53.07800 1.000 38.08170 15 TRP C C 1
ATOM 1595 O O . TRP C 1 15 ? 82.79800 23.12500 54.26600 1.000 40.19766 15 TRP C O 1
ATOM 1606 N N . ASN C 1 16 ? 82.90500 22.26700 52.17200 1.000 40.03628 16 ASN C N 1
ATOM 1607 C CA A ASN C 1 16 ? 82.66600 20.85100 52.54100 0.454 39.18999 16 ASN C CA 1
ATOM 1608 C CA B ASN C 1 16 ? 82.70800 20.81700 52.48700 0.546 43.52388 16 ASN C CA 1
ATOM 1609 C C . ASN C 1 16 ? 83.43700 20.14100 53.69600 1.000 35.43734 16 ASN C C 1
ATOM 1610 O O . ASN C 1 16 ? 82.92300 19.35400 54.62500 1.000 29.63874 16 ASN C O 1
ATOM 1619 N N . TRP C 1 17 ? 84.74900 20.47400 53.75000 1.000 31.50406 17 TRP C N 1
ATOM 1620 C CA . TRP C 1 17 ? 85.52500 20.08000 54.92400 1.000 27.44262 17 TRP C CA 1
ATOM 1621 C C . TRP C 1 17 ? 84.88400 20.56000 56.22800 1.000 22.98347 17 TRP C C 1
ATOM 1622 O O . TRP C 1 17 ? 85.06500 19.93600 57.27700 1.000 21.63126 17 TRP C O 1
ATOM 1633 N N . GLN C 1 18 ? 84.15900 21.68900 56.19200 1.000 24.43463 18 GLN C N 1
ATOM 1634 C CA . GLN C 1 18 ? 83.63100 22.23400 57.43000 1.000 23.73142 18 GLN C CA 1
ATOM 1635 C C . GLN C 1 18 ? 82.60900 21.31200 58.09700 1.000 24.80560 18 GLN C C 1
ATOM 1636 O O . GLN C 1 18 ? 82.42500 21.38500 59.32900 1.000 23.60322 18 GLN C O 1
ATOM 1642 N N . LEU C 1 19 ? 82.00700 20.40400 57.32600 1.000 23.27948 19 LEU C N 1
ATOM 1643 C CA . LEU C 1 19 ? 81.03800 19.48100 57.90700 1.000 24.56465 19 LEU C CA 1
ATOM 1644 C C . LEU C 1 19 ? 81.67300 18.54000 58.92400 1.000 23.24665 19 LEU C C 1
ATOM 1645 O O . LEU C 1 19 ? 80.93600 17.93100 59.71600 1.000 25.33588 19 LEU C O 1
ATOM 1650 N N . GLN C 1 20 ? 83.00800 18.39300 58.86600 1.000 21.81566 20 GLN C N 1
ATOM 1651 C CA . GLN C 1 20 ? 83.70900 17.51400 59.79400 1.000 23.08816 20 GLN C CA 1
ATOM 1652 C C . GLN C 1 20 ? 84.45800 18.29300 60.87200 1.000 21.61702 20 GLN C C 1
ATOM 1653 O O . GLN C 1 20 ? 85.18300 17.68800 61.65700 1.000 24.01153 20 GLN C O 1
ATOM 1659 N N . GLY C 1 21 ? 84.27700 19.61700 60.95100 1.000 20.80053 21 GLY C N 1
ATOM 1660 C CA . GLY C 1 21 ? 85.07500 20.34200 61.93100 1.000 21.33128 21 GLY C CA 1
ATOM 1661 C C . GLY C 1 21 ? 84.73800 19.95900 63.35900 1.000 19.68010 21 GLY C C 1
ATOM 1662 O O . GLY C 1 21 ? 83.54900 19.90000 63.73100 1.000 21.09973 21 GLY C O 1
ATOM 1663 N N . LEU C 1 22 ? 85.75700 19.76900 64.19500 1.000 20.85504 22 LEU C N 1
ATOM 1664 C CA . LEU C 1 22 ? 85.49600 19.33100 65.55600 1.000 21.13724 22 LEU C CA 1
ATOM 1665 C C . LEU C 1 22 ? 84.79100 20.40400 66.38400 1.000 22.50755 22 LEU C C 1
ATOM 1666 O O . LEU C 1 22 ? 84.04800 20.12800 67.33500 1.000 22.65074 22 LEU C O 1
ATOM 1671 N N . CYS C 1 23 ? 85.02400 21.67500 66.01700 1.000 20.21486 23 CYS C N 1
ATOM 1672 C CA . CYS C 1 23 ? 84.42200 22.81300 66.71300 1.000 19.48049 23 CYS C CA 1
ATOM 1673 C C . CYS C 1 23 ? 82.97800 23.09200 66.29600 1.000 19.84120 23 CYS C C 1
ATOM 1674 O O . CYS C 1 23 ? 82.37800 24.05200 66.80800 1.000 21.01487 23 CYS C O 1
ATOM 1677 N N . ARG C 1 24 ? 82.43200 22.36500 65.32400 1.000 19.79412 24 ARG C N 1
ATOM 1678 C CA . ARG C 1 24 ? 81.10100 22.70800 64.73600 1.000 21.95173 24 ARG C CA 1
ATOM 1679 C C . ARG C 1 24 ? 80.01000 22.91400 65.79000 1.000 22.70008 24 ARG C C 1
ATOM 1680 O O . ARG C 1 24 ? 79.28100 23.88000 65.68400 1.000 24.80766 24 ARG C O 1
ATOM 1688 N N . GLY C 1 25 ? 79.94500 22.04800 66.77000 1.000 22.94190 25 GLY C N 1
ATOM 1689 C CA . GLY C 1 25 ? 78.94000 22.16000 67.81600 1.000 26.89984 25 GLY C CA 1
ATOM 1690 C C . GLY C 1 25 ? 79.40500 22.90800 69.06100 1.000 29.88249 25 GLY C C 1
ATOM 1691 O O . GLY C 1 25 ? 78.65000 22.95000 70.03600 1.000 32.39774 25 GLY C O 1
ATOM 1692 N N . MET C 1 26 ? 80.61800 23.48800 69.06300 1.000 27.46117 26 MET C N 1
ATOM 1693 C CA . MET C 1 26 ? 81.13700 24.19300 70.23100 1.000 28.51790 26 MET C CA 1
ATOM 1694 C C . MET C 1 26 ? 80.80100 25.67900 70.15100 1.000 30.41995 26 MET C C 1
ATOM 1695 O O . MET C 1 26 ? 80.43900 26.15800 69.09300 1.000 30.61792 26 MET C O 1
ATOM 1700 N N . ASP C 1 27 ? 81.03300 26.42000 71.24100 1.000 35.23901 27 ASP C N 1
ATOM 1701 C CA . ASP C 1 27 ? 80.80300 27.85500 71.28200 1.000 36.70773 27 ASP C CA 1
ATOM 1702 C C . ASP C 1 27 ? 81.88500 28.57000 70.46500 1.000 37.26066 27 ASP C C 1
ATOM 1703 O O . ASP C 1 27 ? 83.06300 28.30200 70.65600 1.000 37.38294 27 ASP C O 1
ATOM 1708 N N . SER C 1 28 ? 81.48500 29.51200 69.60600 1.000 39.24715 28 SER C N 1
ATOM 1709 C CA . SER C 1 28 ? 82.45900 30.15200 68.74200 1.000 36.04348 28 SER C CA 1
ATOM 1710 C C . SER C 1 28 ? 83.36600 31.10000 69.53600 1.000 31.22810 28 SER C C 1
ATOM 1711 O O . SER C 1 28 ? 84.44400 31.48000 69.05800 1.000 29.59112 28 SER C O 1
ATOM 1714 N N . SER C 1 29 ? 82.91800 31.53300 70.72500 1.000 34.62441 29 SER C N 1
ATOM 1715 C CA . SER C 1 29 ? 83.77000 32.38300 71.54400 1.000 34.03906 29 SER C CA 1
ATOM 1716 C C . SER C 1 29 ? 85.07600 31.65800 71.87600 1.000 31.67188 29 SER C C 1
ATOM 1717 O O . SER C 1 29 ? 86.03500 32.26500 72.32400 1.000 30.82006 29 SER C O 1
ATOM 1720 N N . MET C 1 30 ? 85.12200 30.33500 71.68700 1.000 30.66618 30 MET C N 1
ATOM 1721 C CA . MET C 1 30 ? 86.34300 29.58000 71.88300 1.000 29.97341 30 MET C CA 1
ATOM 1722 C C . MET C 1 30 ? 87.39000 30.03300 70.84600 1.000 25.92958 30 MET C C 1
ATOM 1723 O O . MET C 1 30 ? 88.58100 29.95500 71.09300 1.000 27.88410 30 MET C O 1
ATOM 1728 N N . PHE C 1 31 ? 86.95300 30.48900 69.65700 1.000 22.81896 31 PHE C N 1
ATOM 1729 C CA . PHE C 1 31 ? 87.85500 30.68400 68.51800 1.000 22.15566 31 PHE C CA 1
ATOM 1730 C C . PHE C 1 31 ? 88.08700 32.15700 68.19400 1.000 20.98409 31 PHE C C 1
ATOM 1731 O O . PHE C 1 31 ? 88.94800 32.47000 67.36500 1.000 22.10787 31 PHE C O 1
ATOM 1739 N N . PHE C 1 32 ? 87.31300 33.04200 68.82600 1.000 20.97937 32 PHE C N 1
ATOM 1740 C CA . PHE C 1 32 ? 87.45800 34.47000 68.57200 1.000 21.67660 32 PHE C CA 1
ATOM 1741 C C . PHE C 1 32 ? 87.61900 35.18900 69.90300 1.000 24.00861 32 PHE C C 1
ATOM 1742 O O . PHE C 1 32 ? 86.89900 34.90700 70.86300 1.000 27.12874 32 PHE C O 1
ATOM 1750 N N . HIS C 1 33 ? 88.53600 36.15400 69.93100 1.000 24.35975 33 HIS C N 1
ATOM 1751 C CA . HIS C 1 33 ? 88.79200 36.90600 71.15800 1.000 25.99832 33 HIS C CA 1
ATOM 1752 C C . HIS C 1 33 ? 87.80900 38.06700 71.28200 1.000 30.59575 33 HIS C C 1
ATOM 1753 O O . HIS C 1 33 ? 87.59000 38.77400 70.29200 1.000 31.52399 33 HIS C O 1
ATOM 1760 N N . PRO C 1 34 ? 87.25100 38.33300 72.49100 1.000 29.95566 34 PRO C N 1
ATOM 1761 C CA . PRO C 1 34 ? 86.48300 39.54500 72.73300 1.000 32.61167 34 PRO C CA 1
ATOM 1762 C C . PRO C 1 34 ? 87.33900 40.76100 72.39900 1.000 34.92382 34 PRO C C 1
ATOM 1763 O O . PRO C 1 34 ? 88.57600 40.73800 72.54300 1.000 34.18449 34 PRO C O 1
ATOM 1767 N N . ASP C 1 35 ? 86.66000 41.82500 71.97100 1.000 38.99173 35 ASP C N 1
ATOM 1768 C CA . ASP C 1 35 ? 87.31200 43.11100 71.80700 1.000 42.78460 35 ASP C CA 1
ATOM 1769 C C . ASP C 1 35 ? 88.07400 43.44200 73.09300 1.000 41.95029 35 ASP C C 1
ATOM 1770 O O . ASP C 1 35 ? 87.52200 43.32800 74.19500 1.000 41.27349 35 ASP C O 1
ATOM 1775 N N . GLY C 1 36 ? 89.35700 43.80700 72.95200 1.000 38.14066 36 GLY C N 1
ATOM 1776 C CA . GLY C 1 36 ? 90.12200 44.28100 74.09700 1.000 36.95590 36 GLY C CA 1
ATOM 1777 C C . GLY C 1 36 ? 90.80900 43.17000 74.89000 1.000 35.03928 36 GLY C C 1
ATOM 1778 O O . GLY C 1 36 ? 91.51600 43.45700 75.84800 1.000 35.20305 36 GLY C O 1
ATOM 1779 N N . GLU C 1 37 ? 90.60900 41.89600 74.52100 1.000 31.58046 37 GLU C N 1
ATOM 1780 C CA . GLU C 1 37 ? 91.28500 40.83900 75.26500 1.000 31.07424 37 GLU C CA 1
ATOM 1781 C C . GLU C 1 37 ? 92.75600 40.77700 74.86000 1.000 31.50635 37 GLU C C 1
ATOM 1782 O O . GLU C 1 37 ? 93.07100 40.62600 73.69000 1.000 32.09655 37 GLU C O 1
ATOM 1788 N N . ARG C 1 38 ? 93.66100 40.91700 75.83500 1.000 28.57412 38 ARG C N 1
ATOM 1789 C CA . ARG C 1 38 ? 95.08800 40.98700 75.53800 1.000 30.76586 38 ARG C CA 1
ATOM 1790 C C . ARG C 1 38 ? 95.85600 40.14000 76.53800 1.000 30.33762 38 ARG C C 1
ATOM 1791 O O . ARG C 1 38 ? 95.32900 39.74200 77.57700 1.000 32.28616 38 ARG C O 1
ATOM 1799 N N . GLY C 1 39 ? 97.11300 39.85900 76.19500 1.000 33.24498 39 GLY C N 1
ATOM 1800 C CA . GLY C 1 39 ? 98.01500 39.25600 77.17600 1.000 31.84510 39 GLY C CA 1
ATOM 1801 C C . GLY C 1 39 ? 97.60200 37.84800 77.57900 1.000 29.77201 39 GLY C C 1
ATOM 1802 O O . GLY C 1 39 ? 97.19800 37.07800 76.72500 1.000 29.79460 39 GLY C O 1
ATOM 1803 N N . ARG C 1 40 ? 97.69800 37.51600 78.87300 1.000 30.30157 40 ARG C N 1
ATOM 1804 C CA . ARG C 1 40 ? 97.53800 36.14100 79.32800 1.000 32.40480 40 ARG C CA 1
ATOM 1805 C C . ARG C 1 40 ? 96.14500 35.58600 78.98600 1.000 30.12383 40 ARG C C 1
ATOM 1806 O O . ARG C 1 40 ? 96.01800 34.43300 78.55800 1.000 29.17389 40 ARG C O 1
ATOM 1814 N N . ALA C 1 41 ? 95.09400 36.40400 79.14600 1.000 30.73435 41 ALA C N 1
ATOM 1815 C CA . ALA C 1 41 ? 93.74900 35.91100 78.85100 1.000 30.35629 41 ALA C CA 1
ATOM 1816 C C . ALA C 1 41 ? 93.60800 35.53900 77.37200 1.000 27.58160 41 ALA C C 1
ATOM 1817 O O . ALA C 1 41 ? 92.94200 34.55900 76.98600 1.000 28.19144 41 ALA C O 1
ATOM 1819 N N . ARG C 1 42 ? 94.22900 36.33500 76.49400 1.000 26.70187 42 ARG C N 1
ATOM 1820 C CA . ARG C 1 42 ? 94.19000 36.03100 75.06100 1.000 25.65795 42 ARG C CA 1
ATOM 1821 C C . ARG C 1 42 ? 94.95100 34.74700 74.75100 1.000 24.64572 42 ARG C C 1
ATOM 1822 O O . ARG C 1 42 ? 94.45600 33.89200 74.00500 1.000 23.83193 42 ARG C O 1
ATOM 1830 N N . THR C 1 43 ? 96.14300 34.57900 75.34500 1.000 26.32021 43 THR C N 1
ATOM 1831 C CA . THR C 1 43 ? 96.92300 33.36900 75.11800 1.000 27.26538 43 THR C CA 1
ATOM 1832 C C . THR C 1 43 ? 96.17200 32.14800 75.63400 1.000 26.01441 43 THR C C 1
ATOM 1833 O O . THR C 1 43 ? 96.18600 31.11300 74.97200 1.000 25.89063 43 THR C O 1
ATOM 1837 N N . GLN C 1 44 ? 95.52800 32.25000 76.79700 1.000 27.86546 44 GLN C N 1
ATOM 1838 C CA A GLN C 1 44 ? 94.78300 31.13200 77.36900 0.374 29.85786 44 GLN C CA 1
ATOM 1839 C CA B GLN C 1 44 ? 94.79800 31.11800 77.34900 0.626 29.19175 44 GLN C CA 1
ATOM 1840 C C . GLN C 1 44 ? 93.66800 30.68400 76.41600 1.000 27.93116 44 GLN C C 1
ATOM 1841 O O . GLN C 1 44 ? 93.48200 29.47800 76.15800 1.000 27.15229 44 GLN C O 1
ATOM 1852 N N . ARG C 1 45 ? 92.92700 31.66100 75.87300 1.000 26.03745 45 ARG C N 1
ATOM 1853 C CA . ARG C 1 45 ? 91.84800 31.31500 74.96000 1.000 25.49389 45 ARG C CA 1
ATOM 1854 C C . ARG C 1 45 ? 92.39500 30.65300 73.69900 1.000 23.87710 45 ARG C C 1
ATOM 1855 O O . ARG C 1 45 ? 91.87000 29.64500 73.21200 1.000 23.61023 45 ARG C O 1
ATOM 1863 N N . GLU C 1 46 ? 93.47100 31.21800 73.15200 1.000 22.80581 46 GLU C N 1
ATOM 1864 C CA . GLU C 1 46 ? 94.09400 30.68300 71.93700 1.000 24.36998 46 GLU C CA 1
ATOM 1865 C C . GLU C 1 46 ? 94.55600 29.24400 72.16800 1.000 23.36804 46 GLU C C 1
ATOM 1866 O O . GLU C 1 46 ? 94.38200 28.38200 71.30400 1.000 21.50485 46 GLU C O 1
ATOM 1872 N N . GLN C 1 47 ? 95.16700 28.98300 73.32400 1.000 24.40098 47 GLN C N 1
ATOM 1873 C CA . GLN C 1 47 ? 95.64800 27.64200 73.62100 1.000 25.38076 47 GLN C CA 1
ATOM 1874 C C . GLN C 1 47 ? 94.50700 26.63100 73.69500 1.000 25.66255 47 GLN C C 1
ATOM 1875 O O . GLN C 1 47 ? 94.63100 25.50500 73.19100 1.000 24.46333 47 GLN C O 1
ATOM 1881 N N . ARG C 1 48 ? 93.37100 27.02400 74.27400 1.000 24.66577 48 ARG C N 1
ATOM 1882 C CA A ARG C 1 48 ? 92.22600 26.12900 74.36500 0.416 27.68183 48 ARG C CA 1
ATOM 1883 C CA B ARG C 1 48 ? 92.22900 26.12200 74.36400 0.584 26.23740 48 ARG C CA 1
ATOM 1884 C C . ARG C 1 48 ? 91.68300 25.82600 72.96600 1.000 24.03929 48 ARG C C 1
ATOM 1885 O O . ARG C 1 48 ? 91.31200 24.68400 72.66500 1.000 24.16166 48 ARG C O 1
ATOM 1900 N N . ALA C 1 49 ? 91.63600 26.84400 72.09800 1.000 22.00023 49 ALA C N 1
ATOM 1901 C CA . ALA C 1 49 ? 91.16200 26.63300 70.73400 1.000 20.50058 49 ALA C CA 1
ATOM 1902 C C . ALA C 1 49 ? 92.09800 25.66400 70.01200 1.000 20.04703 49 ALA C C 1
ATOM 1903 O O . ALA C 1 49 ? 91.65300 24.71000 69.35700 1.000 20.06319 49 ALA C O 1
ATOM 1905 N N . LYS C 1 50 ? 93.40900 25.93600 70.07000 1.000 21.61873 50 LYS C N 1
ATOM 1906 C CA . LYS C 1 50 ? 94.36900 25.08800 69.37100 1.000 20.75776 50 LYS C CA 1
ATOM 1907 C C . LYS C 1 50 ? 94.33100 23.64100 69.87100 1.000 21.85017 50 LYS C C 1
ATOM 1908 O O . LYS C 1 50 ? 94.57700 22.73500 69.08500 1.000 21.25275 50 LYS C O 1
ATOM 1914 N N . GLU C 1 51 ? 93.99900 23.41900 71.14600 1.000 22.50851 51 GLU C N 1
ATOM 1915 C CA . GLU C 1 51 ? 93.90400 22.05900 71.68300 1.000 24.92578 51 GLU C CA 1
ATOM 1916 C C . GLU C 1 51 ? 92.80700 21.28700 70.94300 1.000 23.94987 51 GLU C C 1
ATOM 1917 O O . GLU C 1 51 ? 92.90400 20.08000 70.74800 1.000 25.26311 51 GLU C O 1
ATOM 1923 N N . MET C 1 52 ? 91.74600 21.99300 70.56200 1.000 21.93802 52 MET C N 1
ATOM 1924 C CA . MET C 1 52 ? 90.68300 21.38000 69.77400 1.000 21.17561 52 MET C CA 1
ATOM 1925 C C . MET C 1 52 ? 91.12000 21.16000 68.31700 1.000 19.32030 52 MET C C 1
ATOM 1926 O O . MET C 1 52 ? 90.95400 20.05800 67.75100 1.000 19.00649 52 MET C O 1
ATOM 1931 N N . CYS C 1 53 ? 91.71000 22.18900 67.68300 1.000 19.00375 53 CYS C N 1
ATOM 1932 C CA . CYS C 1 53 ? 92.15300 22.01800 66.30300 1.000 17.33153 53 CYS C CA 1
ATOM 1933 C C . CYS C 1 53 ? 93.08700 20.81800 66.16600 1.000 17.88338 53 CYS C C 1
ATOM 1934 O O . CYS C 1 53 ? 93.03600 20.10200 65.16100 1.000 18.42683 53 CYS C O 1
ATOM 1937 N N . ARG C 1 54 ? 93.95100 20.60200 67.16400 1.000 19.06128 54 ARG C N 1
ATOM 1938 C CA . ARG C 1 54 ? 94.94100 19.53100 67.07600 1.000 18.95983 54 ARG C CA 1
ATOM 1939 C C . ARG C 1 54 ? 94.34500 18.15600 67.39300 1.000 19.59334 54 ARG C C 1
ATOM 1940 O O . ARG C 1 54 ? 95.09000 17.16900 67.42400 1.000 22.72343 54 ARG C O 1
ATOM 1948 N N . ARG C 1 55 ? 93.01900 18.09900 67.54700 1.000 19.80153 55 ARG C N 1
ATOM 1949 C CA . ARG C 1 55 ? 92.28400 16.83800 67.61400 1.000 21.76797 55 ARG C CA 1
ATOM 1950 C C . ARG C 1 55 ? 91.31900 16.75700 66.43700 1.000 19.71688 55 ARG C C 1
ATOM 1951 O O . ARG C 1 55 ? 90.50700 15.82800 66.38700 1.000 21.87487 55 ARG C O 1
ATOM 1959 N N . CYS C 1 56 ? 91.39200 17.71300 65.47800 1.000 18.71380 56 CYS C N 1
ATOM 1960 C CA . CYS C 1 56 ? 90.34100 17.83500 64.46900 1.000 17.79751 56 CYS C CA 1
ATOM 1961 C C . CYS C 1 56 ? 90.72200 17.15500 63.16600 1.000 18.36826 56 CYS C C 1
ATOM 1962 O O . CYS C 1 56 ? 91.84100 17.31000 62.67600 1.000 18.97348 56 CYS C O 1
ATOM 1965 N N . PRO C 1 57 ? 89.79900 16.41800 62.50700 1.000 18.98265 57 PRO C N 1
ATOM 1966 C CA . PRO C 1 57 ? 90.13900 15.71100 61.26200 1.000 19.84727 57 PRO C CA 1
ATOM 1967 C C . PRO C 1 57 ? 90.36200 16.60000 60.04300 1.000 19.72419 57 PRO C C 1
ATOM 1968 O O . PRO C 1 57 ? 90.87200 16.11700 59.02800 1.000 21.16638 57 PRO C O 1
ATOM 1972 N N . VAL C 1 58 ? 89.98500 17.89200 60.13100 1.000 18.91703 58 VAL C N 1
ATOM 1973 C CA . VAL C 1 58 ? 90.11600 18.78000 58.98200 1.000 18.89180 58 VAL C CA 1
ATOM 1974 C C . VAL C 1 58 ? 91.04100 19.96100 59.25500 1.000 18.09771 58 VAL C C 1
ATOM 1975 O O . VAL C 1 58 ? 90.98100 20.97000 58.54400 1.000 19.41175 58 VAL C O 1
ATOM 1979 N N . ILE C 1 59 ? 91.95400 19.79400 60.21100 1.000 17.50635 59 ILE C N 1
ATOM 1980 C CA . ILE C 1 59 ? 92.86500 20.88100 60.54500 1.000 17.78383 59 ILE C CA 1
ATOM 1981 C C . ILE C 1 59 ? 93.60800 21.39100 59.30400 1.000 18.64103 59 ILE C C 1
ATOM 1982 O O . ILE C 1 59 ? 93.80900 22.60300 59.13700 1.000 19.73573 59 ILE C O 1
ATOM 1987 N N . GLU C 1 60 ? 94.08700 20.48800 58.44300 1.000 19.19019 60 GLU C N 1
ATOM 1988 C CA . GLU C 1 60 ? 94.86600 20.94500 57.29200 1.000 20.04802 60 GLU C CA 1
ATOM 1989 C C . GLU C 1 60 ? 94.00900 21.69800 56.27200 1.000 22.46119 60 GLU C C 1
ATOM 1990 O O . GLU C 1 60 ? 94.47800 22.67900 55.70200 1.000 22.75713 60 GLU C O 1
ATOM 1996 N N . ALA C 1 61 ? 92.75500 21.25300 56.05000 1.000 20.85910 61 ALA C N 1
ATOM 1997 C CA . ALA C 1 61 ? 91.86200 21.95700 55.13500 1.000 21.78691 61 ALA C CA 1
ATOM 1998 C C . ALA C 1 61 ? 91.49400 23.32200 55.70200 1.000 20.98569 61 ALA C C 1
ATOM 1999 O O . ALA C 1 61 ? 91.35100 24.27800 54.93500 1.000 22.95381 61 ALA C O 1
ATOM 2001 N N . CYS C 1 62 ? 91.26300 23.39900 57.01300 1.000 18.91103 62 CYS C N 1
ATOM 2002 C CA . CYS C 1 62 ? 90.88100 24.63300 57.69800 1.000 19.45154 62 CYS C CA 1
ATOM 2003 C C . CYS C 1 62 ? 92.05200 25.62300 57.59600 1.000 19.74750 62 CYS C C 1
ATOM 2004 O O . CYS C 1 62 ? 91.88500 26.78400 57.22400 1.000 21.25319 62 CYS C O 1
ATOM 2007 N N . ARG C 1 63 ? 93.25600 25.13800 57.92100 1.000 20.20241 63 ARG C N 1
ATOM 2008 C CA . ARG C 1 63 ? 94.47500 25.93800 57.81100 1.000 23.26409 63 ARG C CA 1
ATOM 2009 C C . ARG C 1 63 ? 94.62700 26.45100 56.38000 1.000 23.28993 63 ARG C C 1
ATOM 2010 O O . ARG C 1 63 ? 94.91200 27.63000 56.15800 1.000 24.94994 63 ARG C O 1
ATOM 2018 N N . SER C 1 64 ? 94.46400 25.56100 55.38900 1.000 25.09772 64 SER C N 1
ATOM 2019 C CA A SER C 1 64 ? 94.61300 25.93000 53.98500 0.749 26.70408 64 SER C CA 1
ATOM 2020 C CA B SER C 1 64 ? 94.61200 25.92600 53.98500 0.251 27.02161 64 SER C CA 1
ATOM 2021 C C . SER C 1 64 ? 93.63800 27.03800 53.59100 1.000 27.30342 64 SER C C 1
ATOM 2022 O O . SER C 1 64 ? 94.02800 28.00100 52.92400 1.000 28.61186 64 SER C O 1
ATOM 2027 N N . HIS C 1 65 ? 92.36000 26.87400 53.96500 1.000 25.70853 65 HIS C N 1
ATOM 2028 C CA . HIS C 1 65 ? 91.35400 27.90400 53.71800 1.000 27.61720 65 HIS C CA 1
ATOM 2029 C C . HIS C 1 65 ? 91.81700 29.23700 54.30000 1.000 26.12093 65 HIS C C 1
ATOM 2030 O O . HIS C 1 65 ? 91.80500 30.27300 53.61300 1.000 27.43952 65 HIS C O 1
ATOM 2037 N N . ALA C 1 66 ? 92.16800 29.23200 55.58700 1.000 24.09059 66 ALA C N 1
ATOM 2038 C CA . ALA C 1 66 ? 92.44000 30.48600 56.27400 1.000 23.65023 66 ALA C CA 1
ATOM 2039 C C . ALA C 1 66 ? 93.66200 31.17900 55.65800 1.000 24.27910 66 ALA C C 1
ATOM 2040 O O . ALA C 1 66 ? 93.69700 32.41600 55.57800 1.000 26.30947 66 ALA C O 1
ATOM 2042 N N . LEU C 1 67 ? 94.67300 30.40400 55.22900 1.000 27.99070 67 LEU C N 1
ATOM 2043 C CA . LEU C 1 67 ? 95.85400 30.97900 54.58600 1.000 28.37734 67 LEU C CA 1
ATOM 2044 C C . LEU C 1 67 ? 95.55200 31.47500 53.17300 1.000 32.32577 67 LEU C C 1
ATOM 2045 O O . LEU C 1 67 ? 96.06200 32.52100 52.75600 1.000 33.62319 67 LEU C O 1
ATOM 2050 N N . GLU C 1 68 ? 94.74300 30.71900 52.42400 1.000 32.15918 68 GLU C N 1
ATOM 2051 C CA A GLU C 1 68 ? 94.44200 31.02500 51.03200 0.604 35.76657 68 GLU C CA 1
ATOM 2052 C CA B GLU C 1 68 ? 94.44900 31.02900 51.03600 0.396 34.38812 68 GLU C CA 1
ATOM 2053 C C . GLU C 1 68 ? 93.68900 32.34900 50.94500 1.000 34.96584 68 GLU C C 1
ATOM 2054 O O . GLU C 1 68 ? 93.94600 33.15400 50.05600 1.000 36.07270 68 GLU C O 1
ATOM 2065 N N . VAL C 1 69 ? 92.76000 32.58000 51.88300 1.000 33.62398 69 VAL C N 1
ATOM 2066 C CA . VAL C 1 69 ? 91.96300 33.80500 51.79900 1.000 35.11805 69 VAL C CA 1
ATOM 2067 C C . VAL C 1 69 ? 92.42800 34.85500 52.80700 1.000 34.15890 69 VAL C C 1
ATOM 2068 O O . VAL C 1 69 ? 91.94300 35.98800 52.77600 1.000 34.77237 69 VAL C O 1
ATOM 2072 N N . GLY C 1 70 ? 93.38900 34.49600 53.66600 1.000 30.37829 70 GLY C N 1
ATOM 2073 C CA . GLY C 1 70 ? 93.87800 35.40800 54.69000 1.000 30.02685 70 GLY C CA 1
ATOM 2074 C C . GLY C 1 70 ? 92.76100 35.82800 55.65300 1.000 28.27969 70 GLY C C 1
ATOM 2075 O O . GLY C 1 70 ? 92.54800 37.01900 55.88400 1.000 30.08616 70 GLY C O 1
ATOM 2076 N N . GLU C 1 71 ? 92.10500 34.84700 56.28000 1.000 25.95102 71 GLU C N 1
ATOM 2077 C CA . GLU C 1 71 ? 91.02000 35.13900 57.21400 1.000 23.86239 71 GLU C CA 1
ATOM 2078 C C . GLU C 1 71 ? 91.53600 36.10000 58.29100 1.000 25.30016 71 GLU C C 1
ATOM 2079 O O . GLU C 1 71 ? 92.50700 35.80400 58.98500 1.000 25.40030 71 GLU C O 1
ATOM 2085 N N . PRO C 1 72 ? 90.93600 37.29400 58.45000 1.000 25.81348 72 PRO C N 1
ATOM 2086 C CA . PRO C 1 72 ? 91.56600 38.32300 59.29700 1.000 26.71617 72 PRO C CA 1
ATOM 2087 C C . PRO C 1 72 ? 91.38900 38.18000 60.81000 1.000 26.11807 72 PRO C C 1
ATOM 2088 O O . PRO C 1 72 ? 92.08100 38.88200 61.55800 1.000 27.35023 72 PRO C O 1
ATOM 2092 N N . TYR C 1 73 ? 90.43700 37.32700 61.24800 1.000 24.04007 73 TYR C N 1
ATOM 2093 C CA . TYR C 1 73 ? 90.19800 37.11300 62.66800 1.000 23.13333 73 TYR C CA 1
ATOM 2094 C C . TYR C 1 73 ? 89.98600 35.63300 62.94000 1.000 23.16776 73 TYR C C 1
ATOM 2095 O O . TYR C 1 73 ? 89.52800 34.89800 62.05700 1.000 24.35796 73 TYR C O 1
ATOM 2104 N N . GLY C 1 74 ? 90.26500 35.22800 64.18900 1.000 22.00015 74 GLY C N 1
ATOM 2105 C CA . GLY C 1 74 ? 89.95500 33.89300 64.67500 1.000 20.59516 74 GLY C CA 1
ATOM 2106 C C . GLY C 1 74 ? 91.16600 32.95500 64.63900 1.000 19.97529 74 GLY C C 1
ATOM 2107 O O . GLY C 1 74 ? 92.10100 33.14800 63.84900 1.000 21.27795 74 GLY C O 1
ATOM 2108 N N . VAL C 1 75 ? 91.04100 31.88800 65.43800 1.000 19.06918 75 VAL C N 1
ATOM 2109 C CA . VAL C 1 75 ? 91.91200 30.73400 65.30900 1.000 18.49780 75 VAL C CA 1
ATOM 2110 C C . VAL C 1 75 ? 91.28400 29.82700 64.24600 1.000 18.43759 75 VAL C C 1
ATOM 2111 O O . VAL C 1 75 ? 90.09200 29.48400 64.35000 1.000 18.48566 75 VAL C O 1
ATOM 2115 N N . TRP C 1 76 ? 92.10200 29.42500 63.25800 1.000 16.84746 76 TRP C N 1
ATOM 2116 C CA . TRP C 1 76 ? 91.72100 28.49800 62.21400 1.000 17.12687 76 TRP C CA 1
ATOM 2117 C C . TRP C 1 76 ? 92.88600 27.52500 62.04100 1.000 17.46342 76 TRP C C 1
ATOM 2118 O O . TRP C 1 76 ? 94.03000 27.98100 62.02100 1.000 18.65228 76 TRP C O 1
ATOM 2129 N N . GLY C 1 77 ? 92.60300 26.23700 61.87200 1.000 17.42848 77 GLY C N 1
ATOM 2130 C CA . GLY C 1 77 ? 93.65700 25.30500 61.47900 1.000 18.61414 77 GLY C CA 1
ATOM 2131 C C . GLY C 1 77 ? 94.78700 25.23200 62.50100 1.000 18.89170 77 GLY C C 1
ATOM 2132 O O . GLY C 1 77 ? 95.93700 24.97500 62.10900 1.000 19.14681 77 GLY C O 1
ATOM 2133 N N . GLY C 1 78 ? 94.49100 25.48000 63.77900 1.000 17.48760 78 GLY C N 1
ATOM 2134 C CA . GLY C 1 78 ? 95.50100 25.43600 64.83000 1.000 18.13019 78 GLY C CA 1
ATOM 2135 C C . GLY C 1 78 ? 96.43000 26.64700 64.84700 1.000 17.97206 78 GLY C C 1
ATOM 2136 O O . GLY C 1 78 ? 97.42600 26.59800 65.58100 1.000 19.56339 78 GLY C O 1
ATOM 2137 N N . LEU C 1 79 ? 96.10900 27.70100 64.07400 1.000 18.87641 79 LEU C N 1
ATOM 2138 C CA . LEU C 1 79 ? 96.97200 28.87200 63.98100 1.000 20.21848 79 LEU C CA 1
ATOM 2139 C C . LEU C 1 79 ? 96.19800 30.11500 64.42900 1.000 19.95414 79 LEU C C 1
ATOM 2140 O O . LEU C 1 79 ? 95.04000 30.34200 64.03600 1.000 20.12565 79 LEU C O 1
ATOM 2145 N N . SER C 1 80 ? 96.86900 30.99000 65.17300 1.000 21.87256 80 SER C N 1
ATOM 2146 C CA A SER C 1 80 ? 96.33200 32.30500 65.48500 0.120 22.67211 80 SER C CA 1
ATOM 2147 C CA B SER C 1 80 ? 96.30700 32.30000 65.48200 0.880 22.46495 80 SER C CA 1
ATOM 2148 C C . SER C 1 80 ? 96.41200 33.21400 64.25800 1.000 22.02401 80 SER C C 1
ATOM 2149 O O . SER C 1 80 ? 97.16700 32.95300 63.32100 1.000 23.11881 80 SER C O 1
ATOM 2154 N N . GLU C 1 81 ? 95.70300 34.36000 64.29700 1.000 23.20213 81 GLU C N 1
ATOM 2155 C CA A GLU C 1 81 ? 95.82300 35.30000 63.18700 0.702 24.14826 81 GLU C CA 1
ATOM 2156 C CA B GLU C 1 81 ? 95.80300 35.35400 63.24000 0.298 27.46790 81 GLU C CA 1
ATOM 2157 C C . GLU C 1 81 ? 97.25800 35.79100 63.04000 1.000 25.72261 81 GLU C C 1
ATOM 2158 O O . GLU C 1 81 ? 97.72900 35.93100 61.90900 1.000 26.37250 81 GLU C O 1
ATOM 2169 N N . SER C 1 82 ? 97.95900 36.06300 64.14600 1.000 25.87440 82 SER C N 1
ATOM 2170 C CA . SER C 1 82 ? 99.32500 36.57900 64.02000 1.000 28.87148 82 SER C CA 1
ATOM 2171 C C . SER C 1 82 ? 100.24500 35.51600 63.41800 1.000 28.12724 82 SER C C 1
ATOM 2172 O O . SER C 1 82 ? 101.15000 35.85200 62.65000 1.000 28.57734 82 SER C O 1
ATOM 2175 N N . GLU C 1 83 ? 100.02000 34.23100 63.74600 1.000 25.29397 83 GLU C N 1
ATOM 2176 C CA . GLU C 1 83 ? 100.84300 33.16500 63.19500 1.000 25.60060 83 GLU C CA 1
ATOM 2177 C C . GLU C 1 83 ? 100.57600 33.08400 61.68900 1.000 25.14559 83 GLU C C 1
ATOM 2178 O O . GLU C 1 83 ? 101.51600 32.90800 60.90600 1.000 27.04894 83 GLU C O 1
ATOM 2184 N N . ARG C 1 84 ? 99.29300 33.20400 61.27700 1.000 24.12501 84 ARG C N 1
ATOM 2185 C CA . ARG C 1 84 ? 99.00000 33.17100 59.84800 1.000 25.51249 84 ARG C CA 1
ATOM 2186 C C . ARG C 1 84 ? 99.63500 34.36300 59.12400 1.000 27.22292 84 ARG C C 1
ATOM 2187 O O . ARG C 1 84 ? 100.14500 34.21500 58.01900 1.000 30.21456 84 ARG C O 1
ATOM 2195 N N . ASP C 1 85 ? 99.59600 35.54700 59.74000 1.000 28.27984 85 ASP C N 1
ATOM 2196 C CA . ASP C 1 85 ? 100.17500 36.73000 59.11500 1.000 33.54202 85 ASP C CA 1
ATOM 2197 C C . ASP C 1 85 ? 101.66100 36.51500 58.83000 1.000 33.17656 85 ASP C C 1
ATOM 2198 O O . ASP C 1 85 ? 102.14900 36.92200 57.78100 1.000 34.01143 85 ASP C O 1
ATOM 2203 N N . LEU C 1 86 ? 102.37900 35.90200 59.77800 1.000 32.76363 86 LEU C N 1
ATOM 2204 C CA . LEU C 1 86 ? 103.80900 35.67300 59.63000 1.000 35.48588 86 LEU C CA 1
ATOM 2205 C C . LEU C 1 86 ? 104.04700 34.73000 58.45400 1.000 36.82459 86 LEU C C 1
ATOM 2206 O O . LEU C 1 86 ? 104.99800 34.91100 57.70400 1.000 38.75087 86 LEU C O 1
ATOM 2211 N N . LEU C 1 87 ? 103.19600 33.70200 58.30900 1.000 34.85949 87 LEU C N 1
ATOM 2212 C CA . LEU C 1 87 ? 103.32900 32.75800 57.20900 1.000 36.54900 87 LEU C CA 1
ATOM 2213 C C . LEU C 1 87 ? 103.04500 33.42700 55.87400 1.000 39.77677 87 LEU C C 1
ATOM 2214 O O . LEU C 1 87 ? 103.67800 33.09000 54.87600 1.000 42.36753 87 LEU C O 1
ATOM 2219 N N . LEU C 1 88 ? 102.09900 34.37600 55.86200 1.000 37.17566 88 LEU C N 1
ATOM 2220 C CA . LEU C 1 88 ? 101.71700 35.02600 54.61400 1.000 39.26832 88 LEU C CA 1
ATOM 2221 C C . LEU C 1 88 ? 102.66700 36.15800 54.23200 1.000 44.93700 88 LEU C C 1
ATOM 2222 O O . LEU C 1 88 ? 102.70600 36.53700 53.07100 1.000 47.15865 88 LEU C O 1
ATOM 2227 N N . LYS C 1 89 ? 103.39400 36.72000 55.20500 1.000 51.98210 89 LYS C N 1
ATOM 2228 C CA . LYS C 1 89 ? 104.39000 37.74200 54.90000 1.000 54.09802 89 LYS C CA 1
ATOM 2229 C C . LYS C 1 89 ? 105.78500 37.12200 55.02000 1.000 55.70581 89 LYS C C 1
ATOM 2230 O O . LYS C 1 89 ? 106.24700 36.59800 53.98700 1.000 56.87761 89 LYS C O 1
ATOM 2236 N N . ALA D 2 2 ? 53.82400 35.03800 56.44500 1.000 30.59266 439 ALA D N 1
ATOM 2237 C CA . ALA D 2 2 ? 53.83700 34.58700 57.90700 1.000 35.68744 439 ALA D CA 1
ATOM 2238 C C . ALA D 2 2 ? 55.18700 33.92800 58.18500 1.000 34.16392 439 ALA D C 1
ATOM 2239 O O . ALA D 2 2 ? 55.60500 33.71500 59.32700 1.000 35.89733 439 ALA D O 1
ATOM 2241 N N . HIS D 2 3 ? 55.79800 33.50300 57.08400 1.000 26.01202 440 HIS D N 1
ATOM 2242 C CA . HIS D 2 3 ? 57.07100 32.81100 57.06000 1.000 27.00049 440 HIS D CA 1
ATOM 2243 C C . HIS D 2 3 ? 57.51900 32.75300 55.61500 1.000 24.13266 440 HIS D C 1
ATOM 2244 O O . HIS D 2 3 ? 58.55000 32.09600 55.33100 1.000 24.95245 440 HIS D O 1
ATOM 2251 N N . HIS D 2 4 ? 56.71100 33.32800 54.66800 1.000 20.19073 441 HIS D N 1
ATOM 2252 C CA . HIS D 2 4 ? 57.05900 33.00700 53.27400 1.000 19.50593 441 HIS D CA 1
ATOM 2253 C C . HIS D 2 4 ? 58.14000 33.89100 52.68700 1.000 19.06203 441 HIS D C 1
ATOM 2254 O O . HIS D 2 4 ? 58.78400 33.41900 51.76000 1.000 21.25622 441 HIS D O 1
ATOM 2261 N N . HIS D 2 5 ? 58.40000 35.08300 53.24000 1.000 16.95919 442 HIS D N 1
ATOM 2262 C CA . HIS D 2 5 ? 59.28900 36.06500 52.60100 1.000 16.61319 442 HIS D CA 1
ATOM 2263 C C . HIS D 2 5 ? 60.61700 35.41800 52.24800 1.000 15.79641 442 HIS D C 1
ATOM 2264 O O . HIS D 2 5 ? 61.34200 34.92700 53.12400 1.000 16.96881 442 HIS D O 1
ATOM 2271 N N . HIS D 2 6 ? 60.96700 35.46400 50.96100 1.000 15.25695 443 HIS D N 1
ATOM 2272 C CA . HIS D 2 6 ? 62.24000 34.92600 50.51800 1.000 15.21446 443 HIS D CA 1
ATOM 2273 C C . HIS D 2 6 ? 62.70500 35.66500 49.27800 1.000 15.32567 443 HIS D C 1
ATOM 2274 O O . HIS D 2 6 ? 61.89400 36.31000 48.58700 1.000 16.66513 443 HIS D O 1
ATOM 2281 N N . HIS D 2 7 ? 64.00600 35.49400 48.98100 1.000 15.20887 444 HIS D N 1
ATOM 2282 C CA . HIS D 2 7 ? 64.57700 36.09200 47.78600 1.000 15.80876 444 HIS D CA 1
ATOM 2283 C C . HIS D 2 7 ? 65.36200 35.05100 47.00900 1.000 15.15552 444 HIS D C 1
ATOM 2284 O O . HIS D 2 7 ? 66.12800 34.26700 47.59700 1.000 17.61955 444 HIS D O 1
ATOM 2291 N N . HIS D 2 8 ? 65.18600 35.06900 45.69700 1.000 15.56457 445 HIS D N 1
ATOM 2292 C CA . HIS D 2 8 ? 65.98800 34.27400 44.78500 1.000 15.88418 445 HIS D CA 1
ATOM 2293 C C . HIS D 2 8 ? 67.19800 35.10200 44.38100 1.000 16.17740 445 HIS D C 1
ATOM 2294 O O . HIS D 2 8 ? 67.05000 36.22800 43.92800 1.000 16.90320 445 HIS D O 1
ATOM 2301 N N . VAL D 2 9 ? 68.40100 34.54100 44.58000 1.000 17.32304 446 VAL D N 1
ATOM 2302 C CA . VAL D 2 9 ? 69.61700 35.29600 44.28100 1.000 19.15503 446 VAL D CA 1
ATOM 2303 C C . VAL D 2 9 ? 70.56300 34.36700 43.55300 1.000 21.58981 446 VAL D C 1
ATOM 2304 O O . VAL D 2 9 ? 70.79700 33.25400 44.01100 1.000 23.28871 446 VAL D O 1
ATOM 2308 N N . ALA D 2 10 ? 71.21000 34.87600 42.49800 1.000 21.17439 447 ALA D N 1
ATOM 2309 C CA . ALA D 2 10 ? 72.24300 34.10400 41.83200 1.000 26.47844 447 ALA D CA 1
ATOM 2310 C C . ALA D 2 10 ? 73.60300 34.74500 42.12000 1.000 27.90829 447 ALA D C 1
ATOM 2311 O O . ALA D 2 10 ? 73.72700 35.96700 42.07500 1.000 28.13694 447 ALA D O 1
ATOM 2313 N N . VAL D 2 11 ? 74.61400 33.92000 42.42200 1.000 30.00512 448 VAL D N 1
ATOM 2314 C CA . VAL D 2 11 ? 75.98900 34.38100 42.50700 1.000 35.27033 448 VAL D CA 1
ATOM 2315 C C . VAL D 2 11 ? 76.78300 33.45100 41.59500 1.000 42.23075 448 VAL D C 1
ATOM 2316 O O . VAL D 2 11 ? 76.83700 32.25400 41.83800 1.000 40.67722 448 VAL D O 1
ATOM 2320 N N . ASP D 2 12 ? 77.34500 34.00100 40.50400 1.000 47.88178 449 ASP D N 1
ATOM 2321 C CA . ASP D 2 12 ? 77.96100 33.17200 39.47700 1.000 56.43882 449 ASP D CA 1
ATOM 2322 C C . ASP D 2 12 ? 76.90200 32.23800 38.88200 1.000 54.13029 449 ASP D C 1
ATOM 2323 O O . ASP D 2 12 ? 75.75300 32.64100 38.69800 1.000 57.38097 449 ASP D O 1
ATOM 2328 N N . ALA D 2 13 ? 77.28400 30.98400 38.59400 1.000 56.70968 450 ALA D N 1
ATOM 2329 C CA . ALA D 2 13 ? 76.33600 30.03100 38.03300 1.000 55.30011 450 ALA D CA 1
ATOM 2330 C C . ALA D 2 13 ? 75.44300 29.41700 39.11600 1.000 51.68227 450 ALA D C 1
ATOM 2331 O O . ALA D 2 13 ? 74.73200 28.45600 38.84300 1.000 57.28111 450 ALA D O 1
ATOM 2333 N N . VAL D 2 14 ? 75.44200 29.97300 40.33800 1.000 45.11554 451 VAL D N 1
ATOM 2334 C CA . VAL D 2 14 ? 74.83800 29.27500 41.46800 1.000 38.82162 451 VAL D CA 1
ATOM 2335 C C . VAL D 2 14 ? 73.61300 30.04700 41.96900 1.000 35.40263 451 VAL D C 1
ATOM 2336 O O . VAL D 2 14 ? 73.69300 31.23600 42.26700 1.000 33.98268 451 VAL D O 1
ATOM 2340 N N . SER D 2 15 ? 72.50100 29.35100 42.18200 1.000 30.08665 452 SER D N 1
ATOM 2341 C CA . SER D 2 15 ? 71.27400 29.99900 42.61900 1.000 27.48324 452 SER D CA 1
ATOM 2342 C C . SER D 2 15 ? 70.97500 29.62900 44.07000 1.000 24.97248 452 SER D C 1
ATOM 2343 O O . SER D 2 15 ? 71.17800 28.47400 44.47500 1.000 27.25737 452 SER D O 1
ATOM 2346 N N . PHE D 2 16 ? 70.43300 30.59900 44.81200 1.000 20.55767 453 PHE D N 1
ATOM 2347 C CA . PHE D 2 16 ? 70.03900 30.39200 46.19200 1.000 19.30366 453 PHE D CA 1
ATOM 2348 C C . PHE D 2 16 ? 68.62200 30.90800 46.41900 1.000 17.82173 453 PHE D C 1
ATOM 2349 O O . PHE D 2 16 ? 68.18700 31.85000 45.75800 1.000 18.36757 453 PHE D O 1
ATOM 2357 N N . THR D 2 17 ? 67.91000 30.26500 47.33600 1.000 16.41300 454 THR D N 1
ATOM 2358 C CA . THR D 2 17 ? 66.60300 30.73600 47.79500 1.000 15.86878 454 THR D CA 1
ATOM 2359 C C . THR D 2 17 ? 66.77000 31.05800 49.27100 1.000 15.31492 454 THR D C 1
ATOM 2360 O O . THR D 2 17 ? 67.10500 30.15600 50.03400 1.000 17.13973 454 THR D O 1
ATOM 2364 N N . LEU D 2 18 ? 66.60700 32.33600 49.64600 1.000 16.37250 455 LEU D N 1
ATOM 2365 C CA . LEU D 2 18 ? 67.06200 32.81000 50.95100 1.000 15.37658 455 LEU D CA 1
ATOM 2366 C C . LEU D 2 18 ? 65.86200 33.28700 51.75500 1.000 15.26544 455 LEU D C 1
ATOM 2367 O O . LEU D 2 18 ? 65.25300 34.31000 51.39400 1.000 17.07803 455 LEU D O 1
ATOM 2372 N N . LEU D 2 19 ? 65.51500 32.56900 52.82900 1.000 15.68870 456 LEU D N 1
ATOM 2373 C CA A LEU D 2 19 ? 64.33200 32.87500 53.62300 0.436 16.85415 456 LEU D CA 1
ATOM 2374 C CA B LEU D 2 19 ? 64.33400 32.87900 53.62300 0.564 16.27599 456 LEU D CA 1
ATOM 2375 C C . LEU D 2 19 ? 64.64900 33.92700 54.68000 1.000 16.39953 456 LEU D C 1
ATOM 2376 O O . LEU D 2 19 ? 65.60900 33.79800 55.44600 1.000 17.01594 456 LEU D O 1
ATOM 2385 N N . GLN D 2 20 ? 63.78500 34.94800 54.77700 1.000 16.74943 457 GLN D N 1
ATOM 2386 C CA . GLN D 2 20 ? 63.94700 35.99400 55.78300 1.000 17.45732 457 GLN D CA 1
ATOM 2387 C C . GLN D 2 20 ? 64.03500 35.41000 57.19000 1.000 17.66966 457 GLN D C 1
ATOM 2388 O O . GLN D 2 20 ? 64.83900 35.88200 58.01100 1.000 18.23550 457 GLN D O 1
ATOM 2394 N N . ASP D 2 21 ? 63.21900 34.40500 57.54000 1.000 18.47262 458 ASP D N 1
ATOM 2395 C CA A ASP D 2 21 ? 63.26900 33.87400 58.90000 0.517 19.81508 458 ASP D CA 1
ATOM 2396 C CA B ASP D 2 21 ? 63.26600 33.85000 58.88900 0.483 19.44143 458 ASP D CA 1
ATOM 2397 C C . ASP D 2 21 ? 64.63600 33.25400 59.22100 1.000 18.36420 458 ASP D C 1
ATOM 2398 O O . ASP D 2 21 ? 65.10800 33.36600 60.35700 1.000 19.80284 458 ASP D O 1
ATOM 2407 N N . GLN D 2 22 ? 65.26400 32.59900 58.23100 1.000 17.48848 459 GLN D N 1
ATOM 2408 C CA . GLN D 2 22 ? 66.56800 31.99900 58.48100 1.000 17.82355 459 GLN D CA 1
ATOM 2409 C C . GLN D 2 22 ? 67.65400 33.07700 58.48500 1.000 17.63982 459 GLN D C 1
ATOM 2410 O O . GLN D 2 22 ? 68.61800 32.94500 59.24600 1.000 19.18155 459 GLN D O 1
ATOM 2416 N N . LEU D 2 23 ? 67.50000 34.16100 57.71400 1.000 17.30080 460 LEU D N 1
ATOM 2417 C CA . LEU D 2 23 ? 68.43300 35.29600 57.83000 1.000 18.12114 460 LEU D CA 1
ATOM 2418 C C . LEU D 2 23 ? 68.39500 35.83100 59.26300 1.000 18.50234 460 LEU D C 1
ATOM 2419 O O . LEU D 2 23 ? 69.44300 36.15200 59.85300 1.000 18.67743 460 LEU D O 1
ATOM 2424 N N . GLN D 2 24 ? 67.18400 35.97300 59.83200 1.000 19.70357 461 GLN D N 1
ATOM 2425 C CA . GLN D 2 24 ? 67.06400 36.47300 61.20200 1.000 21.35258 461 GLN D CA 1
ATOM 2426 C C . GLN D 2 24 ? 67.80400 35.55100 62.17400 1.000 21.00338 461 GLN D C 1
ATOM 2427 O O . GLN D 2 24 ? 68.47100 36.02800 63.10200 1.000 22.16873 461 GLN D O 1
ATOM 2433 N N . SER D 2 25 ? 67.75600 34.23100 61.94000 1.000 21.80048 462 SER D N 1
ATOM 2434 C CA A SER D 2 25 ? 68.47600 33.27300 62.78200 0.583 22.78533 462 SER D CA 1
ATOM 2435 C CA B SER D 2 25 ? 68.46300 33.27300 62.76900 0.417 23.04996 462 SER D CA 1
ATOM 2436 C C . SER D 2 25 ? 69.97800 33.48200 62.66900 1.000 22.58700 462 SER D C 1
ATOM 2437 O O . SER D 2 25 ? 70.69100 33.40600 63.68000 1.000 25.01544 462 SER D O 1
ATOM 2442 N N . VAL D 2 26 ? 70.48500 33.73800 61.44000 1.000 21.08271 463 VAL D N 1
ATOM 2443 C CA . VAL D 2 26 ? 71.90700 34.03700 61.29700 1.000 21.71100 463 VAL D CA 1
ATOM 2444 C C . VAL D 2 26 ? 72.25500 35.27600 62.14100 1.000 21.99439 463 VAL D C 1
ATOM 2445 O O . VAL D 2 26 ? 73.24200 35.26700 62.89900 1.000 24.23953 463 VAL D O 1
ATOM 2449 N N . LEU D 2 27 ? 71.44400 36.33900 62.02400 1.000 21.20769 464 LEU D N 1
ATOM 2450 C CA . LEU D 2 27 ? 71.75000 37.58000 62.74100 1.000 21.67991 464 LEU D CA 1
ATOM 2451 C C . LEU D 2 27 ? 71.64400 37.40900 64.26100 1.000 22.98298 464 LEU D C 1
ATOM 2452 O O . LEU D 2 27 ? 72.41500 38.01000 65.01400 1.000 23.55814 464 LEU D O 1
ATOM 2457 N N . ASP D 2 28 ? 70.75100 36.51000 64.70100 1.000 23.79775 465 ASP D N 1
ATOM 2458 C CA . ASP D 2 28 ? 70.54100 36.25600 66.11600 1.000 25.81133 465 ASP D CA 1
ATOM 2459 C C . ASP D 2 28 ? 71.76300 35.61200 66.76400 1.000 27.81319 465 ASP D C 1
ATOM 2460 O O . ASP D 2 28 ? 71.87800 35.61200 67.98300 1.000 29.27353 465 ASP D O 1
ATOM 2465 N N . THR D 2 29 ? 72.62800 34.99500 65.95600 1.000 24.55018 466 THR D N 1
ATOM 2466 C CA . THR D 2 29 ? 73.81400 34.36900 66.50100 1.000 25.74315 466 THR D CA 1
ATOM 2467 C C . THR D 2 29 ? 74.93600 35.37400 66.77200 1.000 25.57530 466 THR D C 1
ATOM 2468 O O . THR D 2 29 ? 75.94000 34.98100 67.36600 1.000 26.70780 466 THR D O 1
ATOM 2472 N N . LEU D 2 30 ? 74.78600 36.61800 66.30400 1.000 23.44021 467 LEU D N 1
ATOM 2473 C CA . LEU D 2 30 ? 75.82400 37.63900 66.45900 1.000 23.90996 467 LEU D CA 1
ATOM 2474 C C . LEU D 2 30 ? 75.51100 38.48200 67.68700 1.000 24.46240 467 LEU D C 1
ATOM 2475 O O . LEU D 2 30 ? 74.39200 38.44400 68.20800 1.000 27.72810 467 LEU D O 1
ATOM 2480 N N . SER D 2 31 ? 76.49600 39.27700 68.12700 1.000 24.04052 468 SER D N 1
ATOM 2481 C CA . SER D 2 31 ? 76.23700 40.22400 69.20400 1.000 24.79313 468 SER D CA 1
ATOM 2482 C C . SER D 2 31 ? 75.30400 41.32300 68.71900 1.000 25.21382 468 SER D C 1
ATOM 2483 O O . SER D 2 31 ? 75.12400 41.50000 67.49800 1.000 24.35586 468 SER D O 1
ATOM 2486 N N . GLU D 2 32 ? 74.77300 42.12000 69.66700 1.000 28.04278 469 GLU D N 1
ATOM 2487 C CA . GLU D 2 32 ? 73.86700 43.20400 69.28300 1.000 29.18233 469 GLU D CA 1
ATOM 2488 C C . GLU D 2 32 ? 74.56800 44.16800 68.30900 1.000 27.29694 469 GLU D C 1
ATOM 2489 O O . GLU D 2 32 ? 74.00300 44.54700 67.26900 1.000 25.72523 469 GLU D O 1
ATOM 2495 N N . ARG D 2 33 ? 75.82100 44.54700 68.62900 1.000 25.77292 470 ARG D N 1
ATOM 2496 C CA . ARG D 2 33 ? 76.51500 45.50200 67.78200 1.000 24.75557 470 ARG D CA 1
ATOM 2497 C C . ARG D 2 33 ? 76.89800 44.87900 66.43900 1.000 23.83125 470 ARG D C 1
ATOM 2498 O O . ARG D 2 33 ? 76.78100 45.52200 65.39100 1.000 23.73221 470 ARG D O 1
ATOM 2506 N N . GLU D 2 34 ? 77.36800 43.62500 66.44300 1.000 22.53337 471 GLU D N 1
ATOM 2507 C CA . GLU D 2 34 ? 77.71500 42.99400 65.17300 1.000 21.03030 471 GLU D CA 1
ATOM 2508 C C . GLU D 2 34 ? 76.49500 42.92000 64.24800 1.000 20.33572 471 GLU D C 1
ATOM 2509 O O . GLU D 2 34 ? 76.58200 43.24900 63.06100 1.000 20.56791 471 GLU D O 1
ATOM 2515 N N . ALA D 2 35 ? 75.35000 42.47400 64.78700 1.000 21.14426 472 ALA D N 1
ATOM 2516 C CA . ALA D 2 35 ? 74.16500 42.33300 63.95800 1.000 20.74128 472 ALA D CA 1
ATOM 2517 C C . ALA D 2 35 ? 73.69300 43.70900 63.49800 1.000 20.54567 472 ALA D C 1
ATOM 2518 O O . ALA D 2 35 ? 73.22800 43.87100 62.37000 1.000 21.36913 472 ALA D O 1
ATOM 2520 N N . GLY D 2 36 ? 73.84000 44.73200 64.35800 1.000 22.40334 473 GLY D N 1
ATOM 2521 C CA . GLY D 2 36 ? 73.41500 46.08000 63.97800 1.000 22.65100 473 GLY D CA 1
ATOM 2522 C C . GLY D 2 36 ? 74.27300 46.64900 62.85500 1.000 21.88816 473 GLY D C 1
ATOM 2523 O O . GLY D 2 36 ? 73.75400 47.25100 61.92100 1.000 21.89958 473 GLY D O 1
ATOM 2524 N N . VAL D 2 37 ? 75.60200 46.43100 62.94700 1.000 21.05627 474 VAL D N 1
ATOM 2525 C CA . VAL D 2 37 ? 76.50000 46.85600 61.87200 1.000 20.76079 474 VAL D CA 1
ATOM 2526 C C . VAL D 2 37 ? 76.13000 46.16000 60.56200 1.000 20.16325 474 VAL D C 1
ATOM 2527 O O . VAL D 2 37 ? 76.07800 46.80800 59.51200 1.000 20.51657 474 VAL D O 1
ATOM 2531 N N . VAL D 2 38 ? 75.88300 44.83300 60.59500 1.000 20.27565 475 VAL D N 1
ATOM 2532 C CA . VAL D 2 38 ? 75.52900 44.10300 59.38400 1.000 20.28703 475 VAL D CA 1
ATOM 2533 C C . VAL D 2 38 ? 74.21400 44.66400 58.80400 1.000 19.79267 475 VAL D C 1
ATOM 2534 O O . VAL D 2 38 ? 74.09600 44.91800 57.59800 1.000 20.52571 475 VAL D O 1
ATOM 2538 N N . ARG D 2 39 ? 73.19800 44.85500 59.66700 1.000 19.60536 476 ARG D N 1
ATOM 2539 C CA . ARG D 2 39 ? 71.91900 45.34400 59.16000 1.000 20.24478 476 ARG D CA 1
ATOM 2540 C C . ARG D 2 39 ? 72.11800 46.70500 58.48400 1.000 19.03073 476 ARG D C 1
ATOM 2541 O O . ARG D 2 39 ? 71.57800 46.94900 57.40900 1.000 20.15289 476 ARG D O 1
ATOM 2549 N N . LEU D 2 40 ? 72.84900 47.61400 59.14100 1.000 19.69870 477 LEU D N 1
ATOM 2550 C CA . LEU D 2 40 ? 73.01300 48.95400 58.56000 1.000 19.32813 477 LEU D CA 1
ATOM 2551 C C . LEU D 2 40 ? 73.85300 48.90200 57.28200 1.000 19.00385 477 LEU D C 1
ATOM 2552 O O . LEU D 2 40 ? 73.52600 49.57300 56.29100 1.000 19.99500 477 LEU D O 1
ATOM 2557 N N . ARG D 2 41 ? 74.96300 48.13800 57.32900 1.000 19.48119 478 ARG D N 1
ATOM 2558 C CA . ARG D 2 41 ? 75.88300 48.16700 56.19500 1.000 20.28421 478 ARG D CA 1
ATOM 2559 C C . ARG D 2 41 ? 75.20600 47.65800 54.92500 1.000 19.74001 478 ARG D C 1
ATOM 2560 O O . ARG D 2 41 ? 75.43800 48.19500 53.82500 1.000 22.46387 478 ARG D O 1
ATOM 2568 N N . PHE D 2 42 ? 74.38900 46.60100 55.06500 1.000 19.80289 479 PHE D N 1
ATOM 2569 C CA . PHE D 2 42 ? 73.82400 45.97100 53.87200 1.000 19.49193 479 PHE D CA 1
ATOM 2570 C C . PHE D 2 42 ? 72.39900 46.44200 53.58400 1.000 19.49098 479 PHE D C 1
ATOM 2571 O O . PHE D 2 42 ? 71.82400 46.03800 52.57200 1.000 20.21751 479 PHE D O 1
ATOM 2579 N N . GLY D 2 43 ? 71.84300 47.27600 54.46700 1.000 19.15424 480 GLY D N 1
ATOM 2580 C CA . GLY D 2 43 ? 70.50900 47.83000 54.22800 1.000 20.53330 480 GLY D CA 1
ATOM 2581 C C . GLY D 2 43 ? 69.42600 46.78300 54.46400 1.000 21.77997 480 GLY D C 1
ATOM 2582 O O . GLY D 2 43 ? 68.44100 46.71900 53.72200 1.000 24.21922 480 GLY D O 1
ATOM 2583 N N . LEU D 2 44 ? 69.62100 45.94000 55.49300 1.000 22.50501 481 LEU D N 1
ATOM 2584 C CA . LEU D 2 44 ? 68.73600 44.79200 55.66100 1.000 26.81712 481 LEU D CA 1
ATOM 2585 C C . LEU D 2 44 ? 67.35300 45.21000 56.13500 1.000 31.94475 481 LEU D C 1
ATOM 2586 O O . LEU D 2 44 ? 66.39300 44.49900 55.82800 1.000 34.16587 481 LEU D O 1
ATOM 2591 N N . THR D 2 45 ? 67.23800 46.35300 56.81900 1.000 29.01844 482 THR D N 1
ATOM 2592 C CA . THR D 2 45 ? 65.96800 46.76500 57.41400 1.000 33.11291 482 THR D CA 1
ATOM 2593 C C . THR D 2 45 ? 65.23600 47.79400 56.55900 1.000 33.51372 482 THR D C 1
ATOM 2594 O O . THR D 2 45 ? 64.05300 47.60800 56.28200 1.000 35.69577 482 THR D O 1
ATOM 2598 N N . ASP D 2 46 ? 65.92700 48.88000 56.17000 1.000 31.23231 483 ASP D N 1
ATOM 2599 C CA . ASP D 2 46 ? 65.25900 49.99900 55.50800 1.000 35.02537 483 ASP D CA 1
ATOM 2600 C C . ASP D 2 46 ? 65.63100 50.04700 54.02000 1.000 31.83528 483 ASP D C 1
ATOM 2601 O O . ASP D 2 46 ? 65.15600 50.90900 53.28300 1.000 33.29498 483 ASP D O 1
ATOM 2606 N N . GLY D 2 47 ? 66.46700 49.10300 53.57500 1.000 31.02050 484 GLY D N 1
ATOM 2607 C CA . GLY D 2 47 ? 66.85800 48.97400 52.17600 1.000 26.28577 484 GLY D CA 1
ATOM 2608 C C . GLY D 2 47 ? 68.01200 49.91000 51.77500 1.000 25.72622 484 GLY D C 1
ATOM 2609 O O . GLY D 2 47 ? 68.48300 49.84800 50.64300 1.000 25.54341 484 GLY D O 1
ATOM 2610 N N . GLN D 2 48 ? 68.46200 50.78900 52.67200 1.000 24.34530 485 GLN D N 1
ATOM 2611 C CA . GLN D 2 48 ? 69.47200 51.79900 52.33400 1.000 23.32128 485 GLN D CA 1
ATOM 2612 C C . GLN D 2 48 ? 70.78300 51.40800 52.99800 1.000 23.24230 485 GLN D C 1
ATOM 2613 O O . GLN D 2 48 ? 70.95600 51.53600 54.22000 1.000 25.70162 485 GLN D O 1
ATOM 2619 N N . PRO D 2 49 ? 71.74100 50.85500 52.23200 1.000 22.70821 486 PRO D N 1
ATOM 2620 C CA . PRO D 2 49 ? 73.01500 50.46700 52.84100 1.000 22.87226 486 PRO D CA 1
ATOM 2621 C C . PRO D 2 49 ? 73.71600 51.74900 53.29100 1.000 23.39893 486 PRO D C 1
ATOM 2622 O O . PRO D 2 49 ? 73.66200 52.78600 52.62000 1.000 24.72909 486 PRO D O 1
ATOM 2626 N N . ARG D 2 50 ? 74.33600 51.68900 54.46100 1.000 22.71731 487 ARG D N 1
ATOM 2627 C CA . ARG D 2 50 ? 74.90500 52.87500 55.09200 1.000 22.28028 487 ARG D CA 1
ATOM 2628 C C . ARG D 2 50 ? 76.41500 52.92900 54.92500 1.000 23.40232 487 ARG D C 1
ATOM 2629 O O . ARG D 2 50 ? 77.09200 51.90300 54.86500 1.000 24.83252 487 ARG D O 1
ATOM 2637 N N . THR D 2 51 ? 76.94700 54.15900 54.87400 1.000 24.34234 488 THR D N 1
ATOM 2638 C CA . THR D 2 51 ? 78.38600 54.33600 54.82900 1.000 25.32743 488 THR D CA 1
ATOM 2639 C C . THR D 2 51 ? 79.03200 54.02400 56.17800 1.000 26.31809 488 THR D C 1
ATOM 2640 O O . THR D 2 51 ? 78.37000 53.98800 57.20900 1.000 25.67619 488 THR D O 1
ATOM 2644 N N . LEU D 2 52 ? 80.35100 53.79900 56.15300 1.000 26.14890 489 LEU D N 1
ATOM 2645 C CA . LEU D 2 52 ? 81.07200 53.53400 57.39100 1.000 26.51248 489 LEU D CA 1
ATOM 2646 C C . LEU D 2 52 ? 80.95600 54.72100 58.34600 1.000 27.92588 489 LEU D C 1
ATOM 2647 O O . LEU D 2 52 ? 80.84200 54.52300 59.56000 1.000 27.17780 489 LEU D O 1
ATOM 2652 N N . ASP D 2 53 ? 80.98400 55.94900 57.80400 1.000 28.60465 490 ASP D N 1
ATOM 2653 C CA . ASP D 2 53 ? 80.82000 57.14500 58.61900 1.000 33.44850 490 ASP D CA 1
ATOM 2654 C C . ASP D 2 53 ? 79.44900 57.12800 59.31800 1.000 29.08782 490 ASP D C 1
ATOM 2655 O O . ASP D 2 53 ? 79.35100 57.44100 60.50400 1.000 28.55559 490 ASP D O 1
ATOM 2660 N N . GLU D 2 54 ? 78.38200 56.79600 58.56800 1.000 28.19301 491 GLU D N 1
ATOM 2661 C CA . GLU D 2 54 ? 77.04300 56.78700 59.13500 1.000 28.19315 491 GLU D CA 1
ATOM 2662 C C . GLU D 2 54 ? 76.98000 55.75800 60.27200 1.000 26.23146 491 GLU D C 1
ATOM 2663 O O . GLU D 2 54 ? 76.41100 56.00900 61.33400 1.000 27.18743 491 GLU D O 1
ATOM 2669 N N . ILE D 2 55 ? 77.57000 54.57900 60.04700 1.000 22.39490 492 ILE D N 1
ATOM 2670 C CA . ILE D 2 55 ? 77.50200 53.52200 61.05200 1.000 21.42313 492 ILE D CA 1
ATOM 2671 C C . ILE D 2 55 ? 78.34200 53.90700 62.27200 1.000 22.96555 492 ILE D C 1
ATOM 2672 O O . ILE D 2 55 ? 77.95100 53.63600 63.41500 1.000 24.02342 492 ILE D O 1
ATOM 2677 N N . GLY D 2 56 ? 79.52900 54.49000 62.02400 1.000 23.77069 493 GLY D N 1
ATOM 2678 C CA . GLY D 2 56 ? 80.37200 54.96300 63.11000 1.000 25.61755 493 GLY D CA 1
ATOM 2679 C C . GLY D 2 56 ? 79.61000 55.93600 64.00200 1.000 27.40951 493 GLY D C 1
ATOM 2680 O O . GLY D 2 56 ? 79.76800 55.91800 65.22700 1.000 28.52485 493 GLY D O 1
ATOM 2681 N N . GLN D 2 57 ? 78.82700 56.83600 63.38100 1.000 29.29138 494 GLN D N 1
ATOM 2682 C CA A GLN D 2 57 ? 78.06800 57.80600 64.15400 0.494 31.31885 494 GLN D CA 1
ATOM 2683 C CA B GLN D 2 57 ? 78.05700 57.80700 64.14000 0.506 30.68498 494 GLN D CA 1
ATOM 2684 C C . GLN D 2 57 ? 77.05600 57.10800 65.06800 1.000 30.92463 494 GLN D C 1
ATOM 2685 O O . GLN D 2 57 ? 76.86900 57.50000 66.22600 1.000 32.96059 494 GLN D O 1
ATOM 2696 N N . VAL D 2 58 ? 76.38900 56.06800 64.56400 1.000 27.87476 495 VAL D N 1
ATOM 2697 C CA . VAL D 2 58 ? 75.39900 55.34500 65.35900 1.000 29.90608 495 VAL D CA 1
ATOM 2698 C C . VAL D 2 58 ? 76.05600 54.71200 66.58800 1.000 30.83868 495 VAL D C 1
ATOM 2699 O O . VAL D 2 58 ? 75.49200 54.74700 67.68900 1.000 32.53117 495 VAL D O 1
ATOM 2703 N N . TYR D 2 59 ? 77.25300 54.13800 66.41900 1.000 28.07227 496 TYR D N 1
ATOM 2704 C CA . TYR D 2 59 ? 77.87700 53.37100 67.49000 1.000 29.56399 496 TYR D CA 1
ATOM 2705 C C . TYR D 2 59 ? 78.93400 54.16000 68.26600 1.000 30.48017 496 TYR D C 1
ATOM 2706 O O . TYR D 2 59 ? 79.53000 53.61600 69.21100 1.000 33.30245 496 TYR D O 1
ATOM 2715 N N . GLY D 2 60 ? 79.16700 55.43200 67.89600 1.000 30.23629 497 GLY D N 1
ATOM 2716 C CA . GLY D 2 60 ? 80.11100 56.29900 68.57800 1.000 32.62632 497 GLY D CA 1
ATOM 2717 C C . GLY D 2 60 ? 81.55700 55.83500 68.43800 1.000 33.62077 497 GLY D C 1
ATOM 2718 O O . GLY D 2 60 ? 82.33400 55.98200 69.38100 1.000 35.38298 497 GLY D O 1
ATOM 2719 N N . VAL D 2 61 ? 81.91100 55.29300 67.25700 1.000 30.58170 498 VAL D N 1
ATOM 2720 C CA . VAL D 2 61 ? 83.25400 54.79700 66.98500 1.000 28.82583 498 VAL D CA 1
ATOM 2721 C C . VAL D 2 61 ? 83.70100 55.29400 65.61000 1.000 30.02271 498 VAL D C 1
ATOM 2722 O O . VAL D 2 61 ? 82.89600 55.83000 64.83600 1.000 29.61834 498 VAL D O 1
ATOM 2726 N N . THR D 2 62 ? 84.98600 55.09400 65.29500 1.000 29.64504 499 THR D N 1
ATOM 2727 C CA . THR D 2 62 ? 85.54600 55.56600 64.03000 1.000 29.83305 499 THR D CA 1
ATOM 2728 C C . THR D 2 62 ? 85.10900 54.67100 62.87100 1.000 27.54588 499 THR D C 1
ATOM 2729 O O . THR D 2 62 ? 84.67100 53.51700 63.05200 1.000 27.46061 499 THR D O 1
ATOM 2733 N N . ARG D 2 63 ? 85.34800 55.15600 61.67300 1.000 29.04891 500 ARG D N 1
ATOM 2734 C CA . ARG D 2 63 ? 85.10100 54.41800 60.42500 1.000 32.22545 500 ARG D CA 1
ATOM 2735 C C . ARG D 2 63 ? 85.95800 53.16200 60.46400 1.000 27.48425 500 ARG D C 1
ATOM 2736 O O . ARG D 2 63 ? 85.49300 52.12900 60.09200 1.000 26.26184 500 ARG D O 1
ATOM 2744 N N . GLU D 2 64 ? 87.18500 53.29500 60.92800 1.000 29.21616 501 GLU D N 1
ATOM 2745 C CA . GLU D 2 64 ? 88.09400 52.15700 60.96000 1.000 30.20247 501 GLU D CA 1
ATOM 2746 C C . GLU D 2 64 ? 87.57800 51.09700 61.92800 1.000 28.47093 501 GLU D C 1
ATOM 2747 O O . GLU D 2 64 ? 87.69200 49.89700 61.65700 1.000 27.87256 501 GLU D O 1
ATOM 2753 N N . ARG D 2 65 ? 87.04400 51.53200 63.07200 1.000 27.73007 502 ARG D N 1
ATOM 2754 C CA . ARG D 2 65 ? 86.46500 50.55600 63.99200 1.000 28.09544 502 ARG D CA 1
ATOM 2755 C C . ARG D 2 65 ? 85.31800 49.79100 63.33100 1.000 25.31327 502 ARG D C 1
ATOM 2756 O O . ARG D 2 65 ? 85.21300 48.57800 63.49600 1.000 24.96993 502 ARG D O 1
ATOM 2764 N N . ILE D 2 66 ? 84.43800 50.48600 62.59100 1.000 24.58005 503 ILE D N 1
ATOM 2765 C CA . ILE D 2 66 ? 83.34900 49.77000 61.91500 1.000 22.99369 503 ILE D CA 1
ATOM 2766 C C . ILE D 2 66 ? 83.92700 48.78400 60.88800 1.000 23.27737 503 ILE D C 1
ATOM 2767 O O . ILE D 2 66 ? 83.42400 47.66600 60.74500 1.000 22.80169 503 ILE D O 1
ATOM 2772 N N . ARG D 2 67 ? 84.97600 49.18400 60.15000 1.000 25.61538 504 ARG D N 1
ATOM 2773 C CA A ARG D 2 67 ? 85.58800 48.26600 59.19900 0.378 25.89444 504 ARG D CA 1
ATOM 2774 C CA C ARG D 2 67 ? 85.58900 48.26100 59.19800 0.622 24.87878 504 ARG D CA 1
ATOM 2775 C C . ARG D 2 67 ? 86.05200 46.98900 59.91200 1.000 26.07156 504 ARG D C 1
ATOM 2776 O O . ARG D 2 67 ? 85.87600 45.87500 59.39400 1.000 25.28302 504 ARG D O 1
ATOM 2791 N N . GLN D 2 68 ? 86.66500 47.14100 61.09700 1.000 25.34212 505 GLN D N 1
ATOM 2792 C CA . GLN D 2 68 ? 87.15400 46.00400 61.87500 1.000 25.67802 505 GLN D CA 1
ATOM 2793 C C . GLN D 2 68 ? 85.99400 45.12300 62.34700 1.000 23.78342 505 GLN D C 1
ATOM 2794 O O . GLN D 2 68 ? 86.07800 43.88800 62.31500 1.000 24.09649 505 GLN D O 1
ATOM 2800 N N . ILE D 2 69 ? 84.90500 45.75800 62.80900 1.000 23.74927 506 ILE D N 1
ATOM 2801 C CA . ILE D 2 69 ? 83.74600 44.99200 63.24500 1.000 22.97741 506 ILE D CA 1
ATOM 2802 C C . ILE D 2 69 ? 83.16100 44.19500 62.08200 1.000 22.73153 506 ILE D C 1
ATOM 2803 O O . ILE D 2 69 ? 82.85300 43.00200 62.22900 1.000 22.24443 506 ILE D O 1
ATOM 2808 N N . GLU D 2 70 ? 83.01800 44.83200 60.91500 1.000 22.46541 507 GLU D N 1
ATOM 2809 C CA . GLU D 2 70 ? 82.46600 44.12100 59.76400 1.000 22.64058 507 GLU D CA 1
ATOM 2810 C C . GLU D 2 70 ? 83.38900 42.95700 59.39100 1.000 22.32674 507 GLU D C 1
ATOM 2811 O O . GLU D 2 70 ? 82.91300 41.85000 59.12000 1.000 22.12010 507 GLU D O 1
ATOM 2817 N N . SER D 2 71 ? 84.70300 43.19900 59.37700 1.000 23.02600 508 SER D N 1
ATOM 2818 C CA . SER D 2 71 ? 85.66300 42.17000 58.97500 1.000 22.97626 508 SER D CA 1
ATOM 2819 C C . SER D 2 71 ? 85.61700 40.96700 59.91800 1.000 21.97896 508 SER D C 1
ATOM 2820 O O . SER D 2 71 ? 85.62000 39.79500 59.50300 1.000 21.87371 508 SER D O 1
ATOM 2823 N N . LYS D 2 72 ? 85.59800 41.24500 61.21900 1.000 22.61660 509 LYS D N 1
ATOM 2824 C CA . LYS D 2 72 ? 85.56200 40.16000 62.19700 1.000 22.11895 509 LYS D CA 1
ATOM 2825 C C . LYS D 2 72 ? 84.24200 39.39900 62.07700 1.000 21.32995 509 LYS D C 1
ATOM 2826 O O . LYS D 2 72 ? 84.22500 38.16700 62.20600 1.000 20.97309 509 LYS D O 1
ATOM 2832 N N . THR D 2 73 ? 83.12900 40.12100 61.84400 1.000 20.94779 510 THR D N 1
ATOM 2833 C CA . THR D 2 73 ? 81.83000 39.46100 61.74100 1.000 20.16323 510 THR D CA 1
ATOM 2834 C C . THR D 2 73 ? 81.81600 38.49700 60.55100 1.000 21.42155 510 THR D C 1
ATOM 2835 O O . THR D 2 73 ? 81.26100 37.40200 60.64600 1.000 20.81766 510 THR D O 1
ATOM 2839 N N . MET D 2 74 ? 82.40600 38.91300 59.42400 1.000 20.51213 511 MET D N 1
ATOM 2840 C CA . MET D 2 74 ? 82.42300 38.02800 58.26200 1.000 21.89595 511 MET D CA 1
ATOM 2841 C C . MET D 2 74 ? 83.27700 36.78800 58.52800 1.000 21.69733 511 MET D C 1
ATOM 2842 O O . MET D 2 74 ? 82.89000 35.69200 58.11900 1.000 22.11584 511 MET D O 1
ATOM 2847 N N . SER D 2 75 ? 84.40400 36.93900 59.23200 1.000 20.71016 512 SER D N 1
ATOM 2848 C CA . SER D 2 75 ? 85.20100 35.77900 59.62500 1.000 20.26054 512 SER D CA 1
ATOM 2849 C C . SER D 2 75 ? 84.40200 34.84000 60.51300 1.000 20.41194 512 SER D C 1
ATOM 2850 O O . SER D 2 75 ? 84.46800 33.61500 60.35500 1.000 21.50724 512 SER D O 1
ATOM 2853 N N . LYS D 2 76 ? 83.65500 35.42800 61.46000 1.000 20.43882 513 LYS D N 1
ATOM 2854 C CA . LYS D 2 76 ? 82.82300 34.58400 62.31900 1.000 21.41028 513 LYS D CA 1
ATOM 2855 C C . LYS D 2 76 ? 81.78800 33.82800 61.50800 1.000 21.40061 513 LYS D C 1
ATOM 2856 O O . LYS D 2 76 ? 81.54700 32.64500 61.78500 1.000 22.59680 513 LYS D O 1
ATOM 2862 N N . LEU D 2 77 ? 81.12400 34.51700 60.57300 1.000 22.25402 514 LEU D N 1
ATOM 2863 C CA . LEU D 2 77 ? 80.06500 33.83800 59.81800 1.000 22.47018 514 LEU D CA 1
ATOM 2864 C C . LEU D 2 77 ? 80.59800 32.64400 59.03000 1.000 22.36367 514 LEU D C 1
ATOM 2865 O O . LEU D 2 77 ? 79.85700 31.67700 58.86200 1.000 24.07185 514 LEU D O 1
ATOM 2870 N N . ARG D 2 78 ? 81.86600 32.71900 58.56900 1.000 21.45903 515 ARG D N 1
ATOM 2871 C CA . ARG D 2 78 ? 82.46500 31.66900 57.75000 1.000 22.01827 515 ARG D CA 1
ATOM 2872 C C . ARG D 2 78 ? 83.16800 30.60900 58.59000 1.000 21.86530 515 ARG D C 1
ATOM 2873 O O . ARG D 2 78 ? 83.57900 29.57900 58.04400 1.000 23.20294 515 ARG D O 1
ATOM 2881 N N . HIS D 2 79 ? 83.34100 30.86700 59.89000 1.000 20.89215 516 HIS D N 1
ATOM 2882 C CA . HIS D 2 79 ? 84.13800 29.92600 60.68600 1.000 20.97481 516 HIS D CA 1
ATOM 2883 C C . HIS D 2 79 ? 83.38000 28.62800 60.91900 1.000 20.22367 516 HIS D C 1
ATOM 2884 O O . HIS D 2 79 ? 82.15800 28.64400 61.11200 1.000 21.82611 516 HIS D O 1
ATOM 2891 N N . PRO D 2 80 ? 84.05500 27.46000 60.86900 1.000 19.36411 517 PRO D N 1
ATOM 2892 C CA . PRO D 2 80 ? 83.33100 26.18000 60.99700 1.000 20.21652 517 PRO D CA 1
ATOM 2893 C C . PRO D 2 80 ? 82.51600 26.03300 62.28600 1.000 21.32846 517 PRO D C 1
ATOM 2894 O O . PRO D 2 80 ? 81.57200 25.23800 62.35500 1.000 22.84011 517 PRO D O 1
ATOM 2898 N N . SER D 2 81 ? 82.88500 26.76900 63.33500 1.000 21.20760 518 SER D N 1
ATOM 2899 C CA . SER D 2 81 ? 82.16000 26.61600 64.59900 1.000 22.54883 518 SER D CA 1
ATOM 2900 C C . SER D 2 81 ? 80.76300 27.21500 64.50900 1.000 24.43960 518 SER D C 1
ATOM 2901 O O . SER D 2 81 ? 79.92300 26.83900 65.32200 1.000 27.19269 518 SER D O 1
ATOM 2904 N N . ARG D 2 82 ? 80.48900 28.04600 63.52900 1.000 24.17910 519 ARG D N 1
ATOM 2905 C CA A ARG D 2 82 ? 79.15300 28.62500 63.55700 0.591 24.76080 519 ARG D CA 1
ATOM 2906 C CA B ARG D 2 82 ? 79.19500 28.71500 63.54200 0.409 25.32896 519 ARG D CA 1
ATOM 2907 C C . ARG D 2 82 ? 78.58300 28.71000 62.14800 1.000 24.04589 519 ARG D C 1
ATOM 2908 O O . ARG D 2 82 ? 77.46000 29.12300 61.97000 1.000 27.86870 519 ARG D O 1
ATOM 2923 N N . SER D 2 83 ? 79.30100 28.17100 61.16900 1.000 25.51765 520 SER D N 1
ATOM 2924 C CA . SER D 2 83 ? 78.85500 28.29400 59.79100 1.000 26.66807 520 SER D CA 1
ATOM 2925 C C . SER D 2 83 ? 77.61500 27.43000 59.46300 1.000 27.14926 520 SER D C 1
ATOM 2926 O O . SER D 2 83 ? 77.00100 27.70100 58.44900 1.000 26.54335 520 SER D O 1
ATOM 2929 N N . GLN D 2 84 ? 77.22800 26.42900 60.29000 1.000 25.30487 521 GLN D N 1
ATOM 2930 C CA . GLN D 2 84 ? 76.03100 25.63200 60.07800 1.000 25.71372 521 GLN D CA 1
ATOM 2931 C C . GLN D 2 84 ? 74.77200 26.50500 59.88800 1.000 24.39139 521 GLN D C 1
ATOM 2932 O O . GLN D 2 84 ? 73.95600 26.22600 58.99900 1.000 24.18212 521 GLN D O 1
ATOM 2938 N N . VAL D 2 85 ? 74.65500 27.58500 60.66600 1.000 27.92809 522 VAL D N 1
ATOM 2939 C CA . VAL D 2 85 ? 73.47900 28.44600 60.54200 1.000 27.34238 522 VAL D CA 1
ATOM 2940 C C . VAL D 2 85 ? 73.48000 29.07300 59.13900 1.000 27.32474 522 VAL D C 1
ATOM 2941 O O . VAL D 2 85 ? 72.42600 29.29700 58.50600 1.000 25.39618 522 VAL D O 1
ATOM 2945 N N . LEU D 2 86 ? 74.67100 29.35100 58.62200 1.000 28.39505 523 LEU D N 1
ATOM 2946 C CA . LEU D 2 86 ? 74.84100 29.89300 57.28900 1.000 26.39109 523 LEU D CA 1
ATOM 2947 C C . LEU D 2 86 ? 74.55500 28.87900 56.17700 1.000 25.67500 523 LEU D C 1
ATOM 2948 O O . LEU D 2 86 ? 73.88800 29.19500 55.19900 1.000 24.30045 523 LEU D O 1
ATOM 2953 N N . ARG D 2 87 ? 75.03100 27.64800 56.31800 1.000 24.93856 524 ARG D N 1
ATOM 2954 C CA A ARG D 2 87 ? 74.70800 26.59500 55.35900 0.555 23.04748 524 ARG D CA 1
ATOM 2955 C CA B ARG D 2 87 ? 74.71700 26.54600 55.41900 0.445 25.07458 524 ARG D CA 1
ATOM 2956 C C . ARG D 2 87 ? 73.19900 26.40700 55.28200 1.000 23.27298 524 ARG D C 1
ATOM 2957 O O . ARG D 2 87 ? 72.65200 26.22800 54.18600 1.000 23.27079 524 ARG D O 1
ATOM 2972 N N . ASP D 2 88 ? 72.51900 26.42000 56.44300 1.000 21.31567 525 ASP D N 1
ATOM 2973 C CA . ASP D 2 88 ? 71.05900 26.26100 56.43200 1.000 20.83633 525 ASP D CA 1
ATOM 2974 C C . ASP D 2 88 ? 70.38300 27.40300 55.68700 1.000 20.16512 525 ASP D C 1
ATOM 2975 O O . ASP D 2 88 ? 69.40200 27.20200 54.93700 1.000 21.36809 525 ASP D O 1
ATOM 2980 N N . TYR D 2 89 ? 70.89700 28.62100 55.86500 1.000 19.94940 526 TYR D N 1
ATOM 2981 C CA . TYR D 2 89 ? 70.36500 29.76800 55.14300 1.000 19.35389 526 TYR D CA 1
ATOM 2982 C C . TYR D 2 89 ? 70.55300 29.59300 53.64100 1.000 18.68558 526 TYR D C 1
ATOM 2983 O O . TYR D 2 89 ? 69.61700 29.80600 52.84800 1.000 18.87460 526 TYR D O 1
ATOM 2992 N N . LEU D 2 90 ? 71.76700 29.22400 53.21400 1.000 20.43815 527 LEU D N 1
ATOM 2993 C CA . LEU D 2 90 ? 72.02500 29.09900 51.79400 1.000 21.36703 527 LEU D CA 1
ATOM 2994 C C . LEU D 2 90 ? 71.23600 27.95200 51.14200 1.000 22.25234 527 LEU D C 1
ATOM 2995 O O . LEU D 2 90 ? 71.07000 27.94700 49.92800 1.000 23.90187 527 LEU D O 1
ATOM 3000 N N . ASP D 2 91 ? 70.78700 26.97300 51.93500 1.000 21.33335 528 ASP D N 1
ATOM 3001 C CA . ASP D 2 91 ? 70.02500 25.82600 51.42200 1.000 22.28425 528 ASP D CA 1
ATOM 3002 C C . ASP D 2 91 ? 68.51700 26.06200 51.52600 1.000 21.65368 528 ASP D C 1
ATOM 3003 O O . ASP D 2 91 ? 67.74200 25.09500 51.54300 1.000 22.32106 528 ASP D O 1
ATOM 3008 N N . GLY D 2 92 ? 68.05800 27.31900 51.50900 1.000 19.63143 529 GLY D N 1
ATOM 3009 C CA . GLY D 2 92 ? 66.63100 27.58800 51.63300 1.000 19.85338 529 GLY D CA 1
ATOM 3010 C C . GLY D 2 92 ? 65.76400 26.96800 50.55200 1.000 19.53357 529 GLY D C 1
ATOM 3011 O O . GLY D 2 92 ? 64.58300 26.72400 50.83600 1.000 21.08984 529 GLY D O 1
ATOM 3012 N N . SER D 2 93 ? 66.30800 26.67900 49.36100 1.000 18.95534 530 SER D N 1
ATOM 3013 C CA . SER D 2 93 ? 65.50500 26.06900 48.30200 1.000 20.75459 530 SER D CA 1
ATOM 3014 C C . SER D 2 93 ? 64.97300 24.69600 48.70600 1.000 19.77057 530 SER D C 1
ATOM 3015 O O . SER D 2 93 ? 64.04100 24.21700 48.06700 1.000 21.79022 530 SER D O 1
ATOM 3018 N N . SER D 2 94 ? 65.56100 24.04600 49.71300 1.000 19.20130 531 SER D N 1
ATOM 3019 C CA . SER D 2 94 ? 65.12800 22.69500 50.06000 1.000 20.17374 531 SER D CA 1
ATOM 3020 C C . SER D 2 94 ? 63.73400 22.66600 50.67300 1.000 19.33308 531 SER D C 1
ATOM 3021 O O . SER D 2 94 ? 63.05100 21.62900 50.60800 1.000 19.99671 531 SER D O 1
ATOM 3024 N N . GLY D 2 95 ? 63.32300 23.75600 51.32600 1.000 18.89469 532 GLY D N 1
ATOM 3025 C CA . GLY D 2 95 ? 62.05500 23.76900 52.04000 1.000 19.88026 532 GLY D CA 1
ATOM 3026 C C . GLY D 2 95 ? 62.07900 22.84500 53.24700 1.000 19.09732 532 GLY D C 1
ATOM 3027 O O . GLY D 2 95 ? 61.03300 22.47300 53.76600 1.000 20.84634 532 GLY D O 1
ATOM 3028 N N . SER D 2 96 ? 63.28200 22.53400 53.74700 1.000 21.42333 533 SER D N 1
ATOM 3029 C CA A SER D 2 96 ? 63.42300 21.77400 54.96500 0.304 22.75950 533 SER D CA 1
ATOM 3030 C CA B SER D 2 96 ? 63.50100 21.81000 54.98600 0.696 22.13938 533 SER D CA 1
ATOM 3031 C C . SER D 2 96 ? 62.75900 22.51100 56.11900 1.000 24.90829 533 SER D C 1
ATOM 3032 O O . SER D 2 96 ? 62.97900 23.71700 56.36900 1.000 27.77237 533 SER D O 1
ATOM 3037 N N . GLY D 2 97 ? 61.91200 21.77400 56.82200 1.000 22.12216 534 GLY D N 1
ATOM 3038 C CA . GLY D 2 97 ? 61.25100 22.32400 57.99000 1.000 21.99540 534 GLY D CA 1
ATOM 3039 C C . GLY D 2 97 ? 59.91600 23.00700 57.67900 1.000 21.23101 534 GLY D C 1
ATOM 3040 O O . GLY D 2 97 ? 59.28400 23.47800 58.62000 1.000 24.15512 534 GLY D O 1
ATOM 3041 N N . THR D 2 98 ? 59.48200 23.04400 56.40900 1.000 20.01525 535 THR D N 1
ATOM 3042 C CA . THR D 2 98 ? 58.19100 23.66000 56.12300 1.000 19.51324 535 THR D CA 1
ATOM 3043 C C . THR D 2 98 ? 57.04500 22.68700 56.41900 1.000 20.37490 535 THR D C 1
ATOM 3044 O O . THR D 2 98 ? 57.17900 21.46100 56.37500 1.000 19.95186 535 THR D O 1
ATOM 3048 N N . PRO D 2 99 ? 55.82800 23.21600 56.69800 1.000 19.77818 536 PRO D N 1
ATOM 3049 C CA . PRO D 2 99 ? 54.65000 22.34900 56.79600 1.000 19.31959 536 PRO D CA 1
ATOM 3050 C C . PRO D 2 99 ? 54.43700 21.57900 55.48800 1.000 19.63447 536 PRO D C 1
ATOM 3051 O O . PRO D 2 99 ? 54.09200 20.39000 55.52500 1.000 20.44595 536 PRO D O 1
ATOM 3055 N N . GLU D 2 100 ? 54.72100 22.24200 54.35500 1.000 18.95990 537 GLU D N 1
ATOM 3056 C CA . GLU D 2 100 ? 54.55600 21.61600 53.05600 1.000 19.85254 537 GLU D CA 1
ATOM 3057 C C . GLU D 2 100 ? 55.42200 20.36600 52.93600 1.000 19.34779 537 GLU D C 1
ATOM 3058 O O . GLU D 2 100 ? 54.95200 19.36000 52.37600 1.000 20.84498 537 GLU D O 1
ATOM 3064 N N . GLU D 2 101 ? 56.67800 20.41900 53.41300 1.000 19.78307 538 GLU D N 1
ATOM 3065 C CA . GLU D 2 101 ? 57.54300 19.24100 53.34700 1.000 20.71050 538 GLU D CA 1
ATOM 3066 C C . GLU D 2 101 ? 56.91100 18.09000 54.14100 1.000 20.12723 538 GLU D C 1
ATOM 3067 O O . GLU D 2 101 ? 56.95300 16.95000 53.68800 1.000 20.59416 538 GLU D O 1
ATOM 3073 N N . ARG D 2 102 ? 56.33600 18.36900 55.32300 1.000 19.45017 539 ARG D N 1
ATOM 3074 C CA . ARG D 2 102 ? 55.70200 17.31800 56.10700 1.000 20.02839 539 ARG D CA 1
ATOM 3075 C C . ARG D 2 102 ? 54.53100 16.71600 55.33700 1.000 20.41653 539 ARG D C 1
ATOM 3076 O O . ARG D 2 102 ? 54.32700 15.49800 55.33300 1.000 20.70721 539 ARG D O 1
ATOM 3084 N N . LEU D 2 103 ? 53.72300 17.56500 54.71700 1.000 20.05939 540 LEU D N 1
ATOM 3085 C CA . LEU D 2 103 ? 52.56100 17.08800 53.97900 1.000 21.45882 540 LEU D CA 1
ATOM 3086 C C . LEU D 2 103 ? 52.99400 16.22900 52.80200 1.000 21.32468 540 LEU D C 1
ATOM 3087 O O . LEU D 2 103 ? 52.42800 15.14700 52.59500 1.000 22.01201 540 LEU D O 1
ATOM 3092 N N . LEU D 2 104 ? 54.01300 16.67000 52.04400 1.000 21.60961 541 LEU D N 1
ATOM 3093 C CA A LEU D 2 104 ? 54.45600 15.88800 50.89700 0.521 23.31136 541 LEU D CA 1
ATOM 3094 C CA B LEU D 2 104 ? 54.45700 15.88500 50.90000 0.479 23.49955 541 LEU D CA 1
ATOM 3095 C C . LEU D 2 104 ? 55.05200 14.55100 51.35300 1.000 23.18535 541 LEU D C 1
ATOM 30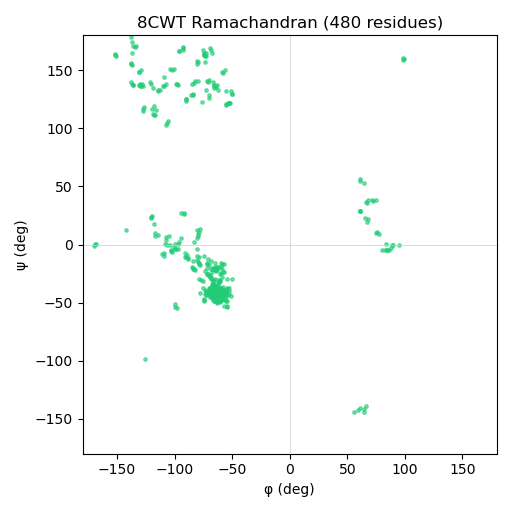96 O O . LEU D 2 104 ? 54.84400 13.55300 50.68500 1.000 25.54345 541 LEU D O 1
ATOM 3105 N N . ARG D 2 105 ? 55.77400 14.51800 52.49200 1.000 22.00546 542 ARG D N 1
ATOM 3106 C CA . ARG D 2 105 ? 56.33900 13.25000 52.98800 1.000 22.70891 542 ARG D CA 1
ATOM 3107 C C . ARG D 2 105 ? 55.17600 12.28300 53.26100 1.000 23.72610 542 ARG D C 1
ATOM 3108 O O . ARG D 2 105 ? 55.26300 11.08900 53.01300 1.000 26.15554 542 ARG D O 1
ATOM 3116 N N . ALA D 2 106 ? 54.07600 12.79300 53.82100 1.000 23.56343 543 ALA D N 1
ATOM 3117 C CA . ALA D 2 106 ? 52.96800 11.93600 54.20500 1.000 24.52905 543 ALA D CA 1
ATOM 3118 C C . ALA D 2 106 ? 52.24800 11.44000 52.95800 1.000 24.42781 543 ALA D C 1
ATOM 3119 O O . ALA D 2 106 ? 51.82500 10.28000 52.88000 1.000 28.34532 543 ALA D O 1
ATOM 3121 N N . ILE D 2 107 ? 52.05200 12.30900 51.96800 1.000 24.94157 544 ILE D N 1
ATOM 3122 C CA . ILE D 2 107 ? 51.34500 11.87700 50.76400 1.000 27.25244 544 ILE D CA 1
ATOM 3123 C C . ILE D 2 107 ? 52.20600 10.88300 49.97500 1.000 28.98316 544 ILE D C 1
ATOM 3124 O O . ILE D 2 107 ? 51.68300 9.84700 49.54100 1.000 29.77138 544 ILE D O 1
ATOM 3129 N N . PHE D 2 108 ? 53.50300 11.18800 49.79800 1.000 27.72287 545 PHE D N 1
ATOM 3130 C CA . PHE D 2 108 ? 54.33700 10.39500 48.89300 1.000 33.66336 545 PHE D CA 1
ATOM 3131 C C . PHE D 2 108 ? 55.03200 9.23300 49.59500 1.000 36.71419 545 PHE D C 1
ATOM 3132 O O . PHE D 2 108 ? 55.64300 8.40300 48.91300 1.000 37.54656 545 PHE D O 1
ATOM 3140 N N . GLY D 2 109 ? 54.93700 9.16100 50.92400 1.000 40.21312 546 GLY D N 1
ATOM 3141 C CA . GLY D 2 109 ? 55.36900 7.96500 51.64300 1.000 45.00742 546 GLY D CA 1
ATOM 3142 C C . GLY D 2 109 ? 56.86600 7.98900 51.89200 1.000 53.03535 546 GLY D C 1
ATOM 3143 O O . GLY D 2 109 ? 57.45200 9.05200 51.58300 1.000 47.70616 546 GLY D O 1
ATOM 3144 N N . ILE E 1 14 ? 51.54800 9.44700 39.78600 1.000 33.13599 14 ILE E N 1
ATOM 3145 C CA . ILE E 1 14 ? 50.56400 10.60100 39.65000 1.000 36.52224 14 ILE E CA 1
ATOM 3146 C C . ILE E 1 14 ? 50.72900 11.20300 38.26100 1.000 35.38450 14 ILE E C 1
ATOM 3147 O O . ILE E 1 14 ? 49.78600 11.80800 37.73100 1.000 36.73573 14 ILE E O 1
ATOM 3152 N N . TRP E 1 15 ? 51.94900 11.08000 37.71100 1.000 37.89435 15 TRP E N 1
ATOM 3153 C CA . TRP E 1 15 ? 52.31700 11.70300 36.44900 1.000 38.40846 15 TRP E CA 1
ATOM 3154 C C . TRP E 1 15 ? 52.16700 10.73900 35.26100 1.000 37.29898 15 TRP E C 1
ATOM 3155 O O . TRP E 1 15 ? 52.55600 11.12200 34.14700 1.000 38.54194 15 TRP E O 1
ATOM 3166 N N . ASN E 1 16 ? 51.68400 9.48800 35.55000 1.000 38.40342 16 ASN E N 1
ATOM 3167 C CA . ASN E 1 16 ? 51.60000 8.45200 34.51000 1.000 36.88901 16 ASN E CA 1
ATOM 3168 C C . ASN E 1 16 ? 50.16400 7.91000 34.43600 1.000 32.52114 16 ASN E C 1
ATOM 3169 O O . ASN E 1 16 ? 49.33800 8.60600 33.95300 1.000 28.47130 16 ASN E O 1
ATOM 3174 N N . TRP E 1 17 ? 49.81300 6.82900 35.01200 1.000 30.85393 17 TRP E N 1
ATOM 3175 C CA . TRP E 1 17 ? 48.54700 6.15000 34.73800 1.000 26.85483 17 TRP E CA 1
ATOM 3176 C C . TRP E 1 17 ? 47.34100 6.95900 35.23500 1.000 24.76375 17 TRP E C 1
ATOM 3177 O O . TRP E 1 17 ? 46.24800 6.86700 34.66700 1.000 23.50863 17 TRP E O 1
ATOM 3188 N N . GLN E 1 18 ? 47.51800 7.74500 36.29400 1.000 24.77251 18 GLN E N 1
ATOM 3189 C CA . GLN E 1 18 ? 46.37200 8.42200 36.87800 1.000 24.39796 18 GLN E CA 1
ATOM 3190 C C . GLN E 1 18 ? 45.76200 9.43900 35.90500 1.000 26.15171 18 GLN E C 1
ATOM 3191 O O . GLN E 1 18 ? 44.58800 9.79200 36.06200 1.000 26.49238 18 GLN E O 1
ATOM 3197 N N . LEU E 1 19 ? 46.54600 9.91400 34.91500 1.000 25.36220 19 LEU E N 1
ATOM 3198 C CA . LEU E 1 19 ? 46.01100 10.87900 33.95600 1.000 27.09363 19 LEU E CA 1
ATOM 3199 C C . LEU E 1 19 ? 44.85400 10.30000 33.14800 1.000 25.73980 19 LEU E C 1
ATOM 3200 O O . LEU E 1 19 ? 44.12900 11.05400 32.48500 1.000 26.68612 19 LEU E O 1
ATOM 3205 N N . GLN E 1 20 ? 44.75200 8.95800 33.11700 1.000 23.73275 20 GLN E N 1
ATOM 3206 C CA . GLN E 1 20 ? 43.71200 8.30300 32.33900 1.000 24.61814 20 GLN E CA 1
ATOM 3207 C C . GLN E 1 20 ? 42.62900 7.71400 33.23500 1.000 22.80463 20 GLN E C 1
ATOM 3208 O O . GLN E 1 20 ? 41.77800 6.99400 32.71800 1.000 24.74925 20 GLN E O 1
ATOM 3214 N N . GLY E 1 21 ? 42.65800 7.95900 34.55000 1.000 22.33643 21 GLY E N 1
ATOM 3215 C CA . GLY E 1 21 ? 41.66200 7.28500 35.38300 1.000 22.66578 21 GLY E CA 1
ATOM 3216 C C . GLY E 1 21 ? 40.24100 7.71800 35.02600 1.000 22.01890 21 GLY E C 1
ATOM 3217 O O . GLY E 1 21 ? 39.93200 8.93000 34.91400 1.000 23.24242 21 GLY E O 1
ATOM 3218 N N . LEU E 1 22 ? 39.33500 6.73600 34.97100 1.000 23.43870 22 LEU E N 1
ATOM 3219 C CA . LEU E 1 22 ? 37.97400 7.06700 34.56400 1.000 22.68505 22 LEU E CA 1
ATOM 3220 C C . LEU E 1 22 ? 37.23800 7.86100 35.66000 1.000 25.19936 22 LEU E C 1
ATOM 3221 O O . LEU E 1 22 ? 36.31900 8.66400 35.38900 1.000 24.85668 22 LEU E O 1
ATOM 3226 N N . CYS E 1 23 ? 37.66500 7.67900 36.90300 1.000 22.78008 23 CYS E N 1
ATOM 3227 C CA . CYS E 1 23 ? 37.03600 8.36600 38.03000 1.000 23.36407 23 CYS E CA 1
ATOM 3228 C C . CYS E 1 23 ? 37.56400 9.78800 38.24400 1.000 23.90196 23 CYS E C 1
ATOM 3229 O O . CYS E 1 23 ? 37.12400 10.45000 39.19600 1.000 24.49073 23 CYS E O 1
ATOM 3232 N N . ARG E 1 24 ? 38.48400 10.29000 37.40700 1.000 22.93443 24 ARG E N 1
ATOM 3233 C CA . ARG E 1 24 ? 39.04100 11.62600 37.69300 1.000 23.36471 24 ARG E CA 1
ATOM 3234 C C . ARG E 1 24 ? 37.90900 12.64700 37.80800 1.000 24.24957 24 ARG E C 1
ATOM 3235 O O . ARG E 1 24 ? 37.07400 12.74400 36.89900 1.000 25.42879 24 ARG E O 1
ATOM 3243 N N . GLY E 1 25 ? 37.92600 13.48900 38.86800 1.000 23.66739 25 GLY E N 1
ATOM 3244 C CA . GLY E 1 25 ? 36.89300 14.49900 39.10100 1.000 28.67679 25 GLY E CA 1
ATOM 3245 C C . GLY E 1 25 ? 35.60100 13.97200 39.73900 1.000 31.84871 25 GLY E C 1
ATOM 3246 O O . GLY E 1 25 ? 34.71100 14.75600 40.06000 1.000 34.25841 25 GLY E O 1
ATOM 3247 N N . MET E 1 26 ? 35.46000 12.65700 39.95400 1.000 34.91695 26 MET E N 1
ATOM 3248 C CA . MET E 1 26 ? 34.25800 12.12600 40.57900 1.000 36.36847 26 MET E CA 1
ATOM 3249 C C . MET E 1 26 ? 34.30500 12.47100 42.04800 1.000 39.82838 26 MET E C 1
ATOM 3250 O O . MET E 1 26 ? 35.39900 12.59200 42.64900 1.000 39.48020 26 MET E O 1
ATOM 3255 N N . ASP E 1 27 ? 33.09300 12.48000 42.63100 1.000 44.50133 27 ASP E N 1
ATOM 3256 C CA . ASP E 1 27 ? 33.04900 12.68300 44.05900 1.000 50.56406 27 ASP E CA 1
ATOM 3257 C C . ASP E 1 27 ? 33.80500 11.49500 44.60500 1.000 49.80902 27 ASP E C 1
ATOM 3258 O O . ASP E 1 27 ? 33.59800 10.37100 44.13300 1.000 49.21911 27 ASP E O 1
ATOM 3263 N N . SER E 1 28 ? 34.72800 11.76000 45.53000 1.000 50.25688 28 SER E N 1
ATOM 3264 C CA . SER E 1 28 ? 35.45700 10.65600 46.12600 1.000 47.64764 28 SER E CA 1
ATOM 3265 C C . SER E 1 28 ? 34.53100 9.75900 46.94600 1.000 42.14746 28 SER E C 1
ATOM 3266 O O . SER E 1 28 ? 34.88600 8.63100 47.22200 1.000 39.50117 28 SER E O 1
ATOM 3269 N N . SER E 1 29 ? 33.37500 10.28900 47.35800 1.000 40.85171 29 SER E N 1
ATOM 3270 C CA . SER E 1 29 ? 32.38600 9.49800 48.06400 1.000 37.25141 29 SER E CA 1
ATOM 3271 C C . SER E 1 29 ? 31.93800 8.31300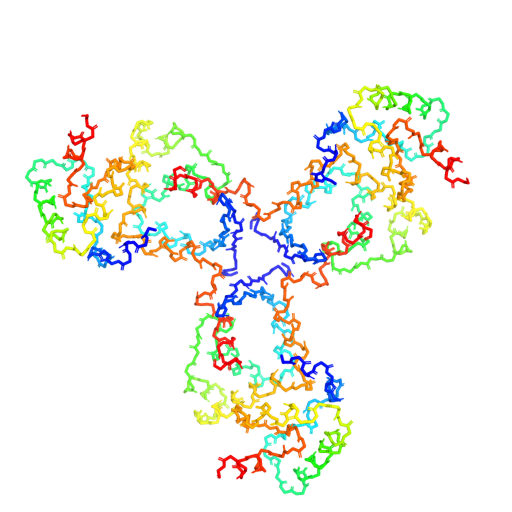 47.21100 1.000 34.03960 29 SER E C 1
ATOM 3272 O O . SER E 1 29 ? 31.40100 7.36900 47.73500 1.000 32.07579 29 SER E O 1
ATOM 3275 N N . MET E 1 30 ? 32.19100 8.33600 45.91100 1.000 32.20017 30 MET E N 1
ATOM 3276 C CA . MET E 1 30 ? 31.89400 7.18600 45.07600 1.000 31.21441 30 MET E CA 1
ATOM 3277 C C . MET E 1 30 ? 32.80900 6.01900 45.49200 1.000 27.06330 30 MET E C 1
ATOM 3278 O O . MET E 1 30 ? 32.46000 4.83800 45.38600 1.000 27.93662 30 MET E O 1
ATOM 3283 N N . PHE E 1 31 ? 34.04000 6.34400 45.89500 1.000 24.92142 31 PHE E N 1
ATOM 3284 C CA . PHE E 1 31 ? 35.08300 5.33500 46.05800 1.000 23.40738 31 PHE E CA 1
ATOM 3285 C C . PHE E 1 31 ? 35.44000 5.12700 47.52400 1.000 22.77914 31 PHE E C 1
ATOM 3286 O O . PHE E 1 31 ? 36.17600 4.18800 47.82700 1.000 24.35665 31 PHE E O 1
ATOM 3294 N N . PHE E 1 32 ? 34.91500 5.97600 48.41500 1.000 25.68608 32 PHE E N 1
ATOM 3295 C CA . PHE E 1 32 ? 35.20800 5.88400 49.83700 1.000 25.97827 32 PHE E CA 1
ATOM 3296 C C . PHE E 1 32 ? 33.90000 5.85000 50.60500 1.000 30.02889 32 PHE E C 1
ATOM 3297 O O . PHE E 1 32 ? 32.98600 6.61000 50.30700 1.000 32.58240 32 PHE E O 1
ATOM 3305 N N . HIS E 1 33 ? 33.82700 4.96100 51.59600 1.000 30.42474 33 HIS E N 1
ATOM 3306 C CA . HIS E 1 33 ? 32.63300 4.86700 52.41600 1.000 30.66720 33 HIS E CA 1
ATOM 3307 C C . HIS E 1 33 ? 32.62900 5.91500 53.51300 1.000 34.48041 33 HIS E C 1
ATOM 3308 O O . HIS E 1 33 ? 33.66200 6.13600 54.15000 1.000 38.02599 33 HIS E O 1
ATOM 3315 N N . PRO E 1 34 ? 31.45600 6.52700 53.81800 1.000 35.60673 34 PRO E N 1
ATOM 3316 C CA . PRO E 1 34 ? 31.32300 7.35800 55.01700 1.000 38.92744 34 PRO E CA 1
ATOM 3317 C C . PRO E 1 34 ? 31.67300 6.52000 56.24000 1.000 39.97817 34 PRO E C 1
ATOM 3318 O O . PRO E 1 34 ? 31.46400 5.30300 56.26300 1.000 40.36278 34 PRO E O 1
ATOM 3322 N N . ASP E 1 35 ? 32.24200 7.20200 57.24100 1.000 44.37224 35 ASP E N 1
ATOM 3323 C CA . ASP E 1 35 ? 32.59700 6.56300 58.49200 1.000 47.85503 35 ASP E CA 1
ATOM 3324 C C . ASP E 1 35 ? 31.37800 5.78600 59.00700 1.000 48.43086 35 ASP E C 1
ATOM 3325 O O . ASP E 1 35 ? 30.26900 6.32500 59.04700 1.000 48.79258 35 ASP E O 1
ATOM 3330 N N . GLY E 1 36 ? 31.57700 4.50600 59.35300 1.000 50.41679 36 GLY E N 1
ATOM 3331 C CA . GLY E 1 36 ? 30.54400 3.70700 60.00100 1.000 49.01727 36 GLY E CA 1
ATOM 3332 C C . GLY E 1 36 ? 29.52600 3.06800 59.05500 1.000 46.96445 36 GLY E C 1
ATOM 3333 O O . GLY E 1 36 ? 28.61900 2.36600 59.51200 1.000 48.28145 36 GLY E O 1
ATOM 3334 N N . GLU E 1 37 ? 29.66700 3.28200 57.74300 1.000 41.81155 37 GLU E N 1
ATOM 3335 C CA . GLU E 1 37 ? 28.74800 2.67100 56.79000 1.000 39.51900 37 GLU E CA 1
ATOM 3336 C C . GLU E 1 37 ? 28.99300 1.16400 56.73600 1.000 38.46209 37 GLU E C 1
ATOM 3337 O O . GLU E 1 37 ? 30.10700 0.68100 56.58200 1.000 40.11866 37 GLU E O 1
ATOM 3343 N N . ARG E 1 38 ? 27.90600 0.40500 56.89600 1.000 39.12789 38 ARG E N 1
ATOM 3344 C CA . ARG E 1 38 ? 27.95900 -1.04300 56.88400 1.000 41.77391 38 ARG E CA 1
ATOM 3345 C C . ARG E 1 38 ? 26.78100 -1.56400 56.08000 1.000 37.12292 38 ARG E C 1
ATOM 3346 O O . ARG E 1 38 ? 25.91900 -0.81300 55.64200 1.000 36.83939 38 ARG E O 1
ATOM 3354 N N . GLY E 1 39 ? 26.73800 -2.89300 55.96200 1.000 34.62712 39 GLY E N 1
ATOM 3355 C CA . GLY E 1 39 ? 25.55800 -3.54400 55.41900 1.000 31.12885 39 GLY E CA 1
ATOM 3356 C C . GLY E 1 39 ? 25.29800 -3.17100 53.96300 1.000 27.91103 39 GLY E C 1
ATOM 3357 O O . GLY E 1 39 ? 26.21100 -3.00900 53.16500 1.000 27.42609 39 GLY E O 1
ATOM 3358 N N . ARG E 1 40 ? 24.01800 -3.05800 53.61600 1.000 26.87970 40 ARG E N 1
ATOM 3359 C CA . ARG E 1 40 ? 23.62300 -2.95000 52.22400 1.000 27.48842 40 ARG E CA 1
ATOM 3360 C C . ARG E 1 40 ? 24.13600 -1.64900 51.60900 1.000 25.48756 40 ARG E C 1
ATOM 3361 O O . ARG E 1 40 ? 24.53100 -1.64000 50.45100 1.000 26.09442 40 ARG E O 1
ATOM 3369 N N . ALA E 1 41 ? 24.14500 -0.56400 52.39400 1.000 27.40020 41 ALA E N 1
ATOM 3370 C CA . ALA E 1 41 ? 24.60200 0.70900 51.83500 1.000 28.73097 41 ALA E CA 1
ATOM 3371 C C . ALA E 1 41 ? 26.07000 0.61000 51.42300 1.000 27.04109 41 ALA E C 1
ATOM 3372 O O . ALA E 1 41 ? 26.45600 1.16600 50.39200 1.000 26.87477 41 ALA E O 1
ATOM 3374 N N . ARG E 1 42 ? 26.88800 -0.06900 52.23800 1.000 25.29579 42 ARG E N 1
ATOM 3375 C CA . ARG E 1 42 ? 28.29900 -0.26100 51.91900 1.000 26.87179 42 ARG E CA 1
ATOM 3376 C C . ARG E 1 42 ? 28.45700 -1.09800 50.65000 1.000 25.24007 42 ARG E C 1
ATOM 3377 O O . ARG E 1 42 ? 29.23500 -0.73900 49.75100 1.000 24.22794 42 ARG E O 1
ATOM 3385 N N . THR E 1 43 ? 27.71500 -2.21300 50.56100 1.000 24.16447 43 THR E N 1
ATOM 3386 C CA . THR E 1 43 ? 27.81500 -3.07900 49.40000 1.000 23.25147 43 THR E CA 1
ATOM 3387 C C . THR E 1 43 ? 27.40200 -2.33200 48.13700 1.000 23.93624 43 THR E C 1
ATOM 3388 O O . THR E 1 43 ? 28.06800 -2.45700 47.10700 1.000 24.12114 43 THR E O 1
ATOM 3392 N N . GLN E 1 44 ? 26.28400 -1.57700 48.21300 1.000 25.38191 44 GLN E N 1
ATOM 3393 C CA A GLN E 1 44 ? 25.80000 -0.86400 47.03900 0.646 27.25595 44 GLN E CA 1
ATOM 3394 C CA B GLN E 1 44 ? 25.78900 -0.85700 47.04300 0.354 27.11436 44 GLN E CA 1
ATOM 3395 C C . GLN E 1 44 ? 26.81300 0.17100 46.55500 1.000 26.20768 44 GLN E C 1
ATOM 3396 O O . GLN E 1 44 ? 27.03600 0.31500 45.34600 1.000 26.18066 44 GLN E O 1
ATOM 3407 N N . ARG E 1 45 ? 27.44200 0.87800 47.49800 1.000 25.17429 45 ARG E N 1
ATOM 3408 C CA . ARG E 1 45 ? 28.43100 1.87800 47.09300 1.000 25.27084 45 ARG E CA 1
ATOM 3409 C C . ARG E 1 45 ? 29.62200 1.19800 46.41400 1.000 24.65851 45 ARG E C 1
ATOM 3410 O O . ARG E 1 45 ? 30.09500 1.63800 45.36800 1.000 24.02477 45 ARG E O 1
ATOM 3418 N N . GLU E 1 46 ? 30.10400 0.09300 47.00300 1.000 23.17360 46 GLU E N 1
ATOM 3419 C CA A GLU E 1 46 ? 31.24800 -0.61100 46.43700 0.612 24.38339 46 GLU E CA 1
ATOM 3420 C CA B GLU E 1 46 ? 31.24700 -0.64000 46.45500 0.388 24.98416 46 GLU E CA 1
ATOM 3421 C C . GLU E 1 46 ? 30.92000 -1.13300 45.04700 1.000 23.24368 46 GLU E C 1
ATOM 3422 O O . GLU E 1 46 ? 31.74000 -1.05600 44.14000 1.000 22.58809 46 GLU E O 1
ATOM 3433 N N . GLN E 1 47 ? 29.70000 -1.66700 44.85900 1.000 23.56397 47 GLN E N 1
ATOM 3434 C CA . GLN E 1 47 ? 29.30600 -2.16000 43.54200 1.000 26.47543 47 GLN E CA 1
ATOM 3435 C C . GLN E 1 47 ? 29.30700 -1.05200 42.48300 1.000 25.25176 47 GLN E C 1
ATOM 3436 O O . GLN E 1 47 ? 29.77500 -1.25200 41.35800 1.000 24.79608 47 GLN E O 1
ATOM 3442 N N . ARG E 1 48 ? 28.81500 0.14500 42.84600 1.000 25.55215 48 ARG E N 1
ATOM 3443 C CA A ARG E 1 48 ? 28.80500 1.25500 41.90200 0.460 27.15456 48 ARG E CA 1
ATOM 3444 C CA B ARG E 1 48 ? 28.80200 1.25600 41.90300 0.540 25.38644 48 ARG E CA 1
ATOM 3445 C C . ARG E 1 48 ? 30.23800 1.67100 41.54500 1.000 25.02798 48 ARG E C 1
ATOM 3446 O O . ARG E 1 48 ? 30.54900 1.97800 40.39600 1.000 24.19845 48 ARG E O 1
ATOM 3461 N N . ALA E 1 49 ? 31.13600 1.69100 42.53400 1.000 23.07164 49 ALA E N 1
ATOM 3462 C CA . ALA E 1 49 ? 32.53100 2.04500 42.25700 1.000 22.51613 49 ALA E CA 1
ATOM 3463 C C . ALA E 1 49 ? 33.15900 1.03100 41.30100 1.000 21.62160 49 ALA E C 1
ATOM 3464 O O . ALA E 1 49 ? 33.79600 1.39300 40.30000 1.000 21.05144 49 ALA E O 1
ATOM 3466 N N . LYS E 1 50 ? 32.98400 -0.26400 41.61100 1.000 21.51657 50 LYS E N 1
ATOM 3467 C CA . LYS E 1 50 ? 33.58800 -1.31000 40.80500 1.000 20.84776 50 LYS E CA 1
ATOM 3468 C C . LYS E 1 50 ? 33.06600 -1.27600 39.36800 1.000 21.90925 50 LYS E C 1
ATOM 3469 O O . LYS E 1 50 ? 33.81700 -1.61500 38.45100 1.000 22.06773 50 LYS E O 1
ATOM 3475 N N . GLU E 1 51 ? 31.79500 -0.87700 39.16400 1.000 22.89122 51 GLU E N 1
ATOM 3476 C CA A GLU E 1 51 ? 31.22600 -0.77200 37.82800 0.564 24.93773 51 GLU E CA 1
ATOM 3477 C CA B GLU E 1 51 ? 31.26000 -0.80200 37.81700 0.436 24.84511 51 GLU E CA 1
ATOM 3478 C C . GLU E 1 51 ? 32.02000 0.23200 36.99000 1.000 25.56169 51 GLU E C 1
ATOM 3479 O O . GLU E 1 51 ? 32.15600 0.06000 35.77500 1.000 27.03268 51 GLU E O 1
ATOM 3490 N N . MET E 1 52 ? 32.50000 1.29600 37.64400 1.000 21.96318 52 MET E N 1
ATOM 3491 C CA . MET E 1 52 ? 33.31600 2.27700 36.94900 1.000 21.68361 52 MET E CA 1
ATOM 3492 C C . MET E 1 52 ? 34.73200 1.72500 36.68800 1.000 19.83063 52 MET E C 1
ATOM 3493 O O . MET E 1 52 ? 35.26200 1.81800 35.56000 1.000 20.63098 52 MET E O 1
ATOM 3498 N N . CYS E 1 53 ? 35.35900 1.13000 37.71800 1.000 19.78828 53 CYS E N 1
ATOM 3499 C CA . CYS E 1 53 ? 36.70500 0.58700 37.51000 1.000 19.13575 53 CYS E CA 1
ATOM 3500 C C . CYS E 1 53 ? 3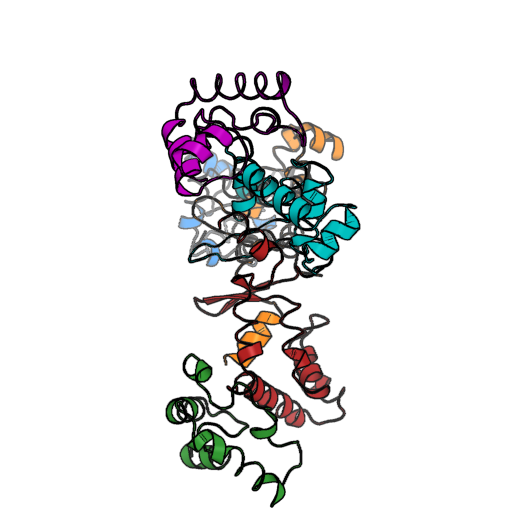6.73900 -0.39400 36.34300 1.000 19.17271 53 CYS E C 1
ATOM 3501 O O . CYS E 1 53 ? 37.71900 -0.45200 35.59400 1.000 19.16455 53 CYS E O 1
ATOM 3504 N N . ARG E 1 54 ? 35.67000 -1.20100 36.20400 1.000 19.53036 54 ARG E N 1
ATOM 3505 C CA . ARG E 1 54 ? 35.67700 -2.23100 35.17300 1.000 19.70374 54 ARG E CA 1
ATOM 3506 C C . ARG E 1 54 ? 35.34100 -1.66300 33.78800 1.000 20.93469 54 ARG E C 1
ATOM 3507 O O . ARG E 1 54 ? 35.25600 -2.44700 32.83600 1.000 23.38673 54 ARG E O 1
ATOM 3515 N N . ARG E 1 55 ? 35.26800 -0.32200 33.66700 1.000 21.01777 55 ARG E N 1
ATOM 3516 C CA . ARG E 1 55 ? 35.23800 0.35100 32.38300 1.000 21.95070 55 ARG E CA 1
ATOM 3517 C C . ARG E 1 55 ? 36.46700 1.24700 32.22800 1.000 20.63182 55 ARG E C 1
ATOM 3518 O O . ARG E 1 55 ? 36.52700 2.02600 31.27300 1.000 22.68385 55 ARG E O 1
ATOM 3526 N N . CYS E 1 56 ? 37.44700 1.13400 33.13900 1.000 19.65417 56 CYS E N 1
ATOM 3527 C CA . CYS E 1 56 ? 38.53700 2.10700 33.19400 1.000 19.64991 56 CYS E CA 1
ATOM 3528 C C . CYS E 1 56 ? 39.76500 1.58700 32.44900 1.000 19.18576 56 CYS E C 1
ATOM 3529 O O . CYS E 1 56 ? 40.15600 0.43000 32.62100 1.000 19.34356 56 CYS E O 1
ATOM 3532 N N . PRO E 1 57 ? 40.44500 2.43500 31.64700 1.000 19.46863 57 PRO E N 1
ATOM 3533 C CA . PRO E 1 57 ? 41.64300 2.00700 30.92400 1.000 20.31057 57 PRO E CA 1
ATOM 3534 C C . PRO E 1 57 ? 42.86900 1.70500 31.77300 1.000 19.90020 57 PRO E C 1
ATOM 3535 O O . PRO E 1 57 ? 43.83100 1.13900 31.24100 1.000 21.81085 57 PRO E O 1
ATOM 3539 N N . VAL E 1 58 ? 42.86400 2.11500 33.04700 1.000 19.83029 58 VAL E N 1
ATOM 3540 C CA . VAL E 1 58 ? 44.04300 1.94200 33.89000 1.000 19.59396 58 VAL E CA 1
ATOM 3541 C C . VAL E 1 58 ? 43.74900 1.09500 35.12300 1.000 19.94565 58 VAL E C 1
ATOM 3542 O O . VAL E 1 58 ? 44.51600 1.13300 36.09700 1.000 20.90144 58 VAL E O 1
ATOM 3546 N N . ILE E 1 59 ? 42.70700 0.24800 35.03700 1.000 18.52176 59 ILE E N 1
ATOM 3547 C CA . ILE E 1 59 ? 42.36200 -0.57400 36.18700 1.000 18.90838 59 ILE E CA 1
ATOM 3548 C C . ILE E 1 59 ? 43.54300 -1.42000 36.65500 1.000 20.25703 59 ILE E C 1
ATOM 3549 O O . ILE E 1 59 ? 43.73900 -1.58600 37.86000 1.000 20.65250 59 ILE E O 1
ATOM 3554 N N . GLU E 1 60 ? 44.33300 -2.00000 35.72500 1.000 20.58751 60 GLU E N 1
ATOM 3555 C CA . GLU E 1 60 ? 45.41700 -2.86200 36.20200 1.000 21.49693 60 GLU E CA 1
ATOM 3556 C C . GLU E 1 60 ? 46.51400 -2.06800 36.90600 1.000 22.88013 60 GLU E C 1
ATOM 3557 O O . GLU E 1 60 ? 47.08800 -2.54800 37.89400 1.000 23.51887 60 GLU E O 1
ATOM 3563 N N . ALA E 1 61 ? 46.83700 -0.88100 36.38300 1.000 21.82376 61 ALA E N 1
ATOM 3564 C CA . ALA E 1 61 ? 47.85600 -0.05200 37.03100 1.000 23.93541 61 ALA E CA 1
ATOM 3565 C C . ALA E 1 61 ? 47.37800 0.39700 38.41400 1.000 22.43369 61 ALA E C 1
ATOM 3566 O O . ALA E 1 61 ? 48.18500 0.49200 39.36200 1.000 24.76286 61 ALA E O 1
ATOM 3568 N N . CYS E 1 62 ? 46.09300 0.75900 38.50200 1.000 20.82058 62 CYS E N 1
ATOM 3569 C CA . CYS E 1 62 ? 45.50100 1.26300 39.74000 1.000 21.23682 62 CYS E CA 1
ATOM 3570 C C . CYS E 1 62 ? 45.50700 0.11300 40.77100 1.000 22.61228 62 CYS E C 1
ATOM 3571 O O . CYS E 1 62 ? 45.93700 0.27000 41.92400 1.000 23.28290 62 CYS E O 1
ATOM 3574 N N . ARG E 1 63 ? 45.03500 -1.06700 40.34900 1.000 21.83409 63 ARG E N 1
ATOM 3575 C CA . ARG E 1 63 ? 45.07600 -2.26300 41.19400 1.000 22.81185 63 ARG E CA 1
ATOM 3576 C C . ARG E 1 63 ? 46.49500 -2.54500 41.69900 1.000 24.54711 63 ARG E C 1
ATOM 3577 O O . ARG E 1 63 ? 46.71500 -2.79000 42.89900 1.000 25.78146 63 ARG E O 1
ATOM 3585 N N . SER E 1 64 ? 47.45900 -2.52500 40.76400 1.000 25.91511 64 SER E N 1
ATOM 3586 C CA . SER E 1 64 ? 48.85500 -2.80600 41.11200 1.000 27.63140 64 SER E CA 1
ATOM 3587 C C . SER E 1 64 ? 49.38400 -1.82400 42.16000 1.000 29.01098 64 SER E C 1
ATOM 3588 O O . SER E 1 64 ? 50.03600 -2.24000 43.11800 1.000 29.04555 64 SER E O 1
ATOM 3591 N N . HIS E 1 65 ? 49.12700 -0.51800 41.94800 1.000 28.50390 65 HIS E N 1
ATOM 3592 C CA . HIS E 1 65 ? 49.54300 0.50200 42.90300 1.000 30.35607 65 HIS E CA 1
ATOM 3593 C C . HIS E 1 65 ? 48.94400 0.18500 44.26900 1.000 28.25629 65 HIS E C 1
ATOM 3594 O O . HIS E 1 65 ? 49.66100 0.18600 45.27100 1.000 29.78902 65 HIS E O 1
ATOM 3601 N N . ALA E 1 66 ? 47.61700 -0.01800 44.31800 1.000 26.45701 66 ALA E N 1
ATOM 3602 C CA . ALA E 1 66 ? 46.96100 -0.15700 45.61300 1.000 27.41101 66 ALA E CA 1
ATOM 3603 C C . ALA E 1 66 ? 47.49500 -1.37800 46.37100 1.000 28.94336 66 ALA E C 1
ATOM 3604 O O . ALA E 1 66 ? 47.63300 -1.33800 47.60200 1.000 29.30126 66 ALA E O 1
ATOM 3606 N N . LEU E 1 67 ? 47.79600 -2.45900 45.63400 1.000 27.47967 67 LEU E N 1
ATOM 3607 C CA . LEU E 1 67 ? 48.31400 -3.65500 46.29900 1.000 28.38854 67 LEU E CA 1
ATOM 3608 C C . LEU E 1 67 ? 49.78100 -3.49400 46.70800 1.000 32.46128 67 LEU E C 1
ATOM 3609 O O . LEU E 1 67 ? 50.19000 -3.98500 47.77500 1.000 35.34269 67 LEU E O 1
ATOM 3614 N N . GLU E 1 68 ? 50.56900 -2.81500 45.86800 1.000 31.24302 68 GLU E N 1
ATOM 3615 C CA . GLU E 1 68 ? 51.99800 -2.63400 46.11100 1.000 36.22789 68 GLU E CA 1
ATOM 3616 C C . GLU E 1 68 ? 52.22700 -1.82000 47.38000 1.000 35.28800 68 GLU E C 1
ATOM 3617 O O . GLU E 1 68 ? 53.11900 -2.13200 48.16700 1.000 35.89919 68 GLU E O 1
ATOM 3623 N N . VAL E 1 69 ? 51.39900 -0.78100 47.58300 1.000 35.32635 69 VAL E N 1
ATOM 3624 C CA . VAL E 1 69 ? 51.62800 0.09000 48.72800 1.000 36.76585 69 VAL E CA 1
ATOM 3625 C C . VAL E 1 69 ? 50.64100 -0.20700 49.85700 1.000 38.58033 69 VAL E C 1
ATOM 3626 O O . VAL E 1 69 ? 50.76900 0.36300 50.94800 1.000 39.31485 69 VAL E O 1
ATOM 3630 N N . GLY E 1 70 ? 49.67900 -1.10300 49.60100 1.000 37.77214 70 GLY E N 1
ATOM 3631 C CA . GLY E 1 70 ? 48.69800 -1.43800 50.61500 1.000 36.76760 70 GLY E CA 1
ATOM 3632 C C . GLY E 1 70 ? 47.83200 -0.23200 50.96300 1.000 36.06779 70 GLY E C 1
ATOM 3633 O O . GLY E 1 70 ? 47.66700 0.06700 52.14900 1.000 37.32867 70 GLY E O 1
ATOM 3634 N N . GLU E 1 71 ? 47.22700 0.41500 49.94400 1.000 32.59610 71 GLU E N 1
ATOM 3635 C CA . GLU E 1 71 ? 46.36100 1.56900 50.21400 1.000 31.32504 71 GLU E CA 1
ATOM 3636 C C . GLU E 1 71 ? 45.27300 1.14300 51.19700 1.000 30.81227 71 GLU E C 1
ATOM 3637 O O . GLU E 1 71 ? 44.52500 0.20400 50.93700 1.000 30.38120 71 GLU E O 1
ATOM 3643 N N . PRO E 1 72 ? 45.17100 1.77100 52.38500 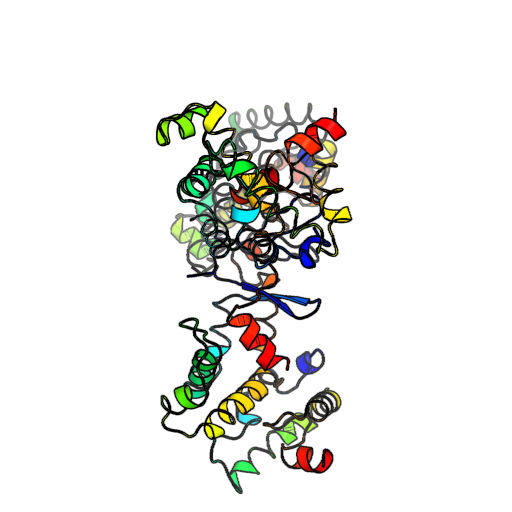1.000 31.02189 72 PRO E N 1
ATOM 3644 C CA . PRO E 1 72 ? 44.28700 1.24100 53.43000 1.000 33.03309 72 PRO E CA 1
ATOM 3645 C C . PRO E 1 72 ? 42.78800 1.49600 53.28800 1.000 34.16757 72 PRO E C 1
ATOM 3646 O O . PRO E 1 72 ? 41.98700 0.84400 53.97700 1.000 35.67758 72 PRO E O 1
ATOM 3650 N N . TYR E 1 73 ? 42.41200 2.47800 52.44600 1.000 28.15211 73 TYR E N 1
ATOM 3651 C CA . TYR E 1 73 ? 41.00400 2.81900 52.28000 1.000 25.55007 73 TYR E CA 1
ATOM 3652 C C . TYR E 1 73 ? 40.67300 3.03800 50.81600 1.000 26.38395 73 TYR E C 1
ATOM 3653 O O . TYR E 1 73 ? 41.53600 3.41300 50.02500 1.000 26.92656 73 TYR E O 1
ATOM 3662 N N . GLY E 1 74 ? 39.39800 2.82100 50.48600 1.000 25.67071 74 GLY E N 1
ATOM 3663 C CA . GLY E 1 74 ? 38.87900 3.14300 49.16900 1.000 23.92956 74 GLY E CA 1
ATOM 3664 C C . GLY E 1 74 ? 38.80900 1.92200 48.26500 1.000 21.66292 74 GLY E C 1
ATOM 3665 O O . GLY E 1 74 ? 39.52100 0.93200 48.47700 1.000 24.71846 74 GLY E O 1
ATOM 3666 N N . VAL E 1 75 ? 37.98300 2.03200 47.22500 1.000 20.49137 75 VAL E N 1
ATOM 3667 C CA . VAL E 1 75 ? 38.01200 1.12000 46.10000 1.000 20.01157 75 VAL E CA 1
ATOM 3668 C C . VAL E 1 75 ? 39.09700 1.62200 45.14500 1.000 19.45630 75 VAL E C 1
ATOM 3669 O O . VAL E 1 75 ? 39.07400 2.79700 44.76700 1.000 20.12346 75 VAL E O 1
ATOM 3673 N N . TRP E 1 76 ? 40.00300 0.71900 44.75400 1.000 19.44180 76 TRP E N 1
ATOM 3674 C CA . TRP E 1 76 ? 41.05200 0.96400 43.77800 1.000 19.12218 76 TRP E CA 1
ATOM 3675 C C . TRP E 1 76 ? 41.09600 -0.24700 42.85800 1.000 19.42103 76 TRP E C 1
ATOM 3676 O O . TRP E 1 76 ? 41.08100 -1.37400 43.36400 1.000 20.40613 76 TRP E O 1
ATOM 3687 N N . GLY E 1 77 ? 41.22200 -0.01400 41.55500 1.000 18.88831 77 GLY E N 1
ATOM 3688 C CA . GLY E 1 77 ? 41.50100 -1.13900 40.65200 1.000 19.33465 77 GLY E CA 1
ATOM 3689 C C . GLY E 1 77 ? 40.39600 -2.19200 40.67600 1.000 18.43626 77 GLY E C 1
ATOM 3690 O O . GLY E 1 77 ? 40.68600 -3.37400 40.45400 1.000 19.65904 77 GLY E O 1
ATOM 3691 N N . GLY E 1 78 ? 39.14700 -1.78900 40.96800 1.000 19.60687 78 GLY E N 1
ATOM 3692 C CA . GLY E 1 78 ? 38.04100 -2.74000 40.99200 1.000 19.28251 78 GLY E CA 1
ATOM 3693 C C . GLY E 1 78 ? 38.00600 -3.60500 42.24700 1.000 20.10821 78 GLY E C 1
ATOM 3694 O O . GLY E 1 78 ? 37.17800 -4.53200 42.30100 1.000 21.68042 78 GLY E O 1
ATOM 3695 N N . LEU E 1 79 ? 38.85100 -3.29200 43.25700 1.000 20.85850 79 LEU E N 1
ATOM 3696 C CA . LEU E 1 79 ? 38.91000 -4.07600 44.47900 1.000 21.97654 79 LEU E CA 1
ATOM 3697 C C . LEU E 1 79 ? 38.53800 -3.22600 45.67200 1.000 22.53104 79 LEU E C 1
ATOM 3698 O O . LEU E 1 79 ? 39.04000 -2.10000 45.81900 1.000 22.60768 79 LEU E O 1
ATOM 3703 N N . SER E 1 80 ? 37.69300 -3.78100 46.54600 1.000 24.59179 80 SER E N 1
ATOM 3704 C CA . SER E 1 80 ? 37.41600 -3.11600 47.81100 1.000 26.46296 80 SER E CA 1
ATOM 3705 C C . SER E 1 80 ? 38.60900 -3.21000 48.77000 1.000 26.86058 80 SER E C 1
ATOM 3706 O O . SER E 1 80 ? 39.47600 -4.04500 48.60500 1.000 26.76393 80 SER E O 1
ATOM 3709 N N . GLU E 1 81 ? 38.62100 -2.38600 49.82500 1.000 28.11273 81 GLU E N 1
ATOM 3710 C CA . GLU E 1 81 ? 39.65100 -2.47500 50.85500 1.000 31.14589 81 GLU E CA 1
ATOM 3711 C C . GLU E 1 81 ? 39.69600 -3.89900 51.43500 1.000 31.66181 81 GLU E C 1
ATOM 3712 O O . GLU E 1 81 ? 40.77800 -4.45000 51.64900 1.000 34.00279 81 GLU E O 1
ATOM 3718 N N . SER E 1 82 ? 38.52400 -4.48300 51.74800 1.000 33.10334 82 SER E N 1
ATOM 3719 C CA . SER E 1 82 ? 38.53500 -5.80400 52.37700 1.000 35.43089 82 SER E CA 1
ATOM 3720 C C . SER E 1 82 ? 39.05400 -6.87000 51.40400 1.000 34.62753 82 SER E C 1
ATOM 3721 O O . SER E 1 82 ? 39.73900 -7.80600 51.82800 1.000 34.42113 82 SER E O 1
ATOM 3724 N N . GLU E 1 83 ? 38.76900 -6.71300 50.09900 1.000 30.77052 83 GLU E N 1
ATOM 3725 C CA . GLU E 1 83 ? 39.27600 -7.66100 49.11500 1.000 29.98428 83 GLU E CA 1
ATOM 3726 C C . GLU E 1 83 ? 40.79200 -7.55000 49.04500 1.000 30.18707 83 GLU E C 1
ATOM 3727 O O . GLU E 1 83 ? 41.46800 -8.56100 48.97300 1.000 32.31230 83 GLU E O 1
ATOM 3733 N N . ARG E 1 84 ? 41.32100 -6.31700 49.04800 1.000 31.85645 84 ARG E N 1
ATOM 3734 C CA . ARG E 1 84 ? 42.76700 -6.14700 49.01400 1.000 31.03682 84 ARG E CA 1
ATOM 3735 C C . ARG E 1 84 ? 43.40900 -6.71900 50.27500 1.000 34.32617 84 ARG E C 1
ATOM 3736 O O . ARG E 1 84 ? 44.46700 -7.32900 50.18500 1.000 38.13074 84 ARG E O 1
ATOM 3744 N N . ASP E 1 85 ? 42.77600 -6.53000 51.43900 1.000 36.36535 85 ASP E N 1
ATOM 3745 C CA . ASP E 1 85 ? 43.33700 -7.06500 52.67600 1.000 40.92855 85 ASP E CA 1
ATOM 3746 C C . ASP E 1 85 ? 43.53400 -8.57900 52.56600 1.000 39.96476 85 ASP E C 1
ATOM 3747 O O . ASP E 1 85 ? 44.57700 -9.10900 52.97500 1.000 40.42153 85 ASP E O 1
ATOM 3752 N N . LEU E 1 86 ? 42.52000 -9.26500 52.02100 1.000 40.21265 86 LEU E N 1
ATOM 3753 C CA . LEU E 1 86 ? 42.54500 -10.71800 51.90700 1.000 40.09111 86 LEU E CA 1
ATOM 3754 C C . LEU E 1 86 ? 43.68200 -11.13900 50.97600 1.000 40.87350 86 LEU E C 1
ATOM 3755 O O . LEU E 1 86 ? 44.36600 -12.12900 51.24200 1.000 42.94426 86 LEU E O 1
ATOM 3760 N N . LEU E 1 87 ? 43.87300 -10.40400 49.87200 1.000 39.12917 87 LEU E N 1
ATOM 3761 C CA . LEU E 1 87 ? 44.93900 -10.70000 48.93000 1.000 39.93989 87 LEU E CA 1
ATOM 3762 C C . LEU E 1 87 ? 46.30700 -10.48200 49.55500 1.000 42.93195 87 LEU E C 1
ATOM 3763 O O . LEU E 1 87 ? 47.23700 -11.22300 49.24700 1.000 44.42716 87 LEU E O 1
ATOM 3768 N N . LEU E 1 88 ? 46.42900 -9.47000 50.42500 1.000 42.77272 88 LEU E N 1
ATOM 3769 C CA . LEU E 1 88 ? 47.73500 -9.13600 50.97900 1.000 43.88393 88 LEU E CA 1
ATOM 3770 C C . LEU E 1 88 ? 48.08700 -10.00300 52.18700 1.000 48.60972 88 LEU E C 1
ATOM 3771 O O . LEU E 1 88 ? 49.24700 -10.05000 52.56600 1.000 50.57937 88 LEU E O 1
ATOM 3776 N N . LYS E 1 89 ? 47.10200 -10.71000 52.75300 1.000 52.98249 89 LYS E N 1
ATOM 3777 C CA . LYS E 1 89 ? 47.29400 -11.56100 53.91600 1.000 58.82453 89 LYS E CA 1
ATOM 3778 C C . LYS E 1 89 ? 48.15000 -12.78400 53.55200 1.000 59.24583 89 LYS E C 1
ATOM 3779 O O . LYS E 1 89 ? 48.03800 -13.23500 52.39400 1.000 61.71647 89 LYS E O 1
ATOM 3785 N N . ALA F 2 2 ? 48.95700 38.67000 48.13500 1.000 29.10768 439 ALA F N 1
ATOM 3786 C CA . ALA F 2 2 ? 47.47100 38.69600 47.76700 1.000 31.38267 439 ALA F CA 1
ATOM 3787 C C . ALA F 2 2 ? 47.10400 37.33900 47.17200 1.000 29.79234 439 ALA F C 1
ATOM 3788 O O . ALA F 2 2 ? 45.93300 36.96000 47.04300 1.000 32.39639 439 ALA F O 1
ATOM 3790 N N . HIS F 2 3 ? 48.16500 36.66100 46.73900 1.000 24.88956 440 HIS F N 1
ATOM 3791 C CA . HIS F 2 3 ? 48.09900 35.37100 46.06800 1.000 26.97569 440 HIS F CA 1
ATOM 3792 C C . HIS F 2 3 ? 49.52600 34.85900 45.98900 1.000 23.12912 440 HIS F C 1
ATOM 3793 O O . HIS F 2 3 ? 49.75500 33.81100 45.36600 1.000 25.83817 440 HIS F O 1
ATOM 3800 N N . HIS F 2 4 ? 50.52900 35.63600 46.49400 1.000 20.21070 441 HIS F N 1
ATOM 3801 C CA . HIS F 2 4 ? 51.90700 35.23600 46.15500 1.000 19.54303 441 HIS F CA 1
ATOM 3802 C C . HIS F 2 4 ? 52.46300 34.14800 47.06200 1.000 18.44386 441 HIS F C 1
ATOM 3803 O O . HIS F 2 4 ? 53.35700 33.46400 46.59300 1.000 20.51622 441 HIS F O 1
ATOM 3810 N N . HIS F 2 5 ? 51.93500 33.93300 48.26900 1.000 17.28888 442 HIS F N 1
ATOM 3811 C CA . HIS F 2 5 ? 52.56200 33.06000 49.25200 1.000 17.03749 442 HIS F CA 1
ATOM 3812 C C . HIS F 2 5 ? 52.84600 31.68200 48.65000 1.000 15.98484 442 HIS F C 1
ATOM 3813 O O . HIS F 2 5 ? 51.94600 30.96600 48.18500 1.000 16.94847 442 HIS F O 1
ATOM 3820 N N . HIS F 2 6 ? 54.12000 31.29500 48.67200 1.000 15.22367 443 HIS F N 1
ATOM 3821 C CA . HIS F 2 6 ? 54.52000 30.00400 48.13100 1.000 15.64378 443 HIS F CA 1
ATOM 3822 C C . HIS F 2 6 ? 55.74500 29.49700 48.86600 1.000 15.56987 443 HIS F C 1
ATOM 3823 O O . HIS F 2 6 ? 56.45900 30.29000 49.49700 1.000 16.50893 443 HIS F O 1
ATOM 3830 N N . HIS F 2 7 ? 55.96800 28.18900 48.71300 1.000 15.57682 444 HIS F N 1
ATOM 3831 C CA . HIS F 2 7 ? 57.15000 27.56200 49.29600 1.000 15.75963 444 HIS F CA 1
ATOM 3832 C C . HIS F 2 7 ? 57.87200 26.72300 48.25700 1.000 16.30282 444 HIS F C 1
ATOM 3833 O O . HIS F 2 7 ? 57.25800 25.95700 47.52500 1.000 18.03034 444 HIS F O 1
ATOM 3840 N N . HIS F 2 8 ? 59.19700 26.84700 48.23700 1.000 15.87321 445 HIS F N 1
ATOM 3841 C CA . HIS F 2 8 ? 60.05400 25.98500 47.43600 1.000 16.38233 445 HIS F CA 1
ATOM 3842 C C . HIS F 2 8 ? 60.45000 24.77500 48.28100 1.000 17.11267 445 HIS F C 1
ATOM 3843 O O . HIS F 2 8 ? 60.93700 24.91600 49.39400 1.000 17.36169 445 HIS F O 1
ATOM 3850 N N . VAL F 2 9 ? 60.19100 23.59000 47.75300 1.000 17.31120 446 VAL F N 1
ATOM 3851 C CA A VAL F 2 9 ? 60.50500 22.36900 48.50000 0.809 19.77992 446 VAL F CA 1
ATOM 3852 C CA B VAL F 2 9 ? 60.56300 22.40300 48.50400 0.191 19.42758 446 VAL F CA 1
ATOM 3853 C C . VAL F 2 9 ? 61.15700 21.38700 47.54400 1.000 21.41228 446 VAL F C 1
ATOM 3854 O O . VAL F 2 9 ? 60.67900 21.20800 46.42500 1.000 23.66837 446 VAL F O 1
ATOM 3861 N N . ALA F 2 10 ? 62.21100 20.72700 48.01100 1.000 22.77148 447 ALA F N 1
ATOM 3862 C CA . ALA F 2 10 ? 62.79400 19.63200 47.26600 1.000 27.22242 447 ALA F CA 1
ATOM 3863 C C . ALA F 2 10 ? 62.45500 18.30900 47.95900 1.000 33.26650 447 ALA F C 1
ATOM 3864 O O . ALA F 2 10 ? 62.51900 18.19600 49.19500 1.000 33.36791 447 ALA F O 1
ATOM 3866 N N . VAL F 2 11 ? 62.09900 17.29900 47.15500 1.000 33.88772 448 VAL F N 1
ATOM 3867 C CA . VAL F 2 11 ? 61.98700 15.93200 47.63600 1.000 42.91893 448 VAL F CA 1
ATOM 3868 C C . VAL F 2 11 ? 62.86200 15.10300 46.69900 1.000 44.76345 448 VAL F C 1
ATOM 3869 O O . VAL F 2 11 ? 62.56800 15.02400 45.50900 1.000 43.12814 448 VAL F O 1
ATOM 3873 N N . ASP F 2 12 ? 63.89000 14.47200 47.22800 1.000 53.01261 449 ASP F N 1
ATOM 3874 C CA . ASP F 2 12 ? 64.88000 13.82600 46.37500 1.000 58.83376 449 ASP F CA 1
ATOM 3875 C C . ASP F 2 12 ? 65.45600 14.85300 45.39700 1.000 66.24413 449 ASP F C 1
ATOM 3876 O O . ASP F 2 12 ? 65.65000 16.01800 45.75400 1.000 55.34273 449 ASP F O 1
ATOM 3881 N N . ALA F 2 13 ? 65.78800 14.51000 44.14600 1.000 59.92059 450 ALA F N 1
ATOM 3882 C CA . ALA F 2 13 ? 66.31800 15.42200 43.14000 1.000 59.63763 450 ALA F CA 1
ATOM 3883 C C . ALA F 2 13 ? 65.21400 16.28500 42.52000 1.000 54.59850 450 ALA F C 1
ATOM 3884 O O . ALA F 2 13 ? 65.44700 16.95400 41.51600 1.000 56.13813 450 ALA F O 1
ATOM 3886 N N . VAL F 2 14 ? 64.01900 16.30900 43.12200 1.000 45.51392 451 VAL F N 1
ATOM 3887 C CA . VAL F 2 14 ? 62.86600 16.91400 42.46700 1.000 38.58427 451 VAL F CA 1
ATOM 3888 C C . VAL F 2 14 ? 62.44100 18.17500 43.22600 1.000 34.80911 451 VAL F C 1
ATOM 3889 O O . VAL F 2 14 ? 62.21600 18.15100 44.44300 1.000 36.67186 451 VAL F O 1
ATOM 3893 N N . SER F 2 15 ? 62.20200 19.26000 42.48300 1.000 28.48220 452 SER F N 1
ATOM 3894 C CA A SER F 2 15 ? 61.86300 20.53000 43.10500 0.329 26.90978 452 SER F CA 1
ATOM 3895 C CA B SER F 2 15 ? 61.85500 20.51800 43.12700 0.671 26.46186 452 SER F CA 1
ATOM 3896 C C . SER F 2 15 ? 60.39900 20.85600 42.82600 1.000 25.33573 452 SER F C 1
ATOM 3897 O O . SER F 2 15 ? 59.90900 20.59200 41.71900 1.000 27.65122 452 SER F O 1
ATOM 3902 N N . PHE F 2 16 ? 59.74500 21.47200 43.80700 1.000 21.02928 453 PHE F N 1
ATOM 3903 C CA . PHE F 2 16 ? 58.36200 21.92400 43.66800 1.000 18.67683 453 PHE F CA 1
ATOM 3904 C C . PHE F 2 16 ? 58.25400 23.37500 44.13700 1.000 17.83291 453 PHE F C 1
ATOM 3905 O O . PHE F 2 16 ? 58.94200 23.78400 45.07800 1.000 18.22363 453 PHE F O 1
ATOM 3913 N N . THR F 2 17 ? 57.33300 24.11700 43.51900 1.000 16.72298 454 THR F N 1
ATOM 3914 C CA . THR F 2 17 ? 56.95100 25.44300 44.02100 1.000 16.00942 454 THR F CA 1
ATOM 3915 C C . THR F 2 17 ? 55.46500 25.32500 44.36200 1.000 16.34188 454 THR F C 1
ATOM 3916 O O . THR F 2 17 ? 54.65900 25.02600 43.47900 1.000 17.53712 454 THR F O 1
ATOM 3920 N N . LEU F 2 18 ? 55.12100 25.53600 45.62900 1.000 16.01001 455 LEU F N 1
ATOM 3921 C CA . LEU F 2 18 ? 53.81300 25.14000 46.15200 1.000 15.94023 455 LEU F CA 1
ATOM 3922 C C . LEU F 2 18 ? 53.06500 26.38400 46.63600 1.000 15.61790 455 LEU F C 1
ATOM 3923 O O . LEU F 2 18 ? 53.47400 27.00800 47.62200 1.000 16.77050 455 LEU F O 1
ATOM 3928 N N . LEU F 2 19 ? 51.97900 26.73000 45.93400 1.000 16.07865 456 LEU F N 1
ATOM 3929 C CA A LEU F 2 19 ? 51.24500 27.95800 46.23100 0.450 16.39668 456 LEU F CA 1
ATOM 3930 C CA B LEU F 2 19 ? 51.25100 27.95400 46.23900 0.550 16.70778 456 LEU F CA 1
ATOM 3931 C C . LEU F 2 19 ? 50.21600 27.70500 47.33200 1.000 16.58933 456 LEU F C 1
ATOM 3932 O O . LEU F 2 19 ? 49.39200 26.78800 47.22300 1.000 17.33317 456 LEU F O 1
ATOM 3941 N N . GLN F 2 20 ? 50.17300 28.59200 48.33400 1.000 16.25212 457 GLN F N 1
ATOM 3942 C CA . GLN F 2 20 ? 49.18900 28.50000 49.40800 1.000 17.24348 457 GLN F CA 1
ATOM 3943 C C . GLN F 2 20 ? 47.76500 28.46600 48.85500 1.000 17.80169 457 GLN F C 1
ATOM 3944 O O . GLN F 2 20 ? 46.92800 27.72800 49.37800 1.000 18.49309 457 GLN F O 1
ATOM 3950 N N . ASP F 2 21 ? 47.43800 29.26700 47.83300 1.000 17.88471 458 ASP F N 1
ATOM 3951 C CA A ASP F 2 21 ? 46.05900 29.26900 47.33400 0.559 19.39007 458 ASP F CA 1
ATOM 3952 C CA B ASP F 2 21 ? 46.04300 29.25500 47.39400 0.441 18.42083 458 ASP F CA 1
ATOM 3953 C C . ASP F 2 21 ? 45.64600 27.90700 46.78600 1.000 18.34428 458 ASP F C 1
ATOM 3954 O O . ASP F 2 21 ? 44.49600 27.45200 46.94600 1.000 20.22805 458 ASP F O 1
ATOM 3963 N N . GLN F 2 22 ? 46.59000 27.22400 46.12200 1.000 17.96574 459 GLN F N 1
ATOM 3964 C CA . GLN F 2 22 ? 46.25600 25.92100 45.54600 1.000 17.81333 459 GLN F CA 1
ATOM 3965 C C . GLN F 2 22 ? 46.25600 24.85000 46.63100 1.000 18.22784 459 GLN F C 1
ATOM 3966 O O . GLN F 2 22 ? 45.46900 23.89200 46.54900 1.000 19.76928 459 GLN F O 1
ATOM 3972 N N . LEU F 2 23 ? 47.07100 24.99600 47.69000 1.000 17.87996 460 LEU F N 1
ATOM 3973 C CA . LEU F 2 23 ? 46.94500 24.08100 48.82900 1.000 18.46441 460 LEU F CA 1
ATOM 3974 C C . LEU F 2 23 ? 45.54600 24.18900 49.42600 1.000 19.79827 460 LEU F C 1
ATOM 3975 O O . LEU F 2 23 ? 44.94600 23.17100 49.80200 1.000 21.04541 460 LEU F O 1
ATOM 3980 N N . GLN F 2 24 ? 45.03300 25.42500 49.56500 1.000 21.02174 461 GLN F N 1
ATOM 3981 C CA A GLN F 2 24 ? 43.68000 25.60200 50.08400 0.596 22.32103 461 GLN F CA 1
ATOM 3982 C CA B GLN F 2 24 ? 43.67900 25.60400 50.08400 0.404 22.36644 461 GLN F CA 1
ATOM 3983 C C . GLN F 2 24 ? 42.66900 24.84900 49.21600 1.000 23.27319 461 GLN F C 1
ATOM 3984 O O . GLN F 2 24 ? 41.73200 24.24300 49.75400 1.000 25.44633 461 GLN F O 1
ATOM 3995 N N . SER F 2 25 ? 42.85300 24.85200 47.88600 1.000 22.76738 462 SER F N 1
ATOM 3996 C CA . SER F 2 25 ? 41.96100 24.11700 46.98700 1.000 23.60337 462 SER F CA 1
ATOM 3997 C C . SER F 2 25 ? 42.02800 22.61300 47.25600 1.000 23.97653 462 SER F C 1
ATOM 3998 O O . SER F 2 25 ? 41.00500 21.92300 47.25200 1.000 26.92036 462 SER F O 1
ATOM 4001 N N . VAL F 2 26 ? 43.24300 22.07900 47.48600 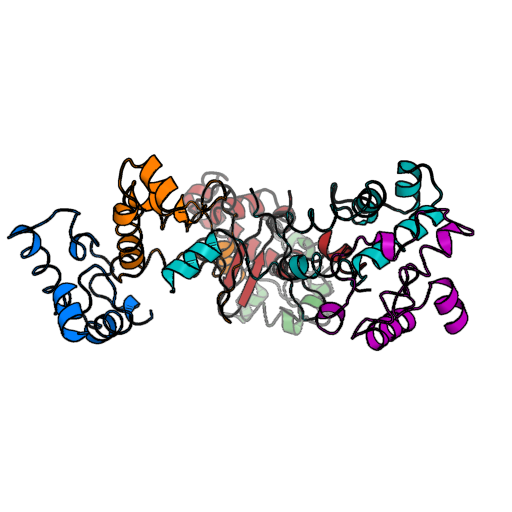1.000 23.15466 463 VAL F N 1
ATOM 4002 C CA . VAL F 2 26 ? 43.36600 20.67000 47.83400 1.000 24.48795 463 VAL F CA 1
ATOM 4003 C C . VAL F 2 26 ? 42.56100 20.41300 49.12700 1.000 25.59382 463 VAL F C 1
ATOM 4004 O O . VAL F 2 26 ? 41.78100 19.44500 49.22200 1.000 27.75916 463 VAL F O 1
ATOM 4008 N N . LEU F 2 27 ? 42.71700 21.26600 50.15800 1.000 24.74856 464 LEU F N 1
ATOM 4009 C CA A LEU F 2 27 ? 42.05600 21.01700 51.43600 0.389 25.00331 464 LEU F CA 1
ATOM 4010 C CA B LEU F 2 27 ? 42.05600 21.03400 51.45000 0.611 24.92267 464 LEU F CA 1
ATOM 4011 C C . LEU F 2 27 ? 40.54100 21.18200 51.31500 1.000 25.77381 464 LEU F C 1
ATOM 4012 O O . LEU F 2 27 ? 39.78500 20.50100 52.02100 1.000 26.73381 464 LEU F O 1
ATOM 4021 N N . ASP F 2 28 ? 40.09400 22.07100 50.41500 1.000 26.76927 465 ASP F N 1
ATOM 4022 C CA . ASP F 2 28 ? 38.67600 22.35100 50.22300 1.000 30.25682 465 ASP F CA 1
ATOM 4023 C C . ASP F 2 28 ? 37.93800 21.13000 49.69700 1.000 31.33446 465 ASP F C 1
ATOM 4024 O O . ASP F 2 28 ? 36.70200 21.06400 49.78900 1.000 32.12890 465 ASP F O 1
ATOM 4029 N N . THR F 2 29 ? 38.67600 20.19600 49.10900 1.000 31.37409 466 THR F N 1
ATOM 4030 C CA . THR F 2 29 ? 38.05800 18.98800 48.59500 1.000 31.57595 466 THR F CA 1
ATOM 4031 C C . THR F 2 29 ? 37.76500 17.97000 49.70000 1.000 31.13886 466 THR F C 1
ATOM 4032 O O . THR F 2 29 ? 37.08700 17.00000 49.42000 1.000 32.39703 466 THR F O 1
ATOM 4036 N N . LEU F 2 30 ? 38.27500 18.16900 50.92600 1.000 27.74580 467 LEU F N 1
ATOM 4037 C CA . LEU F 2 30 ? 38.08500 17.23100 52.03500 1.000 26.61680 467 LEU F CA 1
ATOM 4038 C C . LEU F 2 30 ? 36.91700 17.67000 52.91900 1.000 26.55012 467 LEU F C 1
ATOM 4039 O O . LEU F 2 30 ? 36.45400 18.81800 52.82400 1.000 28.54049 467 LEU F O 1
ATOM 4044 N N . SER F 2 31 ? 36.45200 16.76800 53.80900 1.000 25.33365 468 SER F N 1
ATOM 4045 C CA . SER F 2 31 ? 35.44600 17.15900 54.79500 1.000 24.71308 468 SER F CA 1
ATOM 4046 C C . SER F 2 31 ? 36.05200 18.11400 55.82900 1.000 24.51444 468 SER F C 1
ATOM 4047 O O . SER F 2 31 ? 37.27700 18.23400 55.93300 1.000 23.71272 468 SER F O 1
ATOM 4050 N N . GLU F 2 32 ? 35.20800 18.72800 56.66500 1.000 27.57478 469 GLU F N 1
ATOM 4051 C CA A GLU F 2 32 ? 35.70700 19.63800 57.68400 0.560 27.99742 469 GLU F CA 1
ATOM 4052 C CA B GLU F 2 32 ? 35.70500 19.64000 57.69600 0.440 28.79988 469 GLU F CA 1
ATOM 4053 C C . GLU F 2 32 ? 36.66000 18.91300 58.63600 1.000 26.09692 469 GLU F C 1
ATOM 4054 O O . GLU F 2 32 ? 37.75900 19.42800 58.94300 1.000 24.40445 469 GLU F O 1
ATOM 4065 N N . ARG F 2 33 ? 36.26000 17.72000 59.10500 1.000 24.77926 470 ARG F N 1
ATOM 4066 C CA . ARG F 2 33 ? 37.13700 17.01900 60.03500 1.000 22.66895 470 ARG F CA 1
ATOM 4067 C C . ARG F 2 33 ? 38.41500 16.52100 59.35100 1.000 22.38935 470 ARG F C 1
ATOM 4068 O O . ARG F 2 33 ? 39.48600 16.57400 59.95300 1.000 22.00331 470 ARG F O 1
ATOM 4076 N N . GLU F 2 34 ? 38.31300 15.99400 58.14100 1.000 21.72331 471 GLU F N 1
ATOM 4077 C CA . GLU F 2 34 ? 39.52300 15.53600 57.45800 1.000 22.25064 471 GLU F CA 1
ATOM 4078 C C . GLU F 2 34 ? 40.50400 16.69300 57.26500 1.000 20.53709 471 GLU F C 1
ATOM 4079 O O . GLU F 2 34 ? 41.69900 16.56700 57.56000 1.000 20.02826 471 GLU F O 1
ATOM 4085 N N . ALA F 2 35 ? 40.01900 17.85200 56.78100 1.000 20.58367 472 ALA F N 1
ATOM 4086 C CA . ALA F 2 35 ? 40.91900 18.98100 56.56200 1.000 21.02630 472 ALA F CA 1
ATOM 4087 C C . ALA F 2 35 ? 41.45600 19.46900 57.90500 1.000 20.31810 472 ALA F C 1
ATOM 4088 O O . ALA F 2 35 ? 42.61200 19.88300 57.97800 1.000 21.00243 472 ALA F O 1
ATOM 4090 N N . GLY F 2 36 ? 40.63400 19.43800 58.96200 1.000 21.20091 473 GLY F N 1
ATOM 4091 C CA . GLY F 2 36 ? 41.10000 19.89900 60.25700 1.000 21.35010 473 GLY F CA 1
ATOM 4092 C C . GLY F 2 36 ? 42.19100 18.99400 60.82300 1.000 19.97845 473 GLY F C 1
ATOM 4093 O O . GLY F 2 36 ? 43.18200 19.48600 61.36600 1.000 21.01617 473 GLY F O 1
ATOM 4094 N N . VAL F 2 37 ? 42.02200 17.67600 60.67600 1.000 20.32493 474 VAL F N 1
ATOM 4095 C CA . VAL F 2 37 ? 43.06300 16.73400 61.11100 1.000 20.22454 474 VAL F CA 1
ATOM 4096 C C . VAL F 2 37 ? 44.35500 16.97500 60.32500 1.000 20.49129 474 VAL F C 1
ATOM 4097 O O . VAL F 2 37 ? 45.42900 16.98800 60.92100 1.000 20.83664 474 VAL F O 1
ATOM 4101 N N . VAL F 2 38 ? 44.27600 17.16400 59.00400 1.000 21.17921 475 VAL F N 1
ATOM 4102 C CA . VAL F 2 38 ? 45.47200 17.44000 58.19800 1.000 21.08511 475 VAL F CA 1
ATOM 4103 C C . VAL F 2 38 ? 46.13300 18.73900 58.66200 1.000 20.71703 475 VAL F C 1
ATOM 4104 O O . VAL F 2 38 ? 47.35400 18.80400 58.86800 1.000 20.26332 475 VAL F O 1
ATOM 4108 N N . ARG F 2 39 ? 45.35200 19.81300 58.85200 1.000 20.87887 476 ARG F N 1
ATOM 4109 C CA A ARG F 2 39 ? 45.94300 21.08300 59.26900 0.522 21.84008 476 ARG F CA 1
ATOM 4110 C CA B ARG F 2 39 ? 45.98200 21.06600 59.24600 0.478 20.34430 476 ARG F CA 1
ATOM 4111 C C . ARG F 2 39 ? 46.66900 20.88400 60.60000 1.000 19.80709 476 ARG F C 1
ATOM 4112 O O . ARG F 2 39 ? 47.79000 21.36200 60.78900 1.000 20.63951 476 ARG F O 1
ATOM 4127 N N . LEU F 2 40 ? 46.01800 20.21000 61.56600 1.000 20.22085 477 LEU F N 1
ATOM 4128 C CA . LEU F 2 40 ? 46.64200 20.05200 62.87700 1.000 19.78108 477 LEU F CA 1
ATOM 4129 C C . LEU F 2 40 ? 47.86800 19.15200 62.81300 1.000 20.41539 477 LEU F C 1
ATOM 4130 O O . LEU F 2 40 ? 48.88900 19.43900 63.44300 1.000 21.13223 477 LEU F O 1
ATOM 4135 N N . ARG F 2 41 ? 47.75100 18.04100 62.09900 1.000 19.83377 478 ARG F N 1
ATOM 4136 C CA . ARG F 2 41 ? 48.82600 17.05000 62.10600 1.000 20.45967 478 ARG F CA 1
ATOM 4137 C C . ARG F 2 41 ? 50.09400 17.64100 61.52200 1.000 20.98607 478 ARG F C 1
ATOM 4138 O O . ARG F 2 41 ? 51.18900 17.35900 62.01300 1.000 22.15607 478 ARG F O 1
ATOM 4146 N N . PHE F 2 42 ? 49.96300 18.45000 60.46500 1.000 20.31441 479 PHE F N 1
ATOM 4147 C CA . PHE F 2 42 ? 51.15500 18.92700 59.76100 1.000 20.38668 479 PHE F CA 1
ATOM 4148 C C . PHE F 2 42 ? 51.51700 20.34200 60.17000 1.000 20.40949 479 PHE F C 1
ATOM 4149 O O . PHE F 2 42 ? 52.53200 20.87100 59.67900 1.000 21.11699 479 PHE F O 1
ATOM 4157 N N . GLY F 2 43 ? 50.70700 20.95300 61.04500 1.000 20.98966 480 GLY F N 1
ATOM 4158 C CA . GLY F 2 43 ? 51.00600 22.29400 61.52300 1.000 22.58430 480 GLY F CA 1
ATOM 4159 C C . GLY F 2 43 ? 50.79300 23.34900 60.43400 1.000 21.80694 480 GLY F C 1
ATOM 4160 O O . GLY F 2 43 ? 51.55800 24.31000 60.35000 1.000 24.66498 480 GLY F O 1
ATOM 4161 N N . LEU F 2 44 ? 49.74400 23.18500 59.60800 1.000 22.40156 481 LEU F N 1
ATOM 4162 C CA . LEU F 2 44 ? 49.56500 24.06100 58.46400 1.000 24.11411 481 LEU F CA 1
ATOM 4163 C C . LEU F 2 44 ? 49.15400 25.47200 58.89100 1.000 29.89083 481 LEU F C 1
ATOM 4164 O O . LEU F 2 44 ? 49.47100 26.41300 58.15800 1.000 32.60956 481 LEU F O 1
ATOM 4169 N N . THR F 2 45 ? 48.52200 25.62700 60.06200 1.000 26.52854 482 THR F N 1
ATOM 4170 C CA . THR F 2 45 ? 48.02800 26.92800 60.50100 1.000 29.67044 482 THR F CA 1
ATOM 4171 C C . THR F 2 45 ? 48.94900 27.61400 61.49900 1.000 32.57948 482 THR F C 1
ATOM 4172 O O . THR F 2 45 ? 49.29500 28.78700 61.28800 1.000 33.82208 482 THR F O 1
ATOM 4176 N N . ASP F 2 46 ? 49.29100 26.92100 62.60200 1.000 29.36491 483 ASP F N 1
ATOM 4177 C CA . ASP F 2 46 ? 50.05800 27.55400 63.67600 1.000 31.66761 483 ASP F CA 1
ATOM 4178 C C . ASP F 2 46 ? 51.52600 27.12600 63.67300 1.000 28.24912 483 ASP F C 1
ATOM 4179 O O . ASP F 2 46 ? 52.31800 27.59900 64.49900 1.000 32.14628 483 ASP F O 1
ATOM 4184 N N . GLY F 2 47 ? 51.89200 26.25600 62.73100 1.000 28.91871 484 GLY F N 1
ATOM 4185 C CA . GLY F 2 47 ? 53.26000 25.82400 62.53400 1.000 26.61394 484 GLY F CA 1
ATOM 4186 C C . GLY F 2 47 ? 53.64200 24.67000 63.46400 1.000 25.84016 484 GLY F C 1
ATOM 4187 O O . GLY F 2 47 ? 54.75000 24.14500 63.35700 1.000 26.11394 484 GLY F O 1
ATOM 4188 N N . GLN F 2 48 ? 52.75900 24.27400 64.37800 1.000 26.15250 485 GLN F N 1
ATOM 4189 C CA . GLN F 2 48 ? 53.07300 23.26200 65.38700 1.000 24.11058 485 GLN F CA 1
ATOM 4190 C C . GLN F 2 48 ? 52.34900 21.97800 65.01700 1.000 23.05179 485 GLN F C 1
ATOM 4191 O O . GLN F 2 48 ? 51.13800 21.84400 65.22000 1.000 25.08150 485 GLN F O 1
ATOM 4197 N N . PRO F 2 49 ? 53.06100 20.97400 64.48300 1.000 23.04121 486 PRO F N 1
ATOM 4198 C CA . PRO F 2 49 ? 52.41800 19.71100 64.15800 1.000 23.64585 486 PRO F CA 1
ATOM 4199 C C . PRO F 2 49 ? 51.96300 19.04700 65.46800 1.000 23.55267 486 PRO F C 1
ATOM 4200 O O . PRO F 2 49 ? 52.68200 19.03800 66.46800 1.000 26.73780 486 PRO F O 1
ATOM 4204 N N . ARG F 2 50 ? 50.73800 18.52900 65.49000 1.000 21.81347 487 ARG F N 1
ATOM 4205 C CA . ARG F 2 50 ? 50.15100 18.01700 66.71000 1.000 22.06842 487 ARG F CA 1
ATOM 4206 C C . ARG F 2 50 ? 50.23500 16.49400 66.79200 1.000 22.11804 487 ARG F C 1
ATOM 4207 O O . ARG F 2 50 ? 50.17400 15.79500 65.76300 1.000 21.96557 487 ARG F O 1
ATOM 4215 N N . THR F 2 51 ? 50.29100 15.98900 68.03900 1.000 23.72291 488 THR F N 1
ATOM 4216 C CA . THR F 2 51 ? 50.26600 14.54600 68.23200 1.000 25.53814 488 THR F CA 1
ATOM 4217 C C . THR F 2 51 ? 48.86000 13.98500 67.99600 1.000 25.83029 488 THR F C 1
ATOM 4218 O O . THR F 2 51 ? 47.86400 14.71500 68.01000 1.000 25.05808 488 THR F O 1
ATOM 4222 N N . LEU F 2 52 ? 48.78300 12.66200 67.82000 1.000 27.17612 489 LEU F N 1
ATOM 4223 C CA . LEU F 2 52 ? 47.47600 12.03700 67.63800 1.000 27.84444 489 LEU F CA 1
ATOM 4224 C C . LEU F 2 52 ? 46.60100 12.26300 68.87200 1.000 28.11986 489 LEU F C 1
ATOM 4225 O O . LEU F 2 52 ? 45.40300 12.47800 68.73200 1.000 28.25368 489 LEU F O 1
ATOM 4230 N N . ASP F 2 53 ? 47.19100 12.22400 70.07100 1.000 28.99657 490 ASP F N 1
ATOM 4231 C CA . ASP F 2 53 ? 46.45300 12.48200 71.30700 1.000 31.60309 490 ASP F CA 1
ATOM 4232 C C . ASP F 2 53 ? 45.90600 13.91300 71.31200 1.000 29.26714 490 ASP F C 1
ATOM 4233 O O . ASP F 2 53 ? 44.75600 14.12600 71.69000 1.000 30.12419 490 ASP F O 1
ATOM 4238 N N . GLU F 2 54 ? 46.71900 14.90800 70.90400 1.000 28.58264 491 GLU F N 1
ATOM 4239 C CA . GLU F 2 54 ? 46.24600 16.29000 70.89200 1.000 28.62020 491 GLU F CA 1
ATOM 4240 C C . GLU F 2 54 ? 45.07100 16.42400 69.91300 1.000 27.09320 491 GLU F C 1
ATOM 4241 O O . GLU F 2 54 ? 44.08700 17.11200 70.19400 1.000 29.04270 491 GLU F O 1
ATOM 4247 N N . ILE F 2 55 ? 45.17100 15.78600 68.74300 1.000 24.21720 492 ILE F N 1
ATOM 4248 C CA . ILE F 2 55 ? 44.12200 15.89800 67.74000 1.000 23.82670 492 ILE F CA 1
ATOM 4249 C C . ILE F 2 55 ? 42.87800 15.15900 68.23600 1.000 24.69052 492 ILE F C 1
ATOM 4250 O O . ILE F 2 55 ? 41.76200 15.59000 67.98600 1.000 25.67695 492 ILE F O 1
ATOM 4255 N N . GLY F 2 56 ? 43.07100 13.99800 68.86200 1.000 26.25257 493 GLY F N 1
ATOM 4256 C CA . GLY F 2 56 ? 41.96200 13.24400 69.43900 1.000 26.87893 493 GLY F CA 1
ATOM 4257 C C . GLY F 2 56 ? 41.19100 14.10400 70.42700 1.000 28.62252 493 GLY F C 1
ATOM 4258 O O . GLY F 2 56 ? 39.95800 14.02800 70.49800 1.000 29.99420 493 GLY F O 1
ATOM 4259 N N . GLN F 2 57 ? 41.92000 14.89400 71.22200 1.000 30.10444 494 GLN F N 1
ATOM 4260 C CA . GLN F 2 57 ? 41.27100 15.77300 72.19100 1.000 31.40277 494 GLN F CA 1
ATOM 4261 C C . GLN F 2 57 ? 40.40100 16.81300 71.48500 1.000 29.66995 494 GLN F C 1
ATOM 4262 O O . GLN F 2 57 ? 39.28100 17.08900 71.93300 1.000 31.92669 494 GLN F O 1
ATOM 4268 N N . VAL F 2 58 ? 40.89900 17.37900 70.37500 1.000 30.06644 495 VAL F N 1
ATOM 4269 C CA . VAL F 2 58 ? 40.14700 18.36300 69.62100 1.000 29.33264 495 VAL F CA 1
ATOM 4270 C C . VAL F 2 58 ? 38.84400 17.75100 69.10100 1.000 29.71167 495 VAL F C 1
ATOM 4271 O O . VAL F 2 58 ? 37.78500 18.37600 69.18700 1.000 31.76915 495 VAL F O 1
ATOM 4275 N N . TYR F 2 59 ? 38.92300 16.52100 68.55300 1.000 27.86211 496 TYR F N 1
ATOM 4276 C CA . TYR F 2 59 ? 37.77300 15.93300 67.87500 1.000 28.53001 496 TYR F CA 1
ATOM 4277 C C . TYR F 2 59 ? 36.95000 14.98500 68.75100 1.000 29.49040 496 TYR F C 1
ATOM 4278 O O . TYR F 2 59 ? 35.94100 14.44100 68.28100 1.000 31.07871 496 TYR F O 1
ATOM 4287 N N . GLY F 2 60 ? 37.34200 14.80500 70.02100 1.000 31.07425 497 GLY F N 1
ATOM 4288 C CA . GLY F 2 60 ? 36.60000 13.97500 70.96000 1.000 31.45733 497 GLY F CA 1
ATOM 4289 C C . GLY F 2 60 ? 36.61500 12.48800 70.60100 1.000 32.02644 497 GLY F C 1
ATOM 4290 O O . GLY F 2 60 ? 35.60700 11.80200 70.79300 1.000 33.51980 497 GLY F O 1
ATOM 4291 N N . VAL F 2 61 ? 37.74200 12.00400 70.05600 1.000 30.35262 498 VAL F N 1
ATOM 4292 C CA . VAL F 2 61 ? 37.88500 10.61200 69.65000 1.000 31.34256 498 VAL F CA 1
ATOM 4293 C C . VAL F 2 61 ? 39.24900 10.09800 70.10700 1.000 30.23418 498 VAL F C 1
ATOM 4294 O O . VAL F 2 61 ? 40.11000 10.88500 70.53400 1.000 32.23107 498 VAL F O 1
ATOM 4298 N N . THR F 2 62 ? 39.45900 8.77900 69.98400 1.000 32.59732 499 THR F N 1
ATOM 4299 C CA . THR F 2 62 ? 40.69900 8.14900 70.42300 1.000 31.38793 499 THR F CA 1
ATOM 4300 C C . THR F 2 62 ? 41.85700 8.46500 69.46500 1.000 31.52371 499 THR F C 1
ATOM 4301 O O . THR F 2 62 ? 41.67300 8.85400 68.30500 1.000 30.97397 499 THR F O 1
ATOM 4305 N N . ARG F 2 63 ? 43.08000 8.24700 69.96500 1.000 31.12024 500 ARG F N 1
ATOM 4306 C CA . ARG F 2 63 ? 44.27400 8.34500 69.13200 1.000 34.39807 500 ARG F CA 1
ATOM 4307 C C . ARG F 2 63 ? 44.17100 7.39800 67.93000 1.000 32.44619 500 ARG F C 1
ATOM 4308 O O . ARG F 2 63 ? 44.51900 7.78200 66.80800 1.000 29.55868 500 ARG F O 1
ATOM 4316 N N . GLU F 2 64 ? 43.63000 6.19000 68.13800 1.000 32.34660 501 GLU F N 1
ATOM 4317 C CA . GLU F 2 64 ? 43.49200 5.23600 67.03800 1.000 33.54534 501 GLU F CA 1
ATOM 4318 C C . GLU F 2 64 ? 42.52400 5.77100 65.98300 1.000 31.06380 501 GLU F C 1
ATOM 4319 O O . GLU F 2 64 ? 42.74600 5.59500 64.78500 1.000 30.33763 501 GLU F O 1
ATOM 4325 N N . ARG F 2 65 ? 41.44600 6.42000 66.42600 1.000 29.95392 502 ARG F N 1
ATOM 4326 C CA . ARG F 2 65 ? 40.52000 7.00000 65.46400 1.000 29.10604 502 ARG F CA 1
ATOM 4327 C C . ARG F 2 65 ? 41.21000 8.06600 64.62400 1.000 28.42373 502 ARG F C 1
ATOM 4328 O O . ARG F 2 65 ? 40.98400 8.14500 63.42100 1.000 27.06786 502 ARG F O 1
ATOM 4336 N N . ILE F 2 66 ? 42.01700 8.92500 65.24900 1.000 26.44953 503 ILE F N 1
ATOM 4337 C CA . ILE F 2 66 ? 42.73800 9.93000 64.46400 1.000 25.74742 503 ILE F CA 1
ATOM 4338 C C . ILE F 2 66 ? 43.68900 9.25800 63.48600 1.000 25.63960 503 ILE F C 1
ATOM 4339 O O . ILE F 2 66 ? 43.80700 9.71100 62.34600 1.000 24.53153 503 ILE F O 1
ATOM 4344 N N . ARG F 2 67 ? 44.39100 8.19800 63.91600 1.000 27.75444 504 ARG F N 1
ATOM 4345 C CA . ARG F 2 67 ? 45.26600 7.49800 62.98100 1.000 29.32391 504 ARG F CA 1
ATOM 4346 C C . ARG F 2 67 ? 44.46700 7.02000 61.76100 1.000 29.45519 504 ARG F C 1
ATOM 4347 O O . ARG F 2 67 ? 44.94700 7.13000 60.63800 1.000 29.07870 504 ARG F O 1
ATOM 4355 N N . GLN F 2 68 ? 43.26600 6.47300 61.98400 1.000 28.82557 505 GLN F N 1
ATOM 4356 C CA . GLN F 2 68 ? 42.42100 5.99900 60.88700 1.000 29.35566 505 GLN F CA 1
ATOM 4357 C C . GLN F 2 68 ? 41.97500 7.16700 59.99100 1.000 26.61193 505 GLN F C 1
ATOM 4358 O O . GLN F 2 68 ? 41.92500 7.03700 58.77100 1.000 26.31867 505 GLN F O 1
ATOM 4364 N N . ILE F 2 69 ? 41.55400 8.29600 60.59300 1.000 24.26673 506 ILE F N 1
ATOM 4365 C CA . ILE F 2 69 ? 41.15600 9.45300 59.79000 1.000 24.42450 506 ILE F CA 1
ATOM 4366 C C . ILE F 2 69 ? 42.32800 9.94400 58.94200 1.000 24.26047 506 ILE F C 1
ATOM 4367 O O . ILE F 2 69 ? 42.15800 10.24900 57.76200 1.000 23.98264 506 ILE F O 1
ATOM 4372 N N . GLU F 2 70 ? 43.52100 10.06400 59.54200 1.000 23.15334 507 GLU F N 1
ATOM 4373 C CA . GLU F 2 70 ? 44.67700 10.52400 58.78000 1.000 26.24289 507 GLU F CA 1
ATOM 4374 C C . GLU F 2 70 ? 44.96400 9.54800 57.63900 1.000 26.26860 507 GLU F C 1
ATOM 4375 O O . GLU F 2 70 ? 45.21800 9.96700 56.50400 1.000 24.45990 507 GLU F O 1
ATOM 4381 N N . SER F 2 71 ? 44.90300 8.25000 57.92000 1.000 26.62739 508 SER F N 1
ATOM 4382 C CA A SER F 2 71 ? 45.20600 7.22400 56.93200 0.591 24.62331 508 SER F CA 1
ATOM 4383 C CA B SER F 2 71 ? 45.25900 7.28800 56.89100 0.409 26.02213 508 SER F CA 1
ATOM 4384 C C . SER F 2 71 ? 44.22400 7.30100 55.76200 1.000 24.13168 508 SER F C 1
ATOM 4385 O O . SER F 2 71 ? 44.60200 7.26000 54.59900 1.000 24.73490 508 SER F O 1
ATOM 4390 N N . LYS F 2 72 ? 42.93700 7.42100 56.08600 1.000 24.36738 509 LYS F N 1
ATOM 4391 C CA . LYS F 2 72 ? 41.91700 7.49700 55.04900 1.000 24.25521 509 LYS F CA 1
ATOM 4392 C C . LYS F 2 72 ? 42.09100 8.77800 54.23300 1.000 22.73636 509 LYS F C 1
ATOM 4393 O O . LYS F 2 72 ? 41.90000 8.76800 53.01700 1.000 23.78130 509 LYS F O 1
ATOM 4399 N N . THR F 2 73 ? 42.40700 9.88500 54.89800 1.000 21.90337 510 THR F N 1
ATOM 4400 C CA . THR F 2 73 ? 42.58300 11.14900 54.19400 1.000 22.39787 510 THR F CA 1
ATOM 4401 C C . THR F 2 73 ? 43.73800 11.08000 53.20000 1.000 24.05546 510 THR F C 1
ATOM 4402 O O . THR F 2 73 ? 43.62900 11.59900 52.08900 1.000 23.02640 510 THR F O 1
ATOM 4406 N N . MET F 2 74 ? 44.83500 10.42900 53.59600 1.000 23.00304 511 MET F N 1
ATOM 4407 C CA . MET F 2 74 ? 45.97200 10.31500 52.68800 1.000 25.49292 511 MET F CA 1
ATOM 4408 C C . MET F 2 74 ? 45.60300 9.43800 51.49800 1.000 24.12119 511 MET F C 1
ATOM 4409 O O . MET F 2 74 ? 46.00400 9.73900 50.38300 1.000 25.10353 511 MET F O 1
ATOM 4414 N N . SER F 2 75 ? 44.84000 8.34800 51.72700 1.000 23.71098 512 SER F N 1
ATOM 4415 C CA . SER F 2 75 ? 44.32900 7.53600 50.61400 1.000 23.66266 512 SER F CA 1
ATOM 4416 C C . SER F 2 75 ? 43.47700 8.37900 49.67600 1.000 22.43385 512 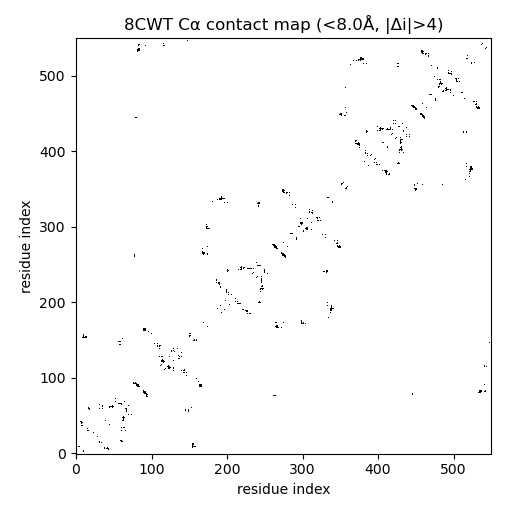SER F C 1
ATOM 4417 O O . SER F 2 75 ? 43.60400 8.25400 48.45900 1.000 24.21140 512 SER F O 1
ATOM 4420 N N . LYS F 2 76 ? 42.60400 9.21800 50.25700 1.000 21.93565 513 LYS F N 1
ATOM 4421 C CA . LYS F 2 76 ? 41.77700 10.07200 49.41000 1.000 22.03054 513 LYS F CA 1
ATOM 4422 C C . LYS F 2 76 ? 42.63700 11.02300 48.57600 1.000 21.29140 513 LYS F C 1
ATOM 4423 O O . LYS F 2 76 ? 42.36400 11.22700 47.39900 1.000 24.38888 513 LYS F O 1
ATOM 4429 N N . LEU F 2 77 ? 43.63200 11.64900 49.20400 1.000 22.47373 514 LEU F N 1
ATOM 4430 C CA . LEU F 2 77 ? 44.45700 12.61700 48.47800 1.000 23.90903 514 LEU F CA 1
ATOM 4431 C C . LEU F 2 77 ? 45.21000 11.96800 47.32300 1.000 25.55059 514 LEU F C 1
ATOM 4432 O O . LEU F 2 77 ? 45.45600 12.66200 46.32400 1.000 27.85556 514 LEU F O 1
ATOM 4437 N N . ARG F 2 78 ? 45.57400 10.67600 47.45200 1.000 24.60227 515 ARG F N 1
ATOM 4438 C CA . ARG F 2 78 ? 46.31700 9.94900 46.41300 1.000 24.84805 515 ARG F CA 1
ATOM 4439 C C . ARG F 2 78 ? 45.40600 9.29500 45.38300 1.000 24.93399 515 ARG F C 1
ATOM 4440 O O . ARG F 2 78 ? 45.88700 8.77500 44.38000 1.000 26.58699 515 ARG F O 1
ATOM 4448 N N . HIS F 2 79 ? 44.11000 9.22900 45.68100 1.000 23.49751 516 HIS F N 1
ATOM 4449 C CA . HIS F 2 79 ? 43.22700 8.45600 44.81000 1.000 22.21773 516 HIS F CA 1
ATOM 4450 C C . HIS F 2 79 ? 43.05400 9.14700 43.47700 1.000 22.81395 516 HIS F C 1
ATOM 4451 O O . HIS F 2 79 ? 43.01100 10.37700 43.42000 1.000 23.74657 516 HIS F O 1
ATOM 4458 N N . PRO F 2 80 ? 42.99500 8.41100 42.35200 1.000 21.18154 517 PRO F N 1
ATOM 4459 C CA . PRO F 2 80 ? 42.93300 9.09100 41.05800 1.000 22.46184 517 PRO F CA 1
ATOM 4460 C C . PRO F 2 80 ? 41.74900 10.03800 40.89900 1.000 23.92727 517 PRO F C 1
ATOM 4461 O O . PRO F 2 80 ? 41.82200 10.96400 40.08900 1.000 26.14438 517 PRO F O 1
ATOM 4465 N N . SER F 2 81 ? 40.66000 9.81600 41.67000 1.000 23.54449 518 SER F N 1
ATOM 4466 C CA . SER F 2 81 ? 39.48800 10.67300 41.54100 1.000 24.29770 518 SER F CA 1
ATOM 4467 C C . SER F 2 81 ? 39.79700 12.11200 41.95200 1.000 24.41237 518 SER F C 1
ATOM 4468 O O . SER F 2 81 ? 39.16800 13.00300 41.38200 1.000 28.02307 518 SER F O 1
ATOM 4471 N N . ARG F 2 82 ? 40.82200 12.34300 42.75600 1.000 25.66635 519 ARG F N 1
ATOM 4472 C CA . ARG F 2 82 ? 41.21900 13.71400 43.20900 1.000 26.58910 519 ARG F CA 1
ATOM 4473 C C . ARG F 2 82 ? 42.61200 14.06800 42.73200 1.000 23.74775 519 ARG F C 1
ATOM 4474 O O . ARG F 2 82 ? 43.10800 15.10500 43.12200 1.000 26.86421 519 ARG F O 1
ATOM 4482 N N . SER F 2 83 ? 43.13000 13.37700 41.76300 1.000 26.76313 520 SER F N 1
ATOM 4483 C CA . SER F 2 83 ? 44.52000 13.56000 41.39300 1.000 26.95525 520 SER F CA 1
ATOM 4484 C C . SER F 2 83 ? 44.74800 14.80500 40.54200 1.000 24.92373 520 SER F C 1
ATOM 4485 O O . SER F 2 83 ? 45.88500 15.32900 40.41600 1.000 26.61920 520 SER F O 1
ATOM 4488 N N . GLN F 2 84 ? 43.70000 15.38200 39.97100 1.000 25.87179 521 GLN F N 1
ATOM 4489 C CA . GLN F 2 84 ? 43.95300 16.57200 39.16900 1.000 24.52537 521 GLN F CA 1
ATOM 4490 C C . GLN F 2 84 ? 44.27800 17.78000 40.05800 1.000 23.47318 521 GLN F C 1
ATOM 4491 O O . GLN F 2 84 ? 45.18700 18.54500 39.72600 1.000 24.05486 521 GLN F O 1
ATOM 4497 N N . VAL F 2 85 ? 43.52500 17.91300 41.12800 1.000 25.00719 522 VAL F N 1
ATOM 4498 C CA A VAL F 2 85 ? 43.77700 19.03200 42.09300 0.512 24.51196 522 VAL F CA 1
ATOM 4499 C CA B VAL F 2 85 ? 43.77900 19.02800 42.09200 0.488 24.43781 522 VAL F CA 1
ATOM 4500 C C . VAL F 2 85 ? 45.19500 19.02200 42.75100 1.000 23.68383 522 VAL F C 1
ATOM 4501 O O . VAL F 2 85 ? 46.05300 20.01500 42.86500 1.000 24.75016 522 VAL F O 1
ATOM 4508 N N . LEU F 2 86 ? 45.64800 17.77900 42.94300 1.000 24.87149 523 LEU F N 1
ATOM 4509 C CA . LEU F 2 86 ? 46.97900 17.57100 43.50700 1.000 24.98120 523 LEU F CA 1
ATOM 4510 C C . LEU F 2 86 ? 48.06300 17.78200 42.44000 1.000 24.41587 523 LEU F C 1
ATOM 4511 O O . LEU F 2 86 ? 49.09200 18.40700 42.74300 1.000 22.81158 523 LEU F O 1
ATOM 4516 N N . ARG F 2 87 ? 47.86400 17.29800 41.20500 1.000 23.62995 524 ARG F N 1
ATOM 4517 C CA . ARG F 2 87 ? 48.83400 17.55800 40.14500 1.000 23.87295 524 ARG F CA 1
ATOM 4518 C C . ARG F 2 87 ? 48.98200 19.06600 39.95400 1.000 23.62998 524 ARG F C 1
ATOM 4519 O O . ARG F 2 87 ? 50.10400 19.56200 39.76300 1.000 22.64681 524 ARG F O 1
ATOM 4527 N N . ASP F 2 88 ? 47.85800 19.79900 39.96100 1.000 22.73840 525 ASP F N 1
ATOM 4528 C CA . ASP F 2 88 ? 47.96000 21.24600 39.76600 1.000 20.91715 525 ASP F CA 1
ATOM 4529 C C . ASP F 2 88 ? 48.72600 21.90400 40.91100 1.000 21.12302 525 ASP F C 1
ATOM 4530 O O . ASP F 2 88 ? 49.51900 22.84100 40.68300 1.000 21.19768 525 ASP F O 1
ATOM 4535 N N . TYR F 2 89 ? 48.54400 21.42800 42.14600 1.000 20.50954 526 TYR F N 1
ATOM 4536 C CA . TYR F 2 89 ? 49.32000 21.92600 43.27800 1.000 19.12949 526 TYR F CA 1
ATOM 4537 C C . TYR F 2 89 ? 50.81400 21.67400 43.07400 1.000 18.48077 526 TYR F C 1
ATOM 4538 O O . TYR F 2 89 ? 51.66400 22.58400 43.24000 1.000 19.33730 526 TYR F O 1
ATOM 4547 N N . LEU F 2 90 ? 51.17900 20.44000 42.70500 1.000 21.64345 527 LEU F N 1
ATOM 4548 C CA . LEU F 2 90 ? 52.60300 20.12000 42.56400 1.000 21.04116 527 LEU F CA 1
ATOM 4549 C C . LEU F 2 90 ? 53.24300 20.84800 41.38200 1.000 21.80984 527 LEU F C 1
ATOM 4550 O O . LEU F 2 90 ? 54.46600 20.95600 41.34300 1.000 23.52298 527 LEU F O 1
ATOM 4555 N N . ASP F 2 91 ? 52.45400 21.30600 40.40300 1.000 21.94056 528 ASP F N 1
ATOM 4556 C CA . ASP F 2 91 ? 52.95800 22.03800 39.24500 1.000 21.87630 528 ASP F CA 1
ATOM 4557 C C . ASP F 2 91 ? 52.95300 23.55600 39.44800 1.000 20.92396 528 ASP F C 1
ATOM 4558 O O . ASP F 2 91 ? 52.98300 24.29300 38.45100 1.000 22.31505 528 ASP F O 1
ATOM 4563 N N . GLY F 2 92 ? 53.03000 24.03200 40.69500 1.000 19.63785 529 GLY F N 1
ATOM 4564 C CA . GLY F 2 92 ? 52.97600 25.47400 40.95700 1.000 20.01667 529 GLY F CA 1
ATOM 4565 C C . GLY F 2 92 ? 54.08600 26.26200 40.26400 1.000 19.12848 529 GLY F C 1
ATOM 4566 O O . GLY F 2 92 ? 53.88600 27.45000 40.01800 1.000 20.88837 529 GLY F O 1
ATOM 4567 N N . SER F 2 93 ? 55.26300 25.65000 40.00400 1.000 18.51805 530 SER F N 1
ATOM 4568 C CA . SER F 2 93 ? 56.34300 26.38600 39.35200 1.000 20.14547 530 SER F CA 1
ATOM 4569 C C . SER F 2 93 ? 55.96600 26.91600 37.97200 1.000 19.58583 530 SER F C 1
ATOM 4570 O O . SER F 2 93 ? 56.64900 27.81200 37.45400 1.000 20.88521 530 SER F O 1
ATOM 4573 N N . SER F 2 94 ? 54.91900 26.36300 37.33400 1.000 19.31282 531 SER F N 1
ATOM 4574 C CA A SER F 2 94 ? 54.59500 26.78300 35.98300 0.194 19.89361 531 SER F CA 1
ATOM 4575 C CA B SER F 2 94 ? 54.58500 26.77900 35.97100 0.806 19.66152 531 SER F CA 1
ATOM 4576 C C . SER F 2 94 ? 54.06000 28.21600 35.92800 1.000 19.42470 531 SER F C 1
ATOM 4577 O O . SER F 2 94 ? 54.17300 28.86200 34.90100 1.000 20.27344 531 SER F O 1
ATOM 4582 N N . GLY F 2 95 ? 53.43100 28.67200 37.02200 1.000 18.38098 532 GLY F N 1
ATOM 4583 C CA . GLY F 2 95 ? 52.76500 29.95400 37.00900 1.000 18.85287 532 GLY F CA 1
ATOM 4584 C C . GLY F 2 95 ? 51.57600 29.98200 36.05600 1.000 18.63506 532 GLY F C 1
ATOM 4585 O O . GLY F 2 95 ? 51.11800 31.05500 35.66300 1.000 19.71749 532 GLY F O 1
ATOM 4586 N N . SER F 2 96 ? 51.02700 28.79300 35.76300 1.000 21.89382 533 SER F N 1
ATOM 4587 C CA A SER F 2 96 ? 49.81700 28.69800 34.98700 0.411 23.06175 533 SER F CA 1
ATOM 4588 C CA B SER F 2 96 ? 49.80000 28.62000 35.02700 0.589 22.99352 533 SER F CA 1
ATOM 4589 C C . SER F 2 96 ? 48.68200 29.42400 35.70200 1.000 24.14326 533 SER F C 1
ATOM 4590 O O . SER F 2 96 ? 48.43200 29.25800 36.89800 1.000 26.71142 533 SER F O 1
ATOM 4595 N N . GLY F 2 97 ? 48.00500 30.26400 34.94700 1.000 21.70993 534 GLY F N 1
ATOM 4596 C CA . GLY F 2 97 ? 46.88000 31.00000 35.49000 1.000 21.43538 534 GLY F CA 1
ATOM 4597 C C . GLY F 2 97 ? 47.23600 32.33800 36.13500 1.000 20.91571 534 GLY F C 1
ATOM 4598 O O . GLY F 2 97 ? 46.32400 33.01100 36.63100 1.000 22.68921 534 GLY F O 1
ATOM 4599 N N . THR F 2 98 ? 48.52000 32.73000 36.16300 1.000 20.09945 535 THR F N 1
ATOM 4600 C CA . THR F 2 98 ? 48.85800 34.02700 36.74300 1.000 19.41715 535 THR F CA 1
ATOM 4601 C C . THR F 2 98 ? 48.58400 35.14200 35.72800 1.000 19.54724 535 THR F C 1
ATOM 4602 O O . THR F 2 98 ? 48.64800 34.95200 34.50600 1.000 19.46226 535 THR F O 1
ATOM 4606 N N . PRO F 2 99 ? 48.39300 36.39100 36.22300 1.000 18.70271 536 PRO F N 1
ATOM 4607 C CA . PRO F 2 99 ? 48.35200 37.54600 35.32100 1.000 18.39957 536 PRO F CA 1
ATOM 4608 C C . PRO F 2 99 ? 49.66300 37.64700 34.54100 1.000 17.67131 536 PRO F C 1
ATOM 4609 O O . PRO F 2 99 ? 49.66200 37.97300 33.35400 1.000 18.63083 536 PRO F O 1
ATOM 4613 N N . GLU F 2 100 ? 50.78700 37.37200 35.23400 1.000 18.03132 537 GLU F N 1
ATOM 4614 C CA . GLU F 2 100 ? 52.11500 37.46200 34.61100 1.000 17.37769 537 GLU F CA 1
ATOM 4615 C C . GLU F 2 100 ? 52.19200 36.54100 33.40300 1.000 17.40035 537 GLU F C 1
ATOM 4616 O O . GLU F 2 100 ? 52.78900 36.92400 32.38500 1.000 18.61835 537 GLU F O 1
ATOM 4622 N N . GLU F 2 101 ? 51.65300 35.30400 33.49500 1.000 17.70208 538 GLU F N 1
ATOM 4623 C CA . GLU F 2 101 ? 51.70400 34.39700 32.34700 1.000 19.75246 538 GLU F CA 1
ATOM 4624 C C . GLU F 2 101 ? 50.96300 35.02100 31.15900 1.000 19.06123 538 GLU F C 1
ATOM 4625 O O . GLU F 2 101 ? 51.44000 34.93100 30.02000 1.000 19.94894 538 GLU F O 1
ATOM 4631 N N . ARG F 2 102 ? 49.80000 35.63900 31.40800 1.000 18.84476 539 ARG F N 1
ATOM 4632 C CA . ARG F 2 102 ? 49.05100 36.26600 30.31600 1.000 18.71946 539 ARG F CA 1
ATOM 4633 C C . ARG F 2 102 ? 49.88700 37.39000 29.69600 1.000 17.63254 539 ARG F C 1
ATOM 4634 O O . ARG F 2 102 ? 49.89900 37.55500 28.47300 1.000 19.35536 539 ARG F O 1
ATOM 4642 N N . LEU F 2 103 ? 50.52100 38.22000 30.53500 1.000 17.48577 540 LEU F N 1
ATOM 4643 C CA . LEU F 2 103 ? 51.31800 39.33800 30.01600 1.000 18.37265 540 LEU F CA 1
ATOM 4644 C C . LEU F 2 103 ? 52.49100 38.83000 29.18300 1.000 18.57400 540 LEU F C 1
ATOM 4645 O O . LEU F 2 103 ? 52.73400 39.35400 28.08000 1.000 19.10104 540 LEU F O 1
ATOM 4650 N N . LEU F 2 104 ? 53.20600 37.80200 29.69100 1.000 18.41550 541 LEU F N 1
ATOM 4651 C CA . LEU F 2 104 ? 54.34800 37.30500 28.92600 1.000 20.61867 541 LEU F CA 1
ATOM 4652 C C . LEU F 2 104 ? 53.87900 36.68700 27.60000 1.000 21.79017 541 LEU F C 1
ATOM 4653 O O . LEU F 2 104 ? 54.57300 36.82500 26.58500 1.000 23.20342 541 LEU F O 1
ATOM 4658 N N . ARG F 2 105 ? 52.72700 35.99500 27.58100 1.000 20.76964 542 ARG F N 1
ATOM 4659 C CA . ARG F 2 105 ? 52.21500 35.42700 26.33200 1.000 23.92243 542 ARG F CA 1
ATOM 4660 C C . ARG F 2 105 ? 52.01200 36.55500 25.30900 1.000 21.33707 542 ARG F C 1
ATOM 4661 O O . ARG F 2 105 ? 52.26900 36.39200 24.11900 1.000 23.70774 542 ARG F O 1
ATOM 4669 N N . ALA F 2 106 ? 51.48900 37.69400 25.77700 1.000 20.45547 543 ALA F N 1
ATOM 4670 C CA . ALA F 2 106 ? 51.18500 38.78000 24.86800 1.000 21.04079 543 ALA F CA 1
ATOM 4671 C C . ALA F 2 106 ? 52.47000 39.43800 24.36300 1.000 21.70639 543 ALA F C 1
ATOM 4672 O O . ALA F 2 106 ? 52.58000 39.78800 23.18400 1.000 24.64036 543 ALA F O 1
ATOM 4674 N N . ILE F 2 107 ? 53.44900 39.62000 25.24800 1.000 21.47405 544 ILE F N 1
ATOM 4675 C CA . ILE F 2 107 ? 54.69600 40.25100 24.82600 1.000 23.25284 544 ILE F CA 1
ATOM 4676 C C . ILE F 2 107 ? 55.45700 39.34700 23.84200 1.000 25.19256 544 ILE F C 1
ATOM 4677 O O . ILE F 2 107 ? 55.92400 39.83300 22.81000 1.000 25.27223 544 ILE F O 1
ATOM 4682 N N . PHE F 2 108 ? 55.53400 38.03300 24.13900 1.000 23.34859 545 PHE F N 1
ATOM 4683 C CA . PHE F 2 108 ? 56.36600 37.13000 23.35600 1.000 26.80130 545 PHE F CA 1
ATOM 4684 C C . PHE F 2 108 ? 55.64600 36.53000 22.15400 1.000 31.86454 545 PHE F C 1
ATOM 4685 O O . PHE F 2 108 ? 56.29800 35.91400 21.30200 1.000 35.38986 545 PHE F O 1
ATOM 4693 N N . GLY F 2 109 ? 54.32400 36.68100 22.08600 1.000 36.28661 546 GLY F N 1
ATOM 4694 C CA . GLY F 2 109 ? 53.57000 36.26600 20.90600 1.000 42.25557 546 GLY F CA 1
ATOM 4695 C C . GLY F 2 109 ? 53.25000 34.78500 20.96400 1.000 45.87208 546 GLY F C 1
ATOM 4696 O O . GLY F 2 109 ? 53.58200 34.19200 22.02200 1.000 45.34894 546 GLY F O 1
#

Secondary structure (DSSP, 8-state):
-GGGGG-TTTTS-GGGTSPPTT--HHHHHHHHHHHHHHHTT-TTHHHHHHHHHHHT--SS-BTTB-HHHHHHHH-/----EEEEEETTEEEEEEHHHHHHHHHTS-HHHHHHHHHHHTTTTS-PPPHHHHHHHHTS-HHHHHHHHHHHHHHHHSTTTTHHHHHHHTGGG-TT-HHHHHHHHHH-/-GGGGG-TTTTS-GGGTSPPTT--HHHHHHHHHHHHHHHTT-TTHHHHHHHHHHHT--SS-BTTB-HHHHHHHH-/----EEEEEETTEEEEEEHHHHHHHHHTS-HHHHHHHHHHHTTTTS-PPPHHHHHHHHTS-HHHHHHHHHHHHHHHHSTTTHHHHHHHHTGGG-TT-HHHHHHHHHH-/--SGGGG-TTTTS-GGGTSPPTT--HHHHHHHHHHHHHHHTT-TTHHHHHHHHHHHT--SS-BTTB-HHHHHHHH-/----EEEEEETTEEEEEEHHHHHHHHHTS-HHHHHHHHHHHTTTTS-PPPHHHHHHHHTS-HHHHHHHHHHHHHHHHSGGGHHHHHHHHTGGG-TT-HHHHHHHHHH-

Organism: Mycobacterium tuberculosis (strain ATCC 25618 / H37Rv) (NCBI:txid83332)

Radius of gyration: 31.13 Å; Cα contacts (8 Å, |Δi|>4): 864; chains: 6; bounding box: 81×79×78 Å

B-factor: mean 30.1, std 10.62, range [12.39, 91.29]

Sequence (550 aa):
WNNWQLQGLCRRGMDSSMFFHPDGERGRARTQQREQRRAKEEMCRRCPVIEACRSSHALEEVGEPYGVWGGLSESERDLLLKAHHHHHHVVAVDAVSSFTLLLQDDQLQQSSVLLDTLSEEREAGVVRRLRFGLTDGQPRTLDEIGQVYGVTRERIRRQIESSKTMSKLRHPSRSSQQVLRRDYLDGSSSSGSSGTPEERLLRAIFGWNNWQLQGLCRGMDSSMFFHPDGERGRARTQQREQRRAKEMCRRCPVIEACRSSHALEEVGEPYGVWGGLSSEESERDLLLKAHHHHHHVAVDAVSFTLLLQDDQLQSSVLDTLSEREAGVVRLRFGLTDGQPRTLDEIGQQVYGVTRERIRRQIESKTMSKLRHPSRRSQVLRRDYLDGSSGSSGTPEERLLLRAIFGIWNWQLQGLCRGMDSSMFFHPDGERGRARTQQREEQRRAKEEMCRRCPVIEACRSHALEVGEPYGVWGGLSESERDLLLKAHHHHHHVVAVDAVSSFTLLLQDDQLQQSVLLDTLSEEREAGVVRRLRFGLTDGQPRTLDEIGQVYGVTRERIRQIESSKTMSKLRHPSRSQVVLRDYLDGSSSGSSGTPEERLLRAIFG

GO terms:
  GO:0051536 iron-sulfur cluster binding (F, IDA)
  GO:0051539 4 iron, 4 sulfur cluster binding (F, IDA)
  GO:0003677 DNA binding (F, IDA)
  GO:0045454 cell redox homeostasis (P, IDA)
  GO:0015035 protein-disulfide reductase activity (F, IDA)
  GO:0019216 regulation of lipid metabolic process (P, IDA)
  GO:0071766 Actinobacterium-type cell wall biogenesis (P, IDA)
  GO:0005515 protein binding (F, IPI)
  GO:0075137 response to host redox environment (P, IDA)

InterPro domains:
  IPR003482 Transcription factor WhiB [MF_01479] (1-92)
  IPR003482 Transcription factor WhiB [PTHR38839] (1-100)
  IPR034768 WhiB-like iron-sulfur binding domain [PF02467] (17-85)
  IPR034768 WhiB-like iron-sulfur binding domain [PS51674] (22-86)

CATH classification: 1.10.10.10

Foldseek 3Di:
DVLVVQFQCPPPDQCLWFPPPPDDDPVVVVSLVSSLVRLVVGPCLVVQLCVCLVVVPQTTDTSSDGSVRSVVVND/DFPDWDWDDDPNDIFIFTPVLVVVLLVVDDPLLSVLVCQQCVVDPNHHDQLCVSCVVVVHDSVVSVVSPVVSVCVCPDPVRVVSVVCRRHVVVCPPPPVVVVVVVVVD/DVLVVQFQCPPPDQCLWFPPPPDDDPRVVVSLVSSLVRLVVGPCLVVQLVVCLVVVVQTTDTSSDGSVRSVVVND/DFPDWDWDDDPNRIFIFTPVLVVVLLVVDDPLLSVLVCQQCVVDPNDHDQLPVSCVVVVHDSVVSVVSPVVSVVVCPDPVNVVSVVCRRHVVVCPPPPVVVVCVVVVD/DPPLVVQFQCVPPDQCLWFPDPPDDDPVVVVSLVSSLVRLVVGPCLVVQVCVCLVVVVQTTDTSSDHNVRSVVVND/DFPDWDWDDDPNRIFIFTPVLVVVLLVVDDPLLSVLVCQQCVVDPNHHDQLCVSCVVVVHDSVVSVVSPVVSVCVSPPPVNVVSVVVRRHVVVCPPPPVVVVVVVVVD